Protein AF-0000000074708131 (afdb_homodimer)

Radius of gyration: 27.29 Å; Cα contacts (8 Å, |Δi|>4): 475; chains: 2; bounding box: 84×79×84 Å

Organism: Acropora cervicornis (NCBI:txid6130)

Secondary structure (DSSP, 8-state):
-HHHHHHHHHHHHHHHHHHHHHHHHHHHHGGGGGGG-------SSS-----HHHHHHHHSPPP----------TTSTTTGGGSS-----BPPPPHHHHHHHHHHHHSPPPHHHHHHHHHTSPPBTT-TT-SPPBPPHHHHTT--HHHHHHHHHHHHHHHHHHHHHHHHHHHHHH--HHHHHHHHHHHHHHHHHHHHHHHHHHHHHGGGS-GGGGGGGSTTS--SSBTT-S-HHHHHHHHHHHHHHHHHHS--/-HHHHHHHHHHHHHHHHHHHHHHHHHHHHGGGGGGGS------TTS-----HHHHHHHHSPPP----------TTSTTTGGGSS-----BPP--HHHHHHHHHHHHSPPPHHHHHHHHHTSPPBTT-TT-SPPBPPHHHHTT--HHHHHHHHHHHHHHHHHHHHHHHHHHHHHH--HHHHHHHHHHHHHHHHHHHHHHHHHHHHHGGGS-GGGGGGGSTTS--SSBTT-S-HHHHHHHHHHHHHHHHHHS--

Solvent-accessible surface area (backbone atoms only — not comparable to full-atom values): 28624 Å² total; per-residue (Å²): 114,66,68,59,50,54,54,50,51,52,50,50,54,48,47,52,51,46,50,53,48,46,51,55,53,57,62,58,62,66,68,67,73,74,76,76,69,86,77,72,76,77,69,80,78,76,68,76,69,68,48,61,66,51,50,51,58,68,65,38,55,82,70,82,78,80,68,84,77,76,88,80,66,86,62,66,79,65,56,70,77,53,71,66,76,60,80,76,56,34,72,66,63,53,67,69,59,38,48,46,54,53,40,52,59,71,40,81,72,56,66,70,60,47,48,55,58,47,70,69,30,40,44,35,55,66,41,79,54,68,55,63,49,38,72,44,67,79,57,55,73,57,46,49,70,68,48,52,52,50,49,52,52,49,46,52,22,39,41,29,37,46,25,16,45,28,32,43,51,55,51,30,60,76,44,60,58,67,60,21,34,43,38,48,50,19,50,52,28,38,46,50,14,50,49,44,49,51,49,48,52,32,57,66,45,39,83,55,43,60,75,82,54,42,68,60,49,38,86,82,48,53,48,39,62,17,55,58,28,89,57,41,68,61,51,47,52,51,40,51,52,48,46,57,48,46,56,59,65,62,60,121,113,68,69,60,51,54,53,49,50,52,50,49,52,49,46,52,52,45,48,53,48,48,51,54,51,59,62,59,65,66,68,68,72,74,72,75,71,82,74,72,77,76,66,80,79,73,68,76,72,68,49,58,65,53,50,51,58,68,66,38,54,83,70,81,77,79,68,81,75,77,85,80,66,86,61,66,79,67,55,70,78,55,72,66,75,59,79,77,56,34,71,66,62,53,66,68,61,38,49,46,52,53,3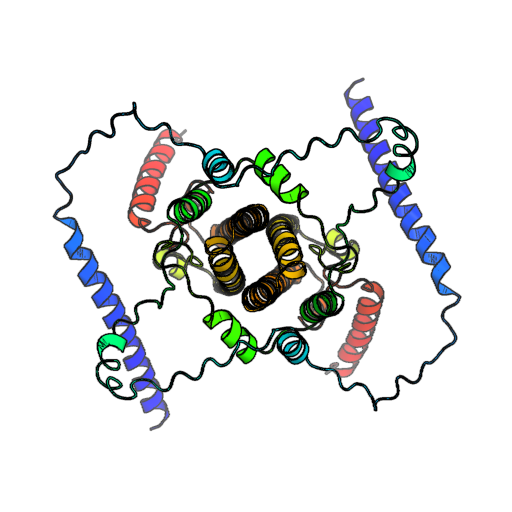9,51,59,70,41,81,71,55,66,70,60,47,49,54,59,46,70,71,30,39,42,34,56,68,41,80,54,70,54,66,50,38,71,45,67,80,57,54,74,56,46,48,68,68,47,52,53,50,49,52,51,50,45,52,22,39,43,29,36,46,27,16,45,28,31,43,51,55,50,29,60,77,43,61,56,69,61,22,33,43,37,47,50,19,49,52,28,39,47,51,15,50,49,44,48,51,49,48,53,31,57,64,45,38,82,56,44,60,77,82,54,41,68,58,50,38,86,83,47,52,51,38,62,19,55,57,28,89,55,42,69,62,51,49,51,51,39,52,52,48,46,57,47,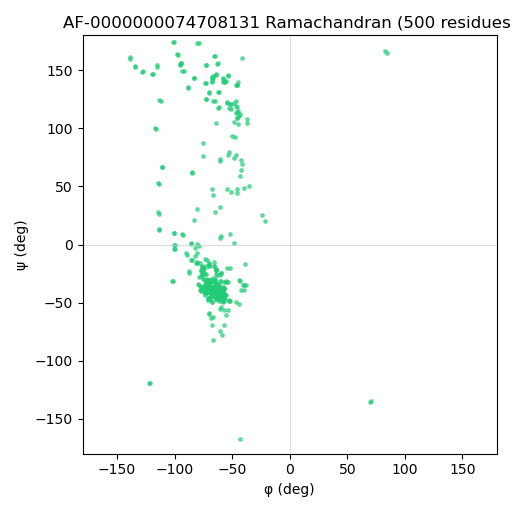45,56,59,64,62,62,119

Foldseek 3Di:
DVVVVVVVVVVVVVVVVVVVVVVVVVVVVVVPPDPPDDPPPPPPPPPPVQPPVNVLVVQADDAPPPPPPDDPPPVPVVPPVPPVVPPDDDDDDDPVVVVVVVCVVVDPDDPVVLVVLLVVQDADPVQQQLAQAAADPVLVVQFDPVLVVVVVVLNVVSSSLSSVLSVLVVVLVVDDHPSVSVSSVVNVVSVVVNLVSLLVSLVSSLVSDDPLCSCLSPSVQDGGNHSSDPPVVVVVVVSVVVVVVVVVVPPD/DVVVVVVVVVVVVVVVVVVVVVVVVVVVVPVPPDPPDDPPPPPPPPPPVQPPVNVLVVVADDAPPPPPPDDPPPVPVVPPVPPVVPPDDDDDDDPVVVVVVVCVVVDPDDPVVLVVLLVVQDADPVQQQLAQAAADPVLVVQFDPVLVVVVVVLNVVSSSLSSVLSVLVVVLVVDDHPSVSVSSVVNVVSVVVNLVSLLVSLVSSLVSDDPLCSCLSPSVQDGGNHSSDPPVVVVVVVSVVVVVVVVVVPPD

pLDDT: mean 72.38, std 25.63, range [24.2, 98.69]

Nearest PDB structures (foldseek):
  4zyj-assembly1_D  TM=4.442E-01  e=6.862E+00  Streptomyces peucetius
  4zyj-assembly1_D  TM=4.440E-01  e=6.896E+00  Streptomyces peucetius

Sequence (504 aa):
MLAELLEDAKKDTLSNVQESIDQIYADFAYVESESEGAQAQVNPEANTDTTVATKIDNFIQPEPSDLGEGSSGDSFKTLAEEFSVAEKTALAIDSSLAEIVRSLLLEKLPKDKLAEVQNKYLRPENCTNLVAPKINEQVWQQLSQETRNNDSAFQRAQSLLLSGLHAVLQTCNSSSGEQKNVLTHAAVLLLSSNRELILKQRDLIRPDLNKQYASLCNPSTPVLSLLFGDELNKEVEELTKSHKLSSKVTCRMLAELLEDAKKDTLSNVQESIDQIYADFAYVESESEGAQAQVNPEANTDTTVATKIDNFIQPEPSDLGEGSSGDSFKTLAEEFSVAEKTALAIDSSLAEIVRSLLLEKLPKDKLAEVQNKYLRPENCTNLVAPKINEQVWQQLSQETRNNDSAFQRAQSLLLSGLHAVLQTCNSSSGEQKNVLTHAAVLLLSSNRELILKQRDLIRPDLNKQYASLCNPSTPVLSLLFGDELNKEVEELTKSHKLSSKVTCR

Structure (mmCIF, N/CA/C/O backbone):
data_AF-0000000074708131-model_v1
#
loop_
_entity.id
_entity.type
_entity.pdbx_description
1 polymer 'Uncharacterized protein'
#
loop_
_atom_site.group_PDB
_atom_site.id
_atom_site.type_symbol
_atom_site.label_atom_id
_atom_site.label_alt_id
_atom_site.label_comp_id
_atom_site.label_asym_id
_atom_site.label_entity_id
_atom_site.label_seq_id
_atom_site.pdbx_PDB_ins_code
_atom_site.Cartn_x
_atom_site.Cartn_y
_atom_site.Cartn_z
_atom_site.occupancy
_atom_site.B_iso_or_equiv
_atom_site.auth_seq_id
_atom_site.auth_comp_id
_atom_site.auth_asym_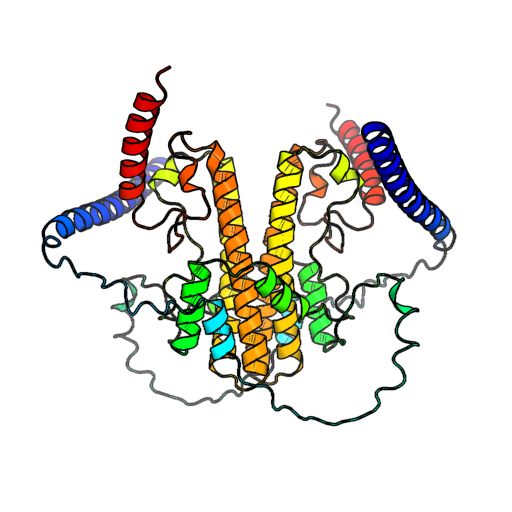id
_atom_site.auth_atom_id
_atom_site.pd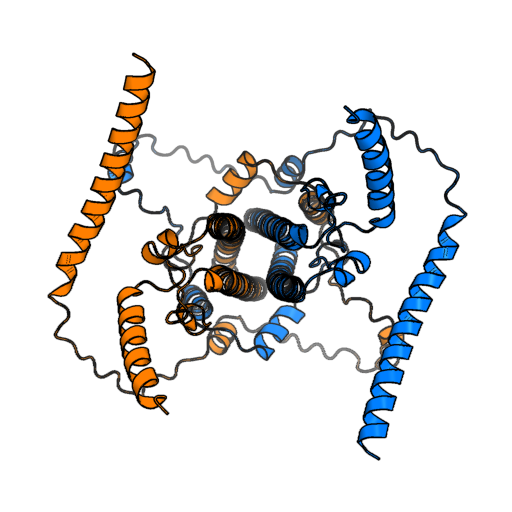bx_PDB_model_num
ATOM 1 N N . MET A 1 1 ? 12.688 2.986 46.938 1 42.31 1 MET A N 1
ATOM 2 C CA . MET A 1 1 ? 13.625 1.983 46.438 1 42.31 1 MET A CA 1
ATOM 3 C C . MET A 1 1 ? 13.289 1.572 45 1 42.31 1 MET A C 1
ATOM 5 O O . MET A 1 1 ? 14.172 1.464 44.156 1 42.31 1 MET A O 1
ATOM 9 N N . LEU A 1 2 ? 11.953 1.439 44.688 1 49.28 2 LEU A N 1
ATOM 10 C CA . LEU A 1 2 ? 11.531 1.004 43.375 1 49.28 2 LEU A CA 1
ATOM 11 C C . LEU A 1 2 ? 11.648 2.141 42.375 1 49.28 2 LEU A C 1
ATOM 13 O O . LEU A 1 2 ? 12.062 1.92 41.219 1 49.28 2 LEU A O 1
ATOM 17 N N . ALA A 1 3 ? 11.383 3.373 42.688 1 51.41 3 ALA A N 1
ATOM 18 C CA . ALA A 1 3 ? 11.531 4.512 41.781 1 51.41 3 ALA A CA 1
ATOM 19 C C . ALA A 1 3 ? 12.992 4.727 41.406 1 51.41 3 ALA A C 1
ATOM 21 O O . ALA A 1 3 ? 13.305 5.008 40.25 1 51.41 3 ALA A O 1
ATOM 22 N N . GLU A 1 4 ? 13.891 4.449 42.312 1 51.53 4 GLU A N 1
ATOM 23 C CA . GLU A 1 4 ? 15.32 4.598 42.062 1 51.53 4 GLU A CA 1
ATOM 24 C C . GLU A 1 4 ? 15.836 3.482 41.156 1 51.53 4 GLU A C 1
ATOM 26 O O . GLU A 1 4 ? 16.672 3.723 40.281 1 51.53 4 GLU A O 1
ATOM 31 N N . LEU A 1 5 ? 15.219 2.291 41.219 1 49.78 5 LEU A N 1
ATOM 32 C CA . LEU A 1 5 ? 15.602 1.181 40.344 1 49.78 5 LEU A CA 1
ATOM 33 C C . LEU A 1 5 ? 15.109 1.407 38.938 1 49.78 5 LEU A C 1
ATOM 35 O O . LEU A 1 5 ? 15.82 1.104 37.969 1 49.78 5 LEU A O 1
ATOM 39 N N . LEU A 1 6 ? 13.875 2.031 38.812 1 47.66 6 LEU A N 1
ATOM 40 C CA . LEU A 1 6 ? 13.352 2.311 37.469 1 47.66 6 LEU A CA 1
ATOM 41 C C . LEU A 1 6 ? 14.141 3.424 36.781 1 47.66 6 LEU A C 1
ATOM 43 O O . LEU A 1 6 ? 14.406 3.359 35.594 1 47.66 6 LEU A O 1
ATOM 47 N N . GLU A 1 7 ? 14.594 4.398 37.562 1 50.09 7 GLU A N 1
ATOM 48 C CA . GLU A 1 7 ? 15.406 5.469 37 1 50.09 7 GLU A CA 1
ATOM 49 C C . GLU A 1 7 ? 16.781 4.961 36.594 1 50.09 7 GLU A C 1
ATOM 51 O O . GLU A 1 7 ? 17.312 5.34 35.562 1 50.09 7 GLU A O 1
ATOM 56 N N . ASP A 1 8 ? 17.312 4.016 37.281 1 49.34 8 ASP A N 1
ATOM 57 C CA . ASP A 1 8 ? 18.625 3.434 36.969 1 49.34 8 ASP A CA 1
ATOM 58 C C . ASP A 1 8 ? 18.531 2.533 35.719 1 49.34 8 ASP A C 1
ATOM 60 O O . ASP A 1 8 ? 19.438 2.537 34.875 1 49.34 8 ASP A O 1
ATOM 64 N N . ALA A 1 9 ? 17.406 1.807 35.562 1 46.81 9 ALA A N 1
ATOM 65 C CA . ALA A 1 9 ? 17.219 0.958 34.406 1 46.81 9 ALA A CA 1
ATOM 66 C C . ALA A 1 9 ? 17.016 1.799 33.125 1 46.81 9 ALA A C 1
ATOM 68 O O . ALA A 1 9 ? 17.5 1.442 32.062 1 46.81 9 ALA A O 1
ATOM 69 N N . LYS A 1 10 ? 16.312 2.922 33.219 1 44.72 10 LYS A N 1
ATOM 70 C CA . LYS A 1 10 ? 16.188 3.842 32.094 1 44.72 10 LYS A CA 1
ATOM 71 C C . LYS A 1 10 ? 17.531 4.449 31.719 1 44.72 10 LYS A C 1
ATOM 73 O O . LYS A 1 10 ? 17.859 4.566 30.531 1 44.72 10 LYS A O 1
ATOM 78 N N . LYS A 1 11 ? 18.359 4.734 32.656 1 49.25 11 LYS A N 1
ATOM 79 C CA . LYS A 1 11 ? 19.672 5.312 32.375 1 49.25 11 LYS A CA 1
ATOM 80 C C . LYS A 1 11 ? 20.609 4.277 31.766 1 49.25 11 LYS A C 1
ATOM 82 O O . LYS A 1 11 ? 21.359 4.594 30.844 1 49.25 11 LYS A O 1
ATOM 87 N N . ASP A 1 12 ? 20.484 3.051 32.188 1 47.44 12 ASP A N 1
ATOM 88 C CA . ASP A 1 12 ? 21.312 1.988 31.641 1 47.44 12 ASP A CA 1
ATOM 89 C C . ASP A 1 12 ? 20.906 1.658 30.203 1 47.44 12 ASP A C 1
ATOM 91 O O . ASP A 1 12 ? 21.766 1.456 29.328 1 47.44 12 ASP A O 1
ATOM 95 N N . THR A 1 13 ? 19.578 1.623 29.938 1 42.91 13 THR A N 1
ATOM 96 C CA . THR A 1 13 ? 19.125 1.374 28.578 1 42.91 13 THR A CA 1
ATOM 97 C C . THR A 1 13 ? 19.469 2.549 27.672 1 42.91 13 THR A C 1
ATOM 99 O O . THR A 1 13 ? 19.906 2.354 26.531 1 42.91 13 THR A O 1
ATOM 102 N N . LEU A 1 14 ? 19.469 3.744 28.203 1 44.38 14 LEU A N 1
ATOM 103 C CA . LEU A 1 14 ? 19.875 4.91 27.422 1 44.38 14 LEU A CA 1
ATOM 104 C C . LEU A 1 14 ? 21.375 4.926 27.219 1 44.38 14 LEU A C 1
ATOM 106 O O . LEU A 1 14 ? 21.859 5.258 26.125 1 44.38 14 LEU A O 1
ATOM 110 N N . SER A 1 15 ? 22.125 4.453 28.172 1 49.31 15 SER A N 1
ATOM 111 C CA . SER A 1 15 ? 23.578 4.391 28.016 1 49.31 15 SER A CA 1
ATOM 112 C C . SER A 1 15 ? 23.984 3.318 27 1 49.31 15 SER A C 1
ATOM 114 O O . SER A 1 15 ? 24.844 3.543 26.156 1 49.31 15 SER A O 1
ATOM 116 N N . ASN A 1 16 ? 23.266 2.234 27.047 1 45.94 16 ASN A N 1
ATOM 117 C CA . ASN A 1 16 ? 23.578 1.185 26.094 1 45.94 16 ASN A CA 1
ATOM 118 C C . ASN A 1 16 ? 23.188 1.583 24.672 1 45.94 16 ASN A C 1
ATOM 120 O O . ASN A 1 16 ? 23.891 1.271 23.719 1 45.94 16 ASN A O 1
ATOM 124 N N . VAL A 1 17 ? 22.109 2.346 24.531 1 41.41 17 VAL A N 1
ATOM 125 C CA . VAL A 1 17 ? 21.719 2.873 23.219 1 41.41 17 VAL A CA 1
ATOM 126 C C . VAL A 1 17 ? 22.688 3.973 22.797 1 41.41 17 VAL A C 1
ATOM 128 O O . VAL A 1 17 ? 23.109 4.023 21.641 1 41.41 17 VAL A O 1
ATOM 131 N N . GLN A 1 18 ? 23.156 4.715 23.75 1 41.44 18 GLN A N 1
ATOM 132 C CA . GLN A 1 18 ? 24.156 5.727 23.422 1 41.44 18 GLN A CA 1
ATOM 133 C C . GLN A 1 18 ? 25.484 5.078 23.047 1 41.44 18 GLN A C 1
ATOM 135 O O . GLN A 1 18 ? 26.125 5.496 22.078 1 41.44 18 GLN A O 1
ATOM 140 N N . GLU A 1 19 ? 25.844 4.062 23.734 1 46.06 19 GLU A N 1
ATOM 141 C CA . GLU A 1 19 ? 27.094 3.379 23.391 1 46.06 19 GLU A CA 1
ATOM 142 C C . GLU A 1 19 ? 26.984 2.68 22.031 1 46.06 19 GLU A C 1
ATOM 144 O O . GLU A 1 19 ? 27.922 2.715 21.25 1 46.06 19 GLU A O 1
ATOM 149 N N . SER A 1 20 ? 25.828 2.139 21.766 1 41.28 20 SER A N 1
ATOM 150 C CA . SER A 1 20 ? 25.641 1.54 20.453 1 41.28 20 SER A CA 1
ATOM 151 C C . SER A 1 20 ? 25.578 2.607 19.359 1 41.28 20 SER A C 1
ATOM 153 O O . SER A 1 20 ? 26.125 2.422 18.281 1 41.28 20 SER A O 1
ATOM 155 N N . ILE A 1 21 ? 25.078 3.76 19.734 1 37.66 21 ILE A N 1
ATOM 156 C CA . ILE A 1 21 ? 25.094 4.895 18.812 1 37.66 21 ILE A CA 1
ATOM 157 C C . ILE A 1 21 ? 26.516 5.426 18.672 1 37.66 21 ILE A C 1
ATOM 159 O O . ILE A 1 21 ? 26.984 5.691 17.562 1 37.66 21 ILE A O 1
ATOM 163 N N . ASP A 1 22 ? 27.172 5.492 19.719 1 42 22 ASP A N 1
ATOM 164 C CA . ASP A 1 22 ? 28.547 5.961 19.672 1 42 22 ASP A CA 1
ATOM 165 C C . ASP A 1 22 ? 29.438 4.98 18.922 1 42 22 ASP A C 1
ATOM 167 O O . ASP A 1 22 ? 30.312 5.391 18.141 1 42 22 ASP A O 1
ATOM 171 N N . GLN A 1 23 ? 29.203 3.715 19.078 1 40.91 23 GLN A N 1
ATOM 172 C CA . GLN A 1 23 ? 29.984 2.729 18.344 1 40.91 23 GLN A CA 1
ATOM 173 C C . GLN A 1 23 ? 29.672 2.795 16.844 1 40.91 23 GLN A C 1
ATOM 175 O O . GLN A 1 23 ? 30.578 2.689 16.016 1 40.91 23 GLN A O 1
ATOM 180 N N . ILE A 1 24 ? 28.5 3.15 16.469 1 34 24 ILE A N 1
ATOM 181 C CA . ILE A 1 24 ? 28.156 3.326 15.062 1 34 24 ILE A CA 1
ATOM 182 C C . ILE A 1 24 ? 28.828 4.594 14.531 1 34 24 ILE A C 1
ATOM 184 O O . ILE A 1 24 ? 29.391 4.59 13.438 1 34 24 ILE A O 1
ATOM 188 N N . TYR A 1 25 ? 28.969 5.586 15.297 1 33.38 25 TYR A N 1
ATOM 189 C CA . TYR A 1 25 ? 29.672 6.797 14.891 1 33.38 25 TYR A CA 1
ATOM 190 C C . TYR A 1 25 ? 31.172 6.551 14.828 1 33.38 25 TYR A C 1
ATOM 192 O O . TYR A 1 25 ? 31.859 7.039 13.93 1 33.38 25 TYR A O 1
ATOM 200 N N . ALA A 1 26 ? 31.688 5.848 15.727 1 34.94 26 ALA A N 1
ATOM 201 C CA . ALA A 1 26 ? 33.125 5.586 15.695 1 34.94 26 ALA A CA 1
ATOM 202 C C . ALA A 1 26 ? 33.5 4.734 14.484 1 34.94 26 ALA A C 1
ATOM 204 O O . ALA A 1 26 ? 34.531 4.965 13.859 1 34.94 26 ALA A O 1
ATOM 205 N N . ASP A 1 27 ? 32.719 3.811 14.094 1 32.59 27 ASP A N 1
ATOM 206 C CA . ASP A 1 27 ? 33.062 2.988 12.93 1 32.59 27 ASP A CA 1
ATOM 207 C C . ASP A 1 27 ? 32.906 3.783 11.633 1 32.59 27 ASP A C 1
ATOM 209 O O . ASP A 1 27 ? 33.594 3.52 10.648 1 32.59 27 ASP A O 1
ATOM 213 N N . PHE A 1 28 ? 32.188 4.879 11.57 1 29.3 28 PHE A N 1
ATOM 214 C CA . PHE A 1 28 ? 32.062 5.719 10.391 1 29.3 28 PHE A CA 1
ATOM 215 C C . PHE A 1 28 ? 33.281 6.609 10.219 1 29.3 28 PHE A C 1
ATOM 217 O O . PHE A 1 28 ? 33.594 7.043 9.102 1 29.3 28 PHE A O 1
ATOM 224 N N . ALA A 1 29 ? 33.969 6.98 11.195 1 30.12 29 ALA A N 1
ATOM 225 C CA . ALA A 1 29 ? 35.156 7.832 11 1 30.12 29 ALA A CA 1
ATOM 226 C C . ALA A 1 29 ? 36.219 7.105 10.203 1 30.12 29 ALA A C 1
ATOM 228 O O . ALA A 1 29 ? 37.031 7.738 9.523 1 30.12 29 ALA A O 1
ATOM 229 N N . TYR A 1 30 ? 36.375 5.852 10.305 1 30.16 30 TYR A N 1
ATOM 230 C CA . TYR A 1 30 ? 37.531 5.23 9.688 1 30.16 30 TYR A CA 1
ATOM 231 C C . TYR A 1 30 ? 37.375 5.137 8.18 1 30.16 30 TYR A C 1
ATOM 233 O O . TYR A 1 30 ? 38.344 4.941 7.449 1 30.16 30 TYR A O 1
ATOM 241 N N . VAL A 1 31 ? 36.219 5.137 7.574 1 30.31 31 VAL A N 1
ATOM 242 C CA . VAL A 1 31 ? 36.125 4.828 6.148 1 30.31 31 VAL A CA 1
ATOM 243 C C . VAL A 1 31 ? 36.531 6.062 5.336 1 30.31 31 VAL A C 1
ATOM 245 O O . VAL A 1 31 ? 36.656 5.984 4.113 1 30.31 31 VAL A O 1
ATOM 248 N N . GLU A 1 32 ? 36.875 7.227 5.887 1 28.48 32 GLU A N 1
ATOM 249 C CA . GLU A 1 32 ? 37.219 8.406 5.094 1 28.48 32 GLU A CA 1
ATOM 250 C C . GLU A 1 32 ? 38.469 8.164 4.246 1 28.48 32 GLU A C 1
ATOM 252 O O . GLU A 1 32 ? 38.625 8.781 3.191 1 28.48 32 GLU A O 1
ATOM 257 N N . SER A 1 33 ? 39.469 7.535 4.723 1 29.98 33 SER A N 1
ATOM 258 C CA . SER A 1 33 ? 40.75 7.816 4.129 1 29.98 33 SER A CA 1
ATOM 259 C C . SER A 1 33 ? 40.875 7.191 2.744 1 29.98 33 SER A C 1
ATOM 261 O O . SER A 1 33 ? 41.594 7.711 1.886 1 29.98 33 SER A O 1
ATOM 263 N N . GLU A 1 34 ? 40.469 5.957 2.494 1 28.14 34 GLU A N 1
ATOM 264 C CA . GLU A 1 34 ? 41.125 5.281 1.38 1 28.14 34 GLU A CA 1
ATOM 265 C C . GLU A 1 34 ? 40.531 5.711 0.043 1 28.14 34 GLU A C 1
ATOM 267 O O . GLU A 1 34 ? 40.938 5.23 -1.013 1 28.14 34 GLU A O 1
ATOM 272 N N . SER A 1 35 ? 39.344 6.359 -0.028 1 24.2 35 SER A N 1
ATOM 273 C CA . SER A 1 35 ? 38.688 6.301 -1.328 1 24.2 35 SER A CA 1
ATOM 274 C C . SER A 1 35 ? 39.281 7.332 -2.291 1 24.2 35 SER A C 1
ATOM 276 O O . SER A 1 35 ? 38.594 7.77 -3.221 1 24.2 35 SER A O 1
ATOM 278 N N . GLU A 1 36 ? 40.5 7.727 -2.268 1 25.11 36 GLU A N 1
ATOM 279 C CA . GLU A 1 36 ? 41 8.672 -3.264 1 25.11 36 GLU A CA 1
ATOM 280 C C . GLU A 1 36 ? 40.75 8.148 -4.68 1 25.11 36 GLU A C 1
ATOM 282 O O . GLU A 1 36 ? 40.531 8.93 -5.605 1 25.11 36 GLU A O 1
ATOM 287 N N . GLY A 1 37 ? 41.344 6.957 -5.023 1 24.78 37 GLY A N 1
ATOM 288 C CA . GLY A 1 37 ? 41.969 6.758 -6.324 1 24.78 37 GLY A CA 1
ATOM 289 C C . GLY A 1 37 ? 40.969 6.773 -7.465 1 24.78 37 GLY A C 1
ATOM 290 O O . GLY A 1 37 ? 41.188 7.395 -8.5 1 24.78 37 GLY A O 1
ATOM 291 N N . ALA A 1 38 ? 40.25 5.586 -7.75 1 24.31 38 ALA A N 1
ATOM 292 C CA . ALA A 1 38 ? 40 5.164 -9.125 1 24.31 38 ALA A CA 1
ATOM 293 C C . ALA A 1 38 ? 38.906 6 -9.766 1 24.31 38 ALA A C 1
ATOM 295 O O . ALA A 1 38 ? 37.75 5.969 -9.32 1 24.31 38 ALA A O 1
ATOM 296 N N . GLN A 1 39 ? 39.156 7.125 -10.375 1 25.19 39 GLN A N 1
ATOM 297 C CA . GLN A 1 39 ? 38.344 7.91 -11.312 1 25.19 39 GLN A CA 1
ATOM 298 C C . GLN A 1 39 ? 37.719 7.02 -12.383 1 25.19 39 GLN A C 1
ATOM 300 O O . GLN A 1 39 ? 38.406 6.566 -13.305 1 25.19 39 GLN A O 1
ATOM 305 N N . ALA A 1 40 ? 37.156 5.891 -12.133 1 25.8 40 ALA A N 1
ATOM 306 C CA . ALA A 1 40 ? 36.625 5.125 -13.273 1 25.8 40 ALA A CA 1
ATOM 307 C C . ALA A 1 40 ? 35.844 6.016 -14.219 1 25.8 40 ALA A C 1
ATOM 309 O O . ALA A 1 40 ? 34.969 6.785 -13.789 1 25.8 40 ALA A O 1
ATOM 310 N N . GLN A 1 41 ? 36.344 6.398 -15.344 1 25.53 41 GLN A N 1
ATOM 311 C CA . GLN A 1 41 ? 35.781 6.941 -16.578 1 25.53 41 GLN A CA 1
ATOM 312 C C . GLN A 1 41 ? 34.5 6.219 -16.953 1 25.53 41 GLN A C 1
ATOM 314 O O . GLN A 1 41 ? 34.5 5.012 -17.203 1 25.53 41 GLN A O 1
ATOM 319 N N . VAL A 1 42 ? 33.438 6.387 -16.219 1 28.58 42 VAL A N 1
ATOM 320 C CA . VAL A 1 42 ? 32.188 5.836 -16.734 1 28.58 42 VAL A CA 1
ATOM 321 C C . VAL A 1 42 ? 32.031 6.227 -18.203 1 28.58 42 VAL A C 1
ATOM 323 O O . VAL A 1 42 ? 31.953 7.41 -18.531 1 28.58 42 VAL A O 1
ATOM 326 N N . ASN A 1 43 ? 32.719 5.594 -19.078 1 27.12 43 ASN A N 1
ATOM 327 C CA . ASN A 1 43 ? 32.531 5.777 -20.516 1 27.12 43 ASN A CA 1
ATOM 328 C C . ASN A 1 43 ? 31.031 5.832 -20.859 1 27.12 43 ASN A C 1
ATOM 330 O O . ASN A 1 43 ? 30.266 4.984 -20.422 1 27.12 43 ASN A O 1
ATOM 334 N N . PRO A 1 44 ? 30.453 6.887 -21.281 1 31.17 44 PRO A N 1
ATOM 335 C CA . PRO A 1 44 ? 29.094 7.203 -21.75 1 31.17 44 PRO A CA 1
ATOM 336 C C . PRO A 1 44 ? 28.547 6.145 -22.703 1 31.17 44 PRO A C 1
ATOM 338 O O . PRO A 1 44 ? 27.406 6.262 -23.156 1 31.17 44 PRO A O 1
ATOM 341 N N . GLU A 1 45 ? 29.422 5.477 -23.484 1 32.28 45 GLU A N 1
ATOM 342 C CA . GLU A 1 45 ? 28.922 4.734 -24.641 1 32.28 45 GLU A CA 1
ATOM 343 C C . GLU A 1 45 ? 27.875 3.699 -24.219 1 32.28 45 GLU A C 1
ATOM 345 O O . GLU A 1 45 ? 26.938 3.426 -24.969 1 32.28 45 GLU A O 1
ATOM 350 N N . ALA A 1 46 ? 28.375 2.637 -23.484 1 30.28 46 ALA A N 1
ATOM 351 C CA . ALA A 1 46 ? 27.688 1.347 -23.453 1 30.28 46 ALA A CA 1
ATOM 352 C C . ALA A 1 46 ? 26.328 1.463 -22.766 1 30.28 46 ALA A C 1
ATOM 354 O O . ALA A 1 46 ? 25.703 0.451 -22.438 1 30.28 46 ALA A O 1
ATOM 355 N N . ASN A 1 47 ? 26 2.498 -22.031 1 34.06 47 ASN A N 1
ATOM 356 C CA . ASN A 1 47 ? 24.938 2.387 -21.031 1 34.06 47 ASN A CA 1
ATOM 357 C C . ASN A 1 47 ? 23.609 2.016 -21.656 1 34.06 47 ASN A C 1
ATOM 359 O O . ASN A 1 47 ? 22.828 2.895 -22.016 1 34.06 47 ASN A O 1
ATOM 363 N N . THR A 1 48 ? 23.453 1.314 -22.656 1 38.41 48 THR A N 1
ATOM 364 C CA . THR A 1 48 ? 22.141 0.893 -23.125 1 38.41 48 THR A CA 1
ATOM 365 C C . THR A 1 48 ? 21.203 0.639 -21.953 1 38.41 48 THR A C 1
ATOM 367 O O . THR A 1 48 ? 21.203 -0.449 -21.375 1 38.41 48 THR A O 1
ATOM 370 N N . ASP A 1 49 ? 21.016 1.414 -21.047 1 46.12 49 ASP A N 1
ATOM 371 C CA . ASP A 1 49 ? 20.203 1.52 -19.844 1 46.12 49 ASP A CA 1
ATOM 372 C C . ASP A 1 49 ? 18.781 1.061 -20.094 1 46.12 49 ASP A C 1
ATOM 374 O O . ASP A 1 49 ? 17.984 1.786 -20.688 1 46.12 49 ASP A O 1
ATOM 378 N N . THR A 1 50 ? 18.578 -0.15 -20.5 1 60.25 50 THR A N 1
ATOM 379 C CA . THR A 1 50 ? 17.266 -0.77 -20.656 1 60.25 50 THR A CA 1
ATOM 380 C C . THR A 1 50 ? 16.312 -0.329 -19.547 1 60.25 50 THR A C 1
ATOM 382 O O . THR A 1 50 ? 16.609 -0.505 -18.375 1 60.25 50 THR A O 1
ATOM 385 N N . THR A 1 51 ? 15.398 0.557 -19.906 1 70.19 51 THR A N 1
ATOM 386 C CA . THR A 1 51 ? 14.375 1.069 -19 1 70.19 51 THR A CA 1
ATOM 387 C C . THR A 1 51 ? 13.742 -0.065 -18.203 1 70.19 51 THR A C 1
ATOM 389 O O . THR A 1 51 ? 13.82 -1.23 -18.594 1 70.19 51 THR A O 1
ATOM 392 N N . VAL A 1 52 ? 13.492 0.117 -17.047 1 69.25 52 VAL A N 1
ATOM 393 C CA . VAL A 1 52 ? 12.789 -0.847 -16.203 1 69.25 52 VAL A CA 1
ATOM 394 C C . VAL A 1 52 ? 11.664 -1.498 -17.016 1 69.25 52 VAL A C 1
ATOM 396 O O . VAL A 1 52 ? 11.422 -2.701 -16.891 1 69.25 52 VAL A O 1
ATOM 399 N N . ALA A 1 53 ? 11.047 -0.755 -17.891 1 69.62 53 ALA A N 1
ATOM 400 C CA . ALA A 1 53 ? 9.984 -1.288 -18.734 1 69.62 53 ALA A CA 1
ATOM 401 C C . ALA A 1 53 ? 10.5 -2.414 -19.625 1 69.62 53 ALA A C 1
ATOM 403 O O . ALA A 1 53 ? 9.836 -3.443 -19.781 1 69.62 53 ALA A O 1
ATOM 404 N N . THR A 1 54 ? 11.656 -2.123 -20.141 1 71.06 54 THR A N 1
ATOM 405 C CA . THR A 1 54 ? 12.25 -3.127 -21.016 1 71.06 54 THR A CA 1
ATOM 406 C C . THR A 1 54 ? 12.617 -4.379 -20.234 1 71.06 54 THR A C 1
ATOM 408 O O . THR A 1 54 ? 12.461 -5.5 -20.734 1 71.06 54 THR A O 1
ATOM 411 N N . LYS A 1 55 ? 13.125 -4.191 -19.078 1 72.19 55 LYS A N 1
ATOM 412 C CA . LYS A 1 55 ? 13.484 -5.316 -18.234 1 72.19 55 LYS A CA 1
ATOM 413 C C . LYS A 1 55 ? 12.266 -6.188 -17.922 1 72.19 55 LYS A C 1
ATOM 415 O O . LYS A 1 55 ? 12.359 -7.418 -17.922 1 72.19 55 LYS A O 1
ATOM 420 N N . ILE A 1 56 ? 11.117 -5.559 -17.672 1 65.38 56 ILE A N 1
ATOM 421 C CA . ILE A 1 56 ? 9.875 -6.266 -17.375 1 65.38 56 ILE A CA 1
ATOM 422 C C . ILE A 1 56 ? 9.414 -7.043 -18.609 1 65.38 56 ILE A C 1
ATOM 424 O O . ILE A 1 56 ? 9.07 -8.227 -18.516 1 65.38 56 ILE A O 1
ATOM 428 N N . ASP A 1 57 ? 9.531 -6.395 -19.734 1 69.81 57 ASP A N 1
ATOM 429 C CA . ASP A 1 57 ? 9.102 -7.027 -20.984 1 69.81 57 ASP A CA 1
ATOM 430 C C . ASP A 1 57 ? 9.961 -8.25 -21.297 1 69.81 57 ASP A C 1
ATOM 432 O O . ASP A 1 57 ? 9.453 -9.25 -21.812 1 69.81 57 ASP A O 1
ATOM 436 N N . ASN A 1 58 ? 11.219 -8.133 -21 1 70.44 58 ASN A N 1
ATOM 437 C CA . ASN A 1 58 ? 12.141 -9.234 -21.266 1 70.44 58 ASN A CA 1
ATOM 438 C C . ASN A 1 58 ? 11.922 -10.398 -20.297 1 70.44 58 ASN A C 1
ATOM 440 O O . ASN A 1 58 ? 12.242 -11.539 -20.625 1 70.44 58 ASN A O 1
ATOM 444 N N . PHE A 1 59 ? 11.508 -10.062 -19.203 1 69.31 59 PHE A N 1
ATOM 445 C CA . PHE A 1 59 ? 11.344 -11.078 -18.172 1 69.31 59 PHE A CA 1
ATOM 446 C C . PHE A 1 59 ? 10.055 -11.867 -18.391 1 69.31 59 PHE A C 1
ATOM 448 O O . PHE A 1 59 ? 9.992 -13.055 -18.078 1 69.31 59 PHE A O 1
ATOM 455 N N . ILE A 1 60 ? 8.969 -11.18 -18.906 1 61.06 60 ILE A N 1
ATOM 456 C CA . ILE A 1 60 ? 7.68 -11.828 -19.109 1 61.06 60 ILE A CA 1
ATOM 457 C C . ILE A 1 60 ? 7.762 -12.781 -20.297 1 61.06 60 ILE A C 1
ATOM 459 O O . ILE A 1 60 ? 8.391 -12.461 -21.312 1 61.06 60 ILE A O 1
ATOM 463 N N . GLN A 1 61 ? 7.43 -13.992 -20.109 1 62.88 61 GLN A N 1
ATOM 464 C CA . GLN A 1 61 ? 7.492 -15.055 -21.109 1 62.88 61 GLN A CA 1
ATOM 465 C C . GLN A 1 61 ? 6.422 -14.859 -22.188 1 62.88 61 GLN A C 1
ATOM 467 O O . GLN A 1 61 ? 5.32 -14.391 -21.891 1 62.88 61 GLN A O 1
ATOM 472 N N . PRO A 1 62 ? 6.895 -14.961 -23.5 1 56.91 62 PRO A N 1
ATOM 473 C CA . PRO A 1 62 ? 5.926 -14.805 -24.594 1 56.91 62 PRO A CA 1
ATOM 474 C C . PRO A 1 62 ? 4.719 -15.734 -24.438 1 56.91 62 PRO A C 1
ATOM 476 O O . PRO A 1 62 ? 4.855 -16.859 -23.953 1 56.91 62 PRO A O 1
ATOM 479 N N . GLU A 1 63 ? 3.514 -15.352 -24.281 1 49.06 63 GLU A N 1
ATOM 480 C CA . GLU A 1 63 ? 2.32 -16.188 -24.312 1 49.06 63 GLU A CA 1
ATOM 481 C C . GLU A 1 63 ? 2.246 -17 -25.594 1 49.06 63 GLU A C 1
ATOM 483 O O . GLU A 1 63 ? 2.652 -16.531 -26.656 1 49.06 63 GLU A O 1
ATOM 488 N N . PRO A 1 64 ? 2.17 -18.266 -25.609 1 42.84 64 PRO A N 1
ATOM 489 C CA . PRO A 1 64 ? 1.938 -18.938 -26.891 1 42.84 64 PRO A CA 1
ATOM 490 C C . PRO A 1 64 ? 0.832 -18.281 -27.719 1 42.84 64 PRO A C 1
ATOM 492 O O . PRO A 1 64 ? -0.166 -17.828 -27.156 1 42.84 64 PRO A O 1
ATOM 495 N N . SER A 1 65 ? 1.182 -17.703 -28.875 1 36.88 65 SER A N 1
ATOM 496 C CA . SER A 1 65 ? 0.246 -17.156 -29.844 1 36.88 65 SER A CA 1
ATOM 497 C C . SER A 1 65 ? -0.795 -18.188 -30.266 1 36.88 65 SER A C 1
ATOM 499 O O . SER A 1 65 ? -0.522 -19.062 -31.094 1 36.88 65 SER A O 1
ATOM 501 N N . ASP A 1 66 ? -1.517 -18.969 -29.578 1 33.75 66 ASP A N 1
ATOM 502 C CA . ASP A 1 66 ? -2.635 -19.594 -30.281 1 33.75 66 ASP A CA 1
ATOM 503 C C . ASP A 1 66 ? -3.467 -18.562 -31.031 1 33.75 66 ASP A C 1
ATOM 505 O O . ASP A 1 66 ? -4.07 -17.688 -30.422 1 33.75 66 ASP A O 1
ATOM 509 N N . LEU A 1 67 ? -3.111 -18.344 -32.406 1 31.33 67 LEU A N 1
ATOM 510 C CA . LEU A 1 67 ? -3.773 -17.703 -33.531 1 31.33 67 LEU A CA 1
ATOM 511 C C . LEU A 1 67 ? -5.184 -18.25 -33.719 1 31.33 67 LEU A C 1
ATOM 513 O O . LEU A 1 67 ? -5.699 -18.266 -34.844 1 31.33 67 LEU A O 1
ATOM 517 N N . GLY A 1 68 ? -5.926 -19.031 -33 1 29.94 68 GLY A N 1
ATOM 518 C CA . GLY A 1 68 ? -7.176 -19.281 -33.688 1 29.94 68 GLY A CA 1
ATOM 519 C C . GLY A 1 68 ? -7.844 -18.031 -34.219 1 29.94 68 GLY A C 1
ATOM 520 O O . GLY A 1 68 ? -7.723 -16.953 -33.625 1 29.94 68 GLY A O 1
ATOM 521 N N . GLU A 1 69 ? -8.117 -17.969 -35.688 1 30.38 69 GLU A N 1
ATOM 522 C CA . GLU A 1 69 ? -8.805 -17.141 -36.656 1 30.38 69 GLU A CA 1
ATOM 523 C C . GLU A 1 69 ? -10.148 -16.641 -36.125 1 30.38 69 GLU A C 1
ATOM 525 O O . GLU A 1 69 ? -10.914 -15.992 -36.844 1 30.38 69 GLU A O 1
ATOM 530 N N . GLY A 1 70 ? -10.891 -17.438 -35.312 1 27.86 70 GLY A N 1
ATOM 531 C CA . GLY A 1 70 ? -12.328 -17.312 -35.5 1 27.86 70 GLY A CA 1
ATOM 532 C C . GLY A 1 70 ? -12.797 -15.875 -35.656 1 27.86 70 GLY A C 1
ATOM 533 O O . GLY A 1 70 ? -12 -14.945 -35.5 1 27.86 70 GLY A O 1
ATOM 534 N N . SER A 1 71 ? -14.266 -15.688 -35.562 1 29.3 71 SER A N 1
ATOM 535 C CA . SER A 1 71 ? -15.367 -14.891 -36.094 1 29.3 71 SER A CA 1
ATOM 536 C C . SER A 1 71 ? -15.219 -13.422 -35.719 1 29.3 71 SER A C 1
ATOM 538 O O . SER A 1 71 ? -15.055 -13.086 -34.531 1 29.3 71 SER A O 1
ATOM 540 N N . SER A 1 72 ? -14.797 -12.562 -36.688 1 29.34 72 SER A N 1
ATOM 541 C CA . SER A 1 72 ? -14.812 -11.148 -37.031 1 29.34 72 SER A CA 1
ATOM 542 C C . SER A 1 72 ? -16.141 -10.508 -36.688 1 29.34 72 SER A C 1
ATOM 544 O O . SER A 1 72 ? -16.312 -9.289 -36.812 1 29.34 72 SER A O 1
ATOM 546 N N . GLY A 1 73 ? -17.266 -11.266 -36.938 1 27.25 73 GLY A N 1
ATOM 547 C CA . GLY A 1 73 ? -18.516 -10.594 -37.219 1 27.25 73 GLY A CA 1
ATOM 548 C C . GLY A 1 73 ? -19 -9.719 -36.094 1 27.25 73 GLY A C 1
ATOM 549 O O . GLY A 1 73 ? -19.641 -8.688 -36.312 1 27.25 73 GLY A O 1
ATOM 550 N N . ASP A 1 74 ? -19.5 -10.398 -35.062 1 28.53 74 ASP A N 1
ATOM 551 C CA . ASP A 1 74 ? -20.5 -9.773 -34.188 1 28.53 74 ASP A CA 1
ATOM 552 C C . ASP A 1 74 ? -19.906 -8.602 -33.406 1 28.53 74 ASP A C 1
ATOM 554 O O . ASP A 1 74 ? -19.594 -8.734 -32.219 1 28.53 74 ASP A O 1
ATOM 558 N N . SER A 1 75 ? -19.094 -7.738 -34.031 1 29.44 75 SER A N 1
ATOM 559 C CA . SER A 1 75 ? -18.438 -6.449 -33.875 1 29.44 75 SER A CA 1
ATOM 560 C C . SER A 1 75 ? -19.391 -5.418 -33.281 1 29.44 75 SER A C 1
ATOM 562 O O . SER A 1 75 ? -18.984 -4.52 -32.531 1 29.44 75 SER A O 1
ATOM 564 N N . PHE A 1 76 ? -20.594 -5.34 -33.938 1 26.8 76 PHE A N 1
ATOM 565 C CA . PHE A 1 76 ? -21.562 -4.258 -33.875 1 26.8 76 PHE A CA 1
ATOM 566 C C . PHE A 1 76 ? -22.234 -4.242 -32.5 1 26.8 76 PHE A C 1
ATOM 568 O O . PHE A 1 76 ? -22.656 -3.186 -32.031 1 26.8 76 PHE A O 1
ATOM 575 N N . LYS A 1 77 ? -22.906 -5.496 -32.25 1 27.75 77 LYS A N 1
ATOM 576 C CA . LYS A 1 77 ? -23.781 -5.57 -31.078 1 27.75 77 LYS A CA 1
ATOM 577 C C . LYS A 1 77 ? -23.062 -5.113 -29.812 1 27.75 77 LYS A C 1
ATOM 579 O O . LYS A 1 77 ? -23.672 -5.008 -28.75 1 27.75 77 LYS A O 1
ATOM 584 N N . THR A 1 78 ? -21.719 -5.129 -29.828 1 29.66 78 THR A N 1
ATOM 585 C CA . THR A 1 78 ? -20.75 -4.93 -28.766 1 29.66 78 THR A CA 1
ATOM 586 C C . THR A 1 78 ? -20.625 -3.451 -28.406 1 29.66 78 THR A C 1
ATOM 588 O O . THR A 1 78 ? -19.891 -3.084 -27.484 1 29.66 78 THR A O 1
ATOM 591 N N . LEU A 1 79 ? -21.016 -2.588 -29.172 1 28.16 79 LEU A N 1
ATOM 592 C CA . LEU A 1 79 ? -21.016 -1.13 -29.141 1 28.16 79 LEU A CA 1
ATOM 593 C C . LEU A 1 79 ? -21.938 -0.617 -28.047 1 28.16 79 LEU A C 1
ATOM 595 O O . LEU A 1 79 ? -21.609 0.342 -27.344 1 28.16 79 LEU A O 1
ATOM 599 N N . ALA A 1 80 ? -23.328 -0.953 -28.188 1 27.95 80 ALA A N 1
ATOM 600 C CA . ALA A 1 80 ? -24.406 -0.364 -27.406 1 27.95 80 ALA A CA 1
ATOM 601 C C . ALA A 1 80 ? -24.172 -0.558 -25.922 1 27.95 80 ALA A C 1
ATOM 603 O O . ALA A 1 80 ? -24.531 0.305 -25.109 1 27.95 80 ALA A O 1
ATOM 604 N N . GLU A 1 81 ? -24 -1.842 -25.484 1 31.72 81 GLU A N 1
ATOM 605 C CA . GLU A 1 81 ? -23.906 -2.232 -24.078 1 31.72 81 GLU A CA 1
ATOM 606 C C . GLU A 1 81 ? -22.719 -1.554 -23.391 1 31.72 81 GLU A C 1
ATOM 608 O O . GLU A 1 81 ? -22.344 -1.911 -22.281 1 31.72 81 GLU A O 1
ATOM 613 N N . GLU A 1 82 ? -21.953 -0.687 -23.859 1 31.72 82 GLU A N 1
ATOM 614 C CA . GLU A 1 82 ? -20.938 0.352 -23.672 1 31.72 82 GLU A CA 1
ATOM 615 C C . GLU A 1 82 ? -21.391 1.373 -22.625 1 31.72 82 GLU A C 1
ATOM 617 O O . GLU A 1 82 ? -20.562 1.953 -21.922 1 31.72 82 GLU A O 1
ATOM 622 N N . PHE A 1 83 ? -22.641 1.904 -22.703 1 32.59 83 PHE A N 1
ATOM 623 C CA . PHE A 1 83 ? -23 3.107 -21.953 1 32.59 83 PHE A CA 1
ATOM 624 C C . PHE A 1 83 ? -23.062 2.832 -20.469 1 32.59 83 PHE A C 1
ATOM 626 O O . PHE A 1 83 ? -23.25 3.748 -19.656 1 32.59 83 PHE A O 1
ATOM 633 N N . SER A 1 84 ? -23.766 1.67 -20.078 1 35.34 84 SER A N 1
ATOM 634 C CA . SER A 1 84 ? -23.719 1.521 -18.625 1 35.34 84 SER A CA 1
ATOM 635 C C . SER A 1 84 ? -22.297 1.383 -18.125 1 35.34 84 SER A C 1
ATOM 637 O O . SER A 1 84 ? -21.578 0.457 -18.516 1 35.34 84 SER A O 1
ATOM 639 N N . VAL A 1 85 ? -21.469 2.416 -18.094 1 41.75 85 VAL A N 1
ATOM 640 C CA . VAL A 1 85 ? -20.109 2.525 -17.562 1 41.75 85 VAL A CA 1
ATOM 641 C C . VAL A 1 85 ? -19.859 1.437 -16.531 1 41.75 85 VAL A C 1
ATOM 643 O O . VAL A 1 85 ? -20.031 1.666 -15.328 1 41.75 85 VAL A O 1
ATOM 646 N N . ALA A 1 86 ? -20.625 0.38 -16.547 1 47.28 86 ALA A N 1
ATOM 647 C CA . ALA A 1 86 ? -20.453 -0.707 -15.578 1 47.28 86 ALA A CA 1
ATOM 648 C C . ALA A 1 86 ? -18.969 -1.091 -15.453 1 47.28 86 ALA A C 1
ATOM 650 O O . ALA A 1 86 ? -18.25 -1.142 -16.453 1 47.28 86 ALA A O 1
ATOM 651 N N . GLU A 1 87 ? -18.469 -0.94 -14.266 1 71.81 87 GLU A N 1
ATOM 652 C CA . GLU A 1 87 ? -17.094 -1.311 -13.938 1 71.81 87 GLU A CA 1
ATOM 653 C C . GLU A 1 87 ? -16.75 -2.686 -14.5 1 71.81 87 GLU A C 1
ATOM 655 O O . GLU A 1 87 ? -17.516 -3.633 -14.367 1 71.81 87 GLU A O 1
ATOM 660 N N . LYS A 1 88 ? -15.898 -2.75 -15.547 1 86.69 88 LYS A N 1
ATOM 661 C CA . LYS A 1 88 ? -15.383 -4.012 -16.062 1 86.69 88 LYS A CA 1
ATOM 662 C C . LYS A 1 88 ? -14.781 -4.859 -14.938 1 86.69 88 LYS A C 1
ATOM 664 O O . LYS A 1 88 ? -14.039 -4.348 -14.102 1 86.69 88 LYS A O 1
ATOM 669 N N . THR A 1 89 ? -15.398 -6.078 -14.828 1 93.12 89 THR A N 1
ATOM 670 C CA . THR A 1 89 ? -14.914 -6.996 -13.805 1 93.12 89 THR A CA 1
ATOM 671 C C . THR A 1 89 ? -14.32 -8.25 -14.43 1 93.12 89 THR A C 1
ATOM 673 O O . THR A 1 89 ? -14.57 -8.539 -15.602 1 93.12 89 THR A O 1
ATOM 676 N N . ALA A 1 90 ? -13.391 -8.906 -13.758 1 95.81 90 ALA A N 1
ATOM 677 C CA . ALA A 1 90 ? -12.891 -10.227 -14.133 1 95.81 90 ALA A CA 1
ATOM 678 C C . ALA A 1 90 ? -13.852 -11.328 -13.703 1 95.81 90 ALA A C 1
ATOM 680 O O . ALA A 1 90 ? -14.844 -11.055 -13.016 1 95.81 90 ALA A O 1
ATOM 681 N N . LEU A 1 91 ? -13.531 -12.539 -14.141 1 94.38 91 LEU A N 1
ATOM 682 C CA . LEU A 1 91 ? -14.344 -13.695 -13.766 1 94.38 91 LEU A CA 1
ATOM 683 C C . LEU A 1 91 ? -14.305 -13.914 -12.258 1 94.38 91 LEU A C 1
ATOM 685 O O . LEU A 1 91 ? -13.32 -13.57 -11.602 1 94.38 91 LEU A O 1
ATOM 689 N N . ALA A 1 92 ? -15.375 -14.578 -11.766 1 95.75 92 ALA A N 1
ATOM 690 C CA . ALA A 1 92 ? -15.469 -14.898 -10.344 1 95.75 92 ALA A CA 1
ATOM 691 C C . ALA A 1 92 ? -14.359 -15.852 -9.922 1 95.75 92 ALA A C 1
ATOM 693 O O . ALA A 1 92 ? -13.969 -16.734 -10.688 1 95.75 92 ALA A O 1
ATOM 694 N N . ILE A 1 93 ? -13.914 -15.672 -8.727 1 96.25 93 ILE A N 1
ATOM 695 C CA . ILE A 1 93 ? -12.945 -16.609 -8.156 1 96.25 93 ILE A CA 1
ATOM 696 C C . ILE A 1 93 ? -13.656 -17.578 -7.227 1 96.25 93 ILE A C 1
ATOM 698 O O . ILE A 1 93 ? -14.867 -17.516 -7.047 1 96.25 93 ILE A O 1
ATOM 702 N N . ASP A 1 94 ? -12.906 -18.578 -6.727 1 93.38 94 ASP A N 1
ATOM 703 C CA . ASP A 1 94 ? -13.422 -19.562 -5.777 1 93.38 94 ASP A CA 1
ATOM 704 C C . ASP A 1 94 ? -14.211 -18.891 -4.656 1 93.38 94 ASP A C 1
ATOM 706 O O . ASP A 1 94 ? -13.766 -17.875 -4.102 1 93.38 94 ASP A O 1
ATOM 710 N N . SER A 1 95 ? -15.336 -19.453 -4.289 1 92.38 95 SER A N 1
ATOM 711 C CA . SER A 1 95 ? -16.25 -18.844 -3.334 1 92.38 95 SER A CA 1
ATOM 712 C C . SER A 1 95 ? -15.617 -18.734 -1.949 1 92.38 95 SER A C 1
ATOM 714 O O . SER A 1 95 ? -15.859 -17.781 -1.218 1 92.38 95 SER A O 1
ATOM 716 N N . SER A 1 96 ? -14.898 -19.703 -1.571 1 89.06 96 SER A N 1
ATOM 717 C CA . SER A 1 96 ? -14.242 -19.672 -0.268 1 89.06 96 SER A CA 1
ATOM 718 C C . SER A 1 96 ? -13.18 -18.578 -0.207 1 89.06 96 SER A C 1
ATOM 720 O O . SER A 1 96 ? -13.031 -17.906 0.813 1 89.06 96 SER A O 1
ATOM 722 N N . LEU A 1 97 ? -12.43 -18.453 -1.302 1 92.44 97 LEU A N 1
ATOM 723 C CA . LEU A 1 97 ? -11.438 -17.391 -1.392 1 92.44 97 LEU A CA 1
ATOM 724 C C . LEU A 1 97 ? -12.102 -16.016 -1.346 1 92.44 97 LEU A C 1
ATOM 726 O O . LEU A 1 97 ? -11.633 -15.125 -0.639 1 92.44 97 LEU A O 1
ATOM 730 N N . ALA A 1 98 ? -13.188 -15.867 -2.066 1 93.88 98 ALA A N 1
ATOM 731 C CA . ALA A 1 98 ? -13.938 -14.617 -2.068 1 93.88 98 ALA A CA 1
ATOM 732 C C . ALA A 1 98 ? -14.445 -14.273 -0.671 1 93.88 98 ALA A C 1
ATOM 734 O O . ALA A 1 98 ? -14.469 -13.109 -0.278 1 93.88 98 ALA A O 1
ATOM 735 N N . GLU A 1 99 ? -14.836 -15.281 0.052 1 89.88 99 GLU A N 1
ATOM 736 C CA . GLU A 1 99 ? -15.312 -15.078 1.414 1 89.88 99 GLU A CA 1
ATOM 737 C C . GLU A 1 99 ? -14.188 -14.617 2.336 1 89.88 99 GLU A C 1
ATOM 739 O O . GLU A 1 99 ? -14.406 -13.789 3.223 1 89.88 99 GLU A O 1
ATOM 744 N N . ILE A 1 100 ? -13.031 -15.125 2.168 1 89.12 100 ILE A N 1
ATOM 745 C CA . ILE A 1 100 ? -11.867 -14.68 2.934 1 89.12 100 ILE A CA 1
ATOM 746 C C . ILE A 1 100 ? -11.617 -13.195 2.672 1 89.12 100 ILE A C 1
ATOM 748 O O . ILE A 1 100 ? -11.398 -12.422 3.607 1 89.12 100 ILE A O 1
ATOM 752 N N . VAL A 1 101 ? -11.656 -12.852 1.397 1 93.31 101 VAL A N 1
ATOM 753 C CA . VAL A 1 101 ? -11.453 -11.461 1.001 1 93.31 101 VAL A CA 1
ATOM 754 C C . VAL A 1 101 ? -12.492 -10.578 1.673 1 93.31 101 VAL A C 1
ATOM 756 O O . VAL A 1 101 ? -12.156 -9.562 2.293 1 93.31 101 VAL A O 1
ATOM 759 N N . ARG A 1 102 ? -13.703 -11.008 1.576 1 90.38 102 ARG A N 1
ATOM 760 C CA . ARG A 1 102 ? -14.789 -10.234 2.17 1 90.38 102 ARG A CA 1
ATOM 761 C C . ARG A 1 102 ? -14.602 -10.094 3.676 1 90.38 102 ARG A C 1
ATOM 763 O O . ARG A 1 102 ? -14.758 -9 4.227 1 90.38 102 ARG A O 1
ATOM 770 N N . SER A 1 103 ? -14.289 -11.125 4.352 1 88.31 103 SER A N 1
ATOM 771 C CA . SER A 1 103 ? -14.109 -11.125 5.801 1 88.31 103 SER A CA 1
ATOM 772 C C . SER A 1 103 ? -12.969 -10.195 6.215 1 88.31 103 SER A C 1
ATOM 774 O O . SER A 1 103 ? -13.078 -9.469 7.203 1 88.31 103 SER A O 1
ATOM 776 N N . LEU A 1 104 ? -11.898 -10.172 5.43 1 89.81 104 LEU A N 1
ATOM 777 C CA . LEU A 1 104 ? -10.727 -9.375 5.77 1 89.81 104 LEU A CA 1
ATOM 778 C C . LEU A 1 104 ? -10.969 -7.898 5.488 1 89.81 104 LEU A C 1
ATOM 780 O O . LEU A 1 104 ? -10.266 -7.035 6.023 1 89.81 104 LEU A O 1
ATOM 784 N N . LEU A 1 105 ? -11.883 -7.586 4.648 1 87.88 105 LEU A N 1
ATOM 785 C CA . LEU A 1 105 ? -12.281 -6.199 4.418 1 87.88 105 LEU A CA 1
ATOM 786 C C . LEU A 1 105 ? -13.086 -5.66 5.594 1 87.88 105 LEU A C 1
ATOM 788 O O . LEU A 1 105 ? -13.062 -4.461 5.871 1 87.88 105 LEU A O 1
ATOM 792 N N . LEU A 1 106 ? -13.711 -6.559 6.293 1 82.44 106 LEU A N 1
ATOM 793 C CA . LEU A 1 106 ? -14.641 -6.141 7.336 1 82.44 106 LEU A CA 1
ATOM 794 C C . LEU A 1 106 ? -14.008 -6.277 8.719 1 82.44 106 LEU A C 1
ATOM 796 O O . LEU A 1 106 ? -14.352 -5.539 9.641 1 82.44 106 LEU A O 1
ATOM 800 N N . GLU A 1 107 ? -13.156 -7.27 8.781 1 81.56 107 GLU A N 1
ATOM 801 C CA . GLU A 1 107 ? -12.602 -7.594 10.094 1 81.56 107 GLU A CA 1
ATOM 802 C C . GLU A 1 107 ? -11.078 -7.652 10.055 1 81.56 107 GLU A C 1
ATOM 804 O O . GLU A 1 107 ? -10.5 -8.102 9.062 1 81.56 107 GLU A O 1
ATOM 809 N N . LYS A 1 108 ? -10.531 -7.285 11.18 1 84.25 108 LYS A N 1
ATOM 810 C CA . LYS A 1 108 ? -9.078 -7.367 11.328 1 84.25 108 LYS A CA 1
ATOM 811 C C . LYS A 1 108 ? -8.656 -8.742 11.836 1 84.25 108 LYS A C 1
ATOM 813 O O . LYS A 1 108 ? -9.289 -9.312 12.719 1 84.25 108 LYS A O 1
ATOM 818 N N . LEU A 1 109 ? -7.668 -9.195 11.195 1 86.06 109 LEU A N 1
ATOM 819 C CA . LEU A 1 109 ? -7.051 -10.406 11.734 1 86.06 109 LEU A CA 1
ATOM 820 C C . LEU A 1 109 ? -6.375 -10.125 13.07 1 86.06 109 LEU A C 1
ATOM 822 O O . LEU A 1 109 ? -5.766 -9.062 13.25 1 86.06 109 LEU A O 1
ATOM 826 N N . PRO A 1 110 ? -6.516 -11.086 13.977 1 85.12 110 PRO A N 1
ATOM 827 C CA . PRO A 1 110 ? -5.777 -10.898 15.227 1 85.12 110 PRO A CA 1
ATOM 828 C C . PRO A 1 110 ? -4.285 -10.648 15.008 1 85.12 110 PRO A C 1
ATOM 830 O O . PRO A 1 110 ? -3.686 -11.242 14.109 1 85.12 110 PRO A O 1
ATOM 833 N N . LYS A 1 111 ? -3.752 -9.844 15.852 1 88.06 111 LYS A N 1
ATOM 834 C CA . LYS A 1 111 ? -2.375 -9.375 15.703 1 88.06 111 LYS A CA 1
ATOM 835 C C . LYS A 1 111 ? -1.397 -10.547 15.68 1 88.06 111 LYS A C 1
ATOM 837 O O . LYS A 1 111 ? -0.466 -10.57 14.867 1 88.06 111 LYS A O 1
ATOM 842 N N . ASP A 1 112 ? -1.589 -11.477 16.562 1 85.88 112 ASP A N 1
ATOM 843 C CA . ASP A 1 112 ? -0.678 -12.609 16.672 1 85.88 112 ASP A CA 1
ATOM 844 C C . ASP A 1 112 ? -0.72 -13.469 15.406 1 85.88 112 ASP A C 1
ATOM 846 O O . ASP A 1 112 ? 0.319 -13.93 14.93 1 85.88 112 ASP A O 1
ATOM 850 N N . LYS A 1 113 ? -1.892 -13.656 14.836 1 85.94 113 LYS A N 1
ATOM 851 C CA . LYS A 1 113 ? -2.037 -14.453 13.617 1 85.94 113 LYS A CA 1
ATOM 852 C C . LYS A 1 113 ? -1.425 -13.734 12.422 1 85.94 113 LYS A C 1
ATOM 854 O O . LYS A 1 113 ? -0.785 -14.359 11.57 1 85.94 113 LYS A O 1
ATOM 859 N N . LEU A 1 114 ? -1.648 -12.5 12.391 1 92.19 114 LEU A N 1
ATOM 860 C CA . LEU A 1 114 ? -1.068 -11.719 11.305 1 92.19 114 LEU A CA 1
ATOM 861 C C . LEU A 1 114 ? 0.456 -11.75 11.367 1 92.19 114 LEU A C 1
ATOM 863 O O . LEU A 1 114 ? 1.118 -11.914 10.344 1 92.19 114 LEU A O 1
ATOM 867 N N . ALA A 1 115 ? 0.981 -11.594 12.547 1 91.5 115 ALA A N 1
ATOM 868 C CA . ALA A 1 115 ? 2.43 -11.633 12.742 1 91.5 115 ALA A CA 1
ATOM 869 C C . ALA A 1 115 ? 3.004 -12.984 12.32 1 91.5 115 ALA A C 1
ATOM 871 O O . ALA A 1 115 ? 4.086 -13.047 11.727 1 91.5 115 ALA A O 1
ATOM 872 N N . GLU A 1 116 ? 2.266 -13.969 12.633 1 88.44 116 GLU A N 1
ATOM 873 C CA . GLU A 1 116 ? 2.684 -15.312 12.242 1 88.44 116 GLU A CA 1
ATOM 874 C C . GLU A 1 116 ? 2.793 -15.438 10.727 1 88.44 116 GLU A C 1
ATOM 876 O O . GLU A 1 116 ? 3.777 -15.969 10.211 1 88.44 116 GLU A O 1
ATOM 881 N N . VAL A 1 117 ? 1.805 -14.945 10.039 1 92.06 117 VAL A N 1
ATOM 882 C CA . VAL A 1 117 ? 1.807 -15 8.586 1 92.06 117 VAL A CA 1
ATOM 883 C C . VAL A 1 117 ? 2.93 -14.125 8.031 1 92.06 117 VAL A C 1
ATOM 885 O O . VAL A 1 117 ? 3.674 -14.547 7.145 1 92.06 117 VAL A O 1
ATOM 888 N N . GLN A 1 118 ? 3.064 -12.984 8.547 1 94.88 118 GLN A N 1
ATOM 889 C CA . GLN A 1 118 ? 4.055 -12.023 8.078 1 94.88 118 GLN A CA 1
ATOM 890 C C . GLN A 1 118 ? 5.469 -12.578 8.227 1 94.88 118 GLN A C 1
ATOM 892 O O . GLN A 1 118 ? 6.301 -12.422 7.328 1 94.88 118 GLN A O 1
ATOM 897 N N . ASN 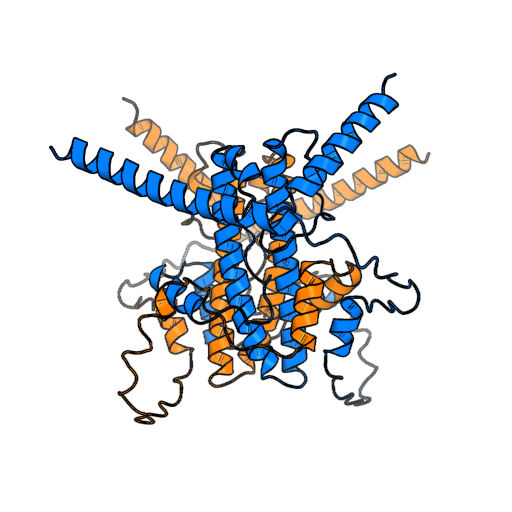A 1 119 ? 5.754 -13.234 9.281 1 93.06 119 ASN A N 1
ATOM 898 C CA . ASN A 1 119 ? 7.086 -13.719 9.609 1 93.06 119 ASN A CA 1
ATOM 899 C C . ASN A 1 119 ? 7.48 -14.906 8.734 1 93.06 119 ASN A C 1
ATOM 901 O O . ASN A 1 119 ? 8.648 -15.289 8.68 1 93.06 119 ASN A O 1
ATOM 905 N N . LYS A 1 120 ? 6.574 -15.438 8.055 1 93.44 120 LYS A N 1
ATOM 906 C CA . LYS A 1 120 ? 6.855 -16.562 7.172 1 93.44 120 LYS A CA 1
ATOM 907 C C . LYS A 1 120 ? 7.551 -16.109 5.895 1 93.44 120 LYS A C 1
ATOM 909 O O . LYS A 1 120 ? 8.211 -16.891 5.223 1 93.44 120 LYS A O 1
ATOM 914 N N . TYR A 1 121 ? 7.336 -14.906 5.562 1 96.44 121 TYR A N 1
ATOM 915 C CA . TYR A 1 121 ? 7.793 -14.445 4.258 1 96.44 121 TYR A CA 1
ATOM 916 C C . TYR A 1 121 ? 8.844 -13.352 4.402 1 96.44 121 TYR A C 1
ATOM 918 O O . TYR A 1 121 ? 8.508 -12.172 4.523 1 96.44 121 TYR A O 1
ATOM 926 N N . LEU A 1 122 ? 10.047 -13.844 4.246 1 96.06 122 LEU A N 1
ATOM 927 C CA . LEU A 1 122 ? 11.211 -12.984 4.469 1 96.06 122 LEU A CA 1
ATOM 928 C C . LEU A 1 122 ? 11.688 -12.367 3.162 1 96.06 122 LEU A C 1
ATOM 930 O O . LEU A 1 122 ? 11.406 -12.891 2.082 1 96.06 122 LEU A O 1
ATOM 934 N N . ARG A 1 123 ? 12.328 -11.305 3.283 1 97 123 ARG A N 1
ATOM 935 C CA . ARG A 1 123 ? 12.93 -10.625 2.139 1 97 123 ARG A CA 1
ATOM 936 C C . ARG A 1 123 ? 13.977 -11.508 1.465 1 97 123 ARG A C 1
ATOM 938 O O . ARG A 1 123 ? 14.844 -12.07 2.135 1 97 123 ARG A O 1
ATOM 945 N N . PRO A 1 124 ? 13.906 -11.641 0.118 1 97.25 124 PRO A N 1
ATOM 946 C CA . PRO A 1 124 ? 15 -12.344 -0.559 1 97.25 124 PRO A CA 1
ATOM 947 C C . PRO A 1 124 ? 16.359 -11.703 -0.312 1 97.25 124 PRO A C 1
ATOM 949 O O . PRO A 1 124 ? 16.469 -10.469 -0.279 1 97.25 124 PRO A O 1
ATOM 952 N N . GLU A 1 125 ? 17.375 -12.445 -0.173 1 95.31 125 GLU A N 1
ATOM 953 C CA . GLU A 1 125 ? 18.688 -11.961 0.23 1 95.31 125 GLU A CA 1
ATOM 954 C C . GLU A 1 125 ? 19.281 -11.016 -0.819 1 95.31 125 GLU A C 1
ATOM 956 O O . GLU A 1 125 ? 20.047 -10.117 -0.489 1 95.31 125 GLU A O 1
ATOM 961 N N . ASN A 1 126 ? 18.938 -11.219 -2.094 1 95.06 126 ASN A N 1
ATOM 962 C CA . ASN A 1 126 ? 19.516 -10.383 -3.141 1 95.06 126 ASN A CA 1
ATOM 963 C C . ASN A 1 126 ? 18.641 -9.18 -3.453 1 95.06 126 ASN A C 1
ATOM 965 O O . ASN A 1 126 ? 18.812 -8.523 -4.477 1 95.06 126 ASN A O 1
ATOM 969 N N . CYS A 1 127 ? 17.625 -8.914 -2.711 1 95.5 127 CYS A N 1
ATOM 970 C CA . CYS A 1 127 ? 16.812 -7.699 -2.775 1 95.5 127 CYS A CA 1
ATOM 971 C C . CYS A 1 127 ? 17.031 -6.84 -1.533 1 95.5 127 CYS A C 1
ATOM 973 O O . CYS A 1 127 ? 16.078 -6.547 -0.811 1 95.5 127 CYS A O 1
ATOM 975 N N . THR A 1 128 ? 18.109 -6.312 -1.338 1 91.56 128 THR A N 1
ATOM 976 C CA . THR A 1 128 ? 18.594 -5.738 -0.088 1 91.56 128 THR A CA 1
ATOM 977 C C . THR A 1 128 ? 17.781 -4.512 0.301 1 91.56 128 THR A C 1
ATOM 979 O O . THR A 1 128 ? 17.531 -4.273 1.484 1 91.56 128 THR A O 1
ATOM 982 N N . ASN A 1 129 ? 17.297 -3.803 -0.667 1 90.88 129 ASN A N 1
ATOM 983 C CA . ASN A 1 129 ? 16.625 -2.543 -0.357 1 90.88 129 ASN A CA 1
ATOM 984 C C . ASN A 1 129 ? 15.102 -2.695 -0.38 1 90.88 129 ASN A C 1
ATOM 986 O O . ASN A 1 129 ? 14.375 -1.704 -0.329 1 90.88 129 ASN A O 1
ATOM 990 N N . LEU A 1 130 ? 14.688 -3.941 -0.457 1 95.56 130 LEU A N 1
ATOM 991 C CA . LEU A 1 130 ? 13.25 -4.188 -0.469 1 95.56 130 LEU A CA 1
ATOM 992 C C . LEU A 1 130 ? 12.695 -4.25 0.952 1 95.56 130 LEU A C 1
ATOM 994 O O . LEU A 1 130 ? 12.195 -5.293 1.38 1 95.56 130 LEU A O 1
ATOM 998 N N . VAL A 1 131 ? 12.812 -3.174 1.675 1 93.69 131 VAL A N 1
ATOM 999 C CA . VAL A 1 131 ? 12.359 -3 3.051 1 93.69 131 VAL A CA 1
ATOM 1000 C C . VAL A 1 131 ? 11.625 -1.667 3.188 1 93.69 131 VAL A C 1
ATOM 1002 O O . VAL A 1 131 ? 11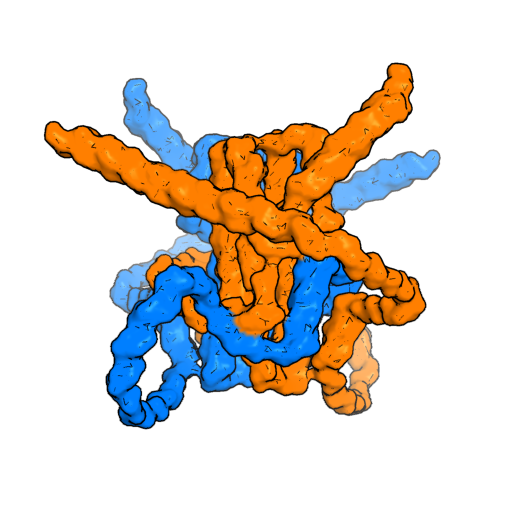.773 -0.779 2.346 1 93.69 131 VAL A O 1
ATOM 1005 N N . ALA A 1 132 ? 10.727 -1.626 4.172 1 94.5 132 ALA A N 1
ATOM 1006 C CA . ALA A 1 132 ? 10.133 -0.328 4.48 1 94.5 132 ALA A CA 1
ATOM 1007 C C . ALA A 1 132 ? 11.195 0.663 4.949 1 94.5 132 ALA A C 1
ATOM 1009 O O . ALA A 1 132 ? 11.859 0.443 5.969 1 94.5 132 ALA A O 1
ATOM 1010 N N . PRO A 1 133 ? 11.359 1.699 4.199 1 93.19 133 PRO A N 1
ATOM 1011 C CA . PRO A 1 133 ? 12.438 2.621 4.57 1 93.19 133 PRO A CA 1
ATOM 1012 C C . PRO A 1 133 ? 12.172 3.334 5.895 1 93.19 133 PRO A C 1
ATOM 1014 O O . PRO A 1 133 ? 11.031 3.688 6.191 1 93.19 133 PRO A O 1
ATOM 1017 N N . LYS A 1 134 ? 13.188 3.533 6.637 1 91.94 134 LYS A N 1
ATOM 1018 C CA . LYS A 1 134 ? 13.117 4.293 7.883 1 91.94 134 LYS A CA 1
ATOM 1019 C C . LYS A 1 134 ? 13.508 5.75 7.66 1 91.94 134 LYS A C 1
ATOM 1021 O O . LYS A 1 134 ? 14.242 6.066 6.719 1 91.94 134 LYS A O 1
ATOM 1026 N N . ILE A 1 135 ? 13.008 6.559 8.516 1 92.94 135 ILE A N 1
ATOM 1027 C CA . ILE A 1 135 ? 13.398 7.961 8.453 1 92.94 135 ILE A CA 1
ATOM 1028 C C . ILE A 1 135 ? 14.836 8.117 8.953 1 92.94 135 ILE A C 1
ATOM 1030 O O . ILE A 1 135 ? 15.227 7.48 9.938 1 92.94 135 ILE A O 1
ATOM 1034 N N . ASN A 1 136 ? 15.578 8.945 8.266 1 89.81 136 ASN A N 1
ATOM 1035 C CA . ASN A 1 136 ? 16.938 9.258 8.711 1 89.81 136 ASN A CA 1
ATOM 1036 C C . ASN A 1 136 ? 16.938 9.828 10.125 1 89.81 136 ASN A C 1
ATOM 1038 O O . ASN A 1 136 ? 16.094 10.656 10.469 1 89.81 136 ASN A O 1
ATOM 1042 N N . GLU A 1 137 ? 17.875 9.445 10.875 1 86.75 137 GLU A N 1
ATOM 1043 C CA . GLU A 1 137 ? 17.938 9.812 12.289 1 86.75 137 GLU A CA 1
ATOM 1044 C C . GLU A 1 137 ? 17.938 11.328 12.461 1 86.75 137 GLU A C 1
ATOM 1046 O O . GLU A 1 137 ? 17.234 11.859 13.328 1 86.75 137 GLU A O 1
ATOM 1051 N N . GLN A 1 138 ? 18.688 12 11.695 1 84.06 138 GLN A N 1
ATOM 1052 C CA . GLN A 1 138 ? 18.812 13.453 11.773 1 84.06 138 GLN A CA 1
ATOM 1053 C C . GLN A 1 138 ? 17.469 14.125 11.508 1 84.06 138 GLN A C 1
ATOM 1055 O O . GLN A 1 138 ? 17.141 15.141 12.133 1 84.06 138 GLN A O 1
ATOM 1060 N N . VAL A 1 139 ? 16.734 13.562 10.641 1 89.56 139 VAL A N 1
ATOM 1061 C CA . VAL A 1 139 ? 15.422 14.094 10.305 1 89.56 139 VAL A CA 1
ATOM 1062 C C . VAL A 1 139 ? 14.406 13.727 11.391 1 89.56 139 VAL A C 1
ATOM 1064 O O . VAL A 1 139 ? 13.602 14.562 11.805 1 89.56 139 VAL A O 1
ATOM 1067 N N . TRP A 1 140 ? 14.523 12.562 11.883 1 89.44 140 TRP A N 1
ATOM 1068 C CA . TRP A 1 140 ? 13.617 12.047 12.898 1 89.44 140 TRP A CA 1
ATOM 1069 C C . TRP A 1 140 ? 13.594 12.953 14.125 1 89.44 140 TRP A C 1
ATOM 1071 O O . TRP A 1 140 ? 12.531 13.211 14.695 1 89.44 140 TRP A O 1
ATOM 1081 N N . GLN A 1 141 ? 14.656 13.477 14.477 1 86.25 141 GLN A N 1
ATOM 1082 C CA . GLN A 1 141 ? 14.805 14.281 15.688 1 86.25 141 GLN A CA 1
ATOM 1083 C C . GLN A 1 141 ? 14.078 15.617 15.547 1 86.25 141 GLN A C 1
ATOM 1085 O O . GLN A 1 141 ? 13.742 16.25 16.547 1 86.25 141 GLN A O 1
ATOM 1090 N N . GLN A 1 142 ? 13.781 16.016 14.375 1 86.94 142 GLN A N 1
ATOM 1091 C CA . GLN A 1 142 ? 13.188 17.328 14.125 1 86.94 142 GLN A CA 1
ATOM 1092 C C . GLN A 1 142 ? 11.672 17.219 13.938 1 86.94 142 GLN A C 1
ATOM 1094 O O . GLN A 1 142 ? 10.977 18.219 13.844 1 86.94 142 GLN A O 1
ATOM 1099 N N . LEU A 1 143 ? 11.188 16.031 13.953 1 92 143 LEU A N 1
ATOM 1100 C CA . LEU A 1 143 ? 9.797 15.82 13.57 1 92 143 LEU A CA 1
ATOM 1101 C C . LEU A 1 143 ? 8.867 16.078 14.742 1 92 143 LEU A C 1
ATOM 1103 O O . LEU A 1 143 ? 9.203 15.766 15.891 1 92 143 LEU A O 1
ATOM 1107 N N . SER A 1 144 ? 7.785 16.625 14.414 1 93.06 144 SER A N 1
ATOM 1108 C CA . SER A 1 144 ? 6.715 16.734 15.406 1 93.06 144 SER A CA 1
ATOM 1109 C C . SER A 1 144 ? 6.199 15.352 15.805 1 93.06 144 SER A C 1
ATOM 1111 O O . SER A 1 144 ? 6.418 14.367 15.086 1 93.06 144 SER A O 1
ATOM 1113 N N . GLN A 1 145 ? 5.547 15.281 16.875 1 91.5 145 GLN A N 1
ATOM 1114 C CA . GLN A 1 145 ? 4.961 14.023 17.328 1 91.5 145 GLN A CA 1
ATOM 1115 C C . GLN A 1 145 ? 3.916 13.516 16.344 1 91.5 145 GLN A C 1
ATOM 1117 O O . GLN A 1 145 ? 3.82 12.312 16.094 1 91.5 145 GLN A O 1
ATOM 1122 N N . GLU A 1 146 ? 3.145 14.414 15.797 1 91.88 146 GLU A N 1
ATOM 1123 C CA . GLU A 1 146 ? 2.123 14.047 14.82 1 91.88 146 GLU A CA 1
ATOM 1124 C C . GLU A 1 146 ? 2.746 13.375 13.602 1 91.88 146 GLU A C 1
ATOM 1126 O O . GLU A 1 146 ? 2.25 12.344 13.133 1 91.88 146 GLU A O 1
ATOM 1131 N N . THR A 1 147 ? 3.805 13.938 13.156 1 93.75 147 THR A N 1
ATOM 1132 C CA . THR A 1 147 ? 4.492 13.391 11.992 1 93.75 147 THR A CA 1
ATOM 1133 C C . THR A 1 147 ? 5.102 12.031 12.312 1 93.75 147 THR A C 1
ATOM 1135 O O . THR A 1 147 ? 5.062 11.117 11.492 1 93.75 147 THR A O 1
ATOM 1138 N N . ARG A 1 148 ? 5.594 11.867 13.508 1 93 148 ARG A N 1
ATOM 1139 C CA . ARG A 1 148 ? 6.137 10.586 13.938 1 93 148 ARG A CA 1
ATOM 1140 C C . ARG A 1 148 ? 5.047 9.523 13.984 1 93 148 ARG A C 1
ATOM 1142 O O . ARG A 1 148 ? 5.27 8.375 13.57 1 93 148 ARG A O 1
ATOM 1149 N N . ASN A 1 149 ? 3.932 9.914 14.406 1 92 149 ASN A N 1
ATOM 1150 C CA . ASN A 1 149 ? 2.797 8.992 14.438 1 92 149 ASN A CA 1
ATOM 1151 C C . ASN A 1 149 ? 2.361 8.586 13.031 1 92 149 ASN A C 1
ATOM 1153 O O . ASN A 1 149 ? 2.07 7.418 12.781 1 92 149 ASN A O 1
ATOM 1157 N N . ASN A 1 150 ? 2.373 9.562 12.219 1 93.19 150 ASN A N 1
ATOM 1158 C CA . ASN A 1 150 ? 2.061 9.273 10.82 1 93.19 150 ASN A CA 1
ATOM 1159 C C . ASN A 1 150 ? 3.047 8.273 10.219 1 93.19 150 ASN A C 1
ATOM 1161 O O . ASN A 1 150 ? 2.643 7.328 9.539 1 93.19 150 ASN A O 1
ATOM 1165 N N . ASP A 1 151 ? 4.27 8.469 10.484 1 93.62 151 ASP A N 1
ATOM 1166 C CA . ASP A 1 151 ? 5.297 7.594 9.922 1 93.62 151 ASP A CA 1
ATOM 1167 C C . ASP A 1 151 ? 5.129 6.16 10.422 1 93.62 151 ASP A C 1
ATOM 1169 O O . ASP A 1 151 ? 5.324 5.207 9.664 1 93.62 151 ASP A O 1
ATOM 1173 N N . SER A 1 152 ? 4.766 6.035 11.672 1 93.25 152 SER A N 1
ATOM 1174 C CA . SER A 1 152 ? 4.547 4.703 12.234 1 93.25 152 SER A CA 1
ATOM 1175 C C . SER A 1 152 ? 3.439 3.967 11.484 1 93.25 152 SER A C 1
ATOM 1177 O O . SER A 1 152 ? 3.547 2.764 11.234 1 93.25 152 SER A O 1
ATOM 1179 N N . ALA A 1 153 ? 2.41 4.652 11.141 1 93.56 153 ALA A N 1
ATOM 1180 C CA . ALA A 1 153 ? 1.304 4.059 10.391 1 93.56 153 ALA A CA 1
ATOM 1181 C C . ALA A 1 153 ? 1.748 3.637 8.992 1 93.56 153 ALA A C 1
ATOM 1183 O O . ALA A 1 153 ? 1.396 2.553 8.523 1 93.56 153 ALA A O 1
ATOM 1184 N N . PHE A 1 154 ? 2.541 4.465 8.352 1 95.62 154 PHE A N 1
ATOM 1185 C CA . PHE A 1 154 ? 3.059 4.141 7.031 1 95.62 154 PHE A CA 1
ATOM 1186 C C . PHE A 1 154 ? 3.994 2.938 7.094 1 95.62 154 PHE A C 1
ATOM 1188 O O . PHE A 1 154 ? 3.932 2.053 6.238 1 95.62 154 PHE A O 1
ATOM 1195 N N . GLN A 1 155 ? 4.805 2.924 8.133 1 94.31 155 GLN A N 1
ATOM 1196 C CA . GLN A 1 155 ? 5.727 1.805 8.312 1 94.31 155 GLN A CA 1
ATOM 1197 C C . GLN A 1 155 ? 4.969 0.488 8.461 1 94.31 155 GLN A C 1
ATOM 1199 O O . GLN A 1 155 ? 5.367 -0.528 7.887 1 94.31 155 GLN A O 1
ATOM 1204 N N . ARG A 1 156 ? 3.924 0.507 9.125 1 94.5 156 ARG A N 1
ATOM 1205 C CA . ARG A 1 156 ? 3.123 -0.698 9.312 1 94.5 156 ARG A CA 1
ATOM 1206 C C . ARG A 1 156 ? 2.494 -1.152 8 1 94.5 156 ARG A C 1
ATOM 1208 O O . ARG A 1 156 ? 2.584 -2.326 7.637 1 94.5 156 ARG A O 1
ATOM 1215 N N . ALA A 1 157 ? 1.874 -0.192 7.328 1 97.12 157 ALA A N 1
ATOM 1216 C CA . ALA A 1 157 ? 1.24 -0.503 6.051 1 97.12 157 ALA A CA 1
ATOM 1217 C C . ALA A 1 157 ? 2.262 -1.027 5.043 1 97.12 157 ALA A C 1
ATOM 1219 O O . ALA A 1 157 ? 2.016 -2.023 4.359 1 97.12 157 ALA A O 1
ATOM 1220 N N . GLN A 1 158 ? 3.412 -0.388 5.008 1 97.62 158 GLN A N 1
ATOM 1221 C CA . GLN A 1 158 ? 4.449 -0.767 4.051 1 97.62 158 GLN A CA 1
ATOM 1222 C C . GLN A 1 158 ? 5.047 -2.127 4.402 1 97.62 158 GLN A C 1
ATOM 1224 O O . GLN A 1 158 ? 5.336 -2.932 3.514 1 97.62 158 GLN A O 1
ATOM 1229 N N . SER A 1 159 ? 5.23 -2.328 5.672 1 97.06 159 SER A N 1
ATOM 1230 C CA . SER A 1 159 ? 5.789 -3.609 6.098 1 97.06 159 SER A CA 1
ATOM 1231 C C . SER A 1 159 ? 4.891 -4.77 5.684 1 97.06 159 SER A C 1
ATOM 1233 O O . SER A 1 159 ? 5.375 -5.805 5.219 1 97.06 159 SER A O 1
ATOM 1235 N N . LEU A 1 160 ? 3.637 -4.602 5.844 1 97.75 160 LEU A N 1
ATOM 1236 C CA . LEU A 1 160 ? 2.68 -5.625 5.43 1 97.75 160 LEU A CA 1
ATOM 1237 C C . LEU A 1 160 ? 2.668 -5.777 3.914 1 97.75 160 LEU A C 1
ATOM 1239 O O . LEU A 1 160 ? 2.688 -6.895 3.398 1 97.75 160 LEU A O 1
ATOM 1243 N N . LEU A 1 161 ? 2.662 -4.676 3.244 1 98.62 161 LEU A N 1
ATOM 1244 C CA . LEU A 1 161 ? 2.705 -4.68 1.786 1 98.62 161 LEU A CA 1
ATOM 1245 C C . LEU A 1 161 ? 3.93 -5.434 1.282 1 98.62 161 LEU A C 1
ATOM 1247 O O . LEU A 1 161 ? 3.816 -6.305 0.415 1 98.62 161 LEU A O 1
ATOM 1251 N N . LEU A 1 162 ? 5.055 -5.145 1.877 1 98.38 162 LEU A N 1
ATOM 1252 C CA . LEU A 1 162 ? 6.309 -5.734 1.425 1 98.38 162 LEU A CA 1
ATOM 1253 C C . LEU A 1 162 ? 6.379 -7.215 1.786 1 98.38 162 LEU A C 1
ATOM 1255 O O . LEU A 1 162 ? 6.91 -8.023 1.019 1 98.38 162 LEU A O 1
ATOM 1259 N N . SER A 1 163 ? 5.859 -7.566 2.893 1 98 163 SER A N 1
ATOM 1260 C CA . SER A 1 163 ? 5.797 -8.984 3.221 1 98 163 SER A CA 1
ATOM 1261 C C . SER A 1 163 ? 4.945 -9.75 2.213 1 98 163 SER A C 1
ATOM 1263 O O . SER A 1 163 ? 5.297 -10.867 1.816 1 98 163 SER A O 1
ATOM 1265 N N . GLY A 1 164 ? 3.777 -9.141 1.857 1 98.62 164 GLY A N 1
ATOM 1266 C CA . GLY A 1 164 ? 2.99 -9.719 0.78 1 98.62 164 GLY A CA 1
ATOM 1267 C C . GLY A 1 164 ? 3.756 -9.828 -0.524 1 98.62 164 GLY A C 1
ATOM 1268 O O . GLY A 1 164 ? 3.656 -10.844 -1.225 1 98.62 164 GLY A O 1
ATOM 1269 N N . LEU A 1 165 ? 4.531 -8.812 -0.783 1 98.69 165 LEU A N 1
ATOM 1270 C CA . LEU A 1 165 ? 5.355 -8.805 -1.986 1 98.69 165 LEU A CA 1
ATOM 1271 C C . LEU A 1 165 ? 6.418 -9.898 -1.924 1 98.69 165 LEU A C 1
ATOM 1273 O O . LEU A 1 165 ? 6.723 -10.531 -2.936 1 98.69 165 LEU A O 1
ATOM 1277 N N . HIS A 1 166 ? 7 -10.094 -0.77 1 98.44 166 HIS A N 1
ATOM 1278 C CA . HIS A 1 166 ? 7.969 -11.172 -0.616 1 98.44 166 HIS A CA 1
ATOM 1279 C C . HIS A 1 166 ? 7.355 -12.523 -0.986 1 98.44 166 HIS A C 1
ATOM 1281 O O . HIS A 1 166 ? 7.988 -13.328 -1.671 1 98.44 166 HIS A O 1
ATOM 1287 N N . ALA A 1 167 ? 6.168 -12.773 -0.552 1 98.19 167 ALA A N 1
ATOM 1288 C CA . ALA A 1 167 ? 5.461 -14.008 -0.894 1 98.19 167 ALA A CA 1
ATOM 1289 C C . ALA A 1 167 ? 5.23 -14.109 -2.398 1 98.19 167 ALA A C 1
ATOM 1291 O O . ALA A 1 167 ? 5.41 -15.172 -2.992 1 98.19 167 ALA A O 1
ATOM 1292 N N . VAL A 1 168 ? 4.871 -13.008 -3.002 1 98.5 168 VAL A N 1
ATOM 1293 C CA . VAL A 1 168 ? 4.633 -12.969 -4.441 1 98.5 168 VAL A CA 1
ATOM 1294 C C . VAL A 1 168 ? 5.922 -13.289 -5.188 1 98.5 168 VAL A C 1
ATOM 1296 O O . VAL A 1 168 ? 5.918 -14.078 -6.137 1 98.5 168 VAL A O 1
ATOM 1299 N N . LEU A 1 169 ? 7 -12.68 -4.762 1 97.81 169 LEU A N 1
ATOM 1300 C CA . LEU A 1 169 ? 8.289 -12.883 -5.418 1 97.81 169 LEU A CA 1
ATOM 1301 C C . LEU A 1 169 ? 8.742 -14.336 -5.277 1 97.81 169 LEU A C 1
ATOM 1303 O O . LEU A 1 169 ? 9.32 -14.898 -6.211 1 97.81 169 LEU A O 1
ATOM 1307 N N . GLN A 1 170 ? 8.523 -14.883 -4.148 1 96.62 170 GLN A N 1
ATOM 1308 C CA . GLN A 1 170 ? 8.852 -16.281 -3.928 1 96.62 170 GLN A CA 1
ATOM 1309 C C . GLN A 1 170 ? 8.117 -17.188 -4.922 1 96.62 170 GLN A C 1
ATOM 1311 O O . GLN A 1 170 ? 8.719 -18.062 -5.527 1 96.62 170 GLN A O 1
ATOM 1316 N N . THR A 1 171 ? 6.824 -17 -5.07 1 97.12 171 THR A N 1
ATOM 1317 C CA . THR A 1 171 ? 6.016 -17.797 -5.984 1 97.12 171 THR A CA 1
ATOM 1318 C C . THR A 1 171 ? 6.406 -17.516 -7.434 1 97.12 171 THR A C 1
ATOM 1320 O O . THR A 1 171 ? 6.469 -18.438 -8.25 1 97.12 171 THR A O 1
ATOM 1323 N N . CYS A 1 172 ? 6.641 -16.25 -7.723 1 95.19 172 CYS A N 1
ATOM 1324 C CA . CYS A 1 172 ? 7.07 -15.867 -9.062 1 95.19 172 CYS A CA 1
ATOM 1325 C C . CYS A 1 172 ? 8.344 -16.609 -9.461 1 95.19 172 CYS A C 1
ATOM 1327 O O . CYS A 1 172 ? 8.469 -17.078 -10.594 1 95.19 172 CYS A O 1
ATOM 1329 N N . ASN A 1 173 ? 9.25 -16.656 -8.531 1 93.94 173 ASN A N 1
ATOM 1330 C CA . ASN A 1 173 ? 10.547 -17.266 -8.758 1 93.94 173 ASN A CA 1
ATOM 1331 C C . ASN A 1 173 ? 10.406 -18.75 -9.133 1 93.94 173 ASN A C 1
ATOM 1333 O O . ASN A 1 173 ? 11.227 -19.266 -9.891 1 93.94 173 ASN A O 1
ATOM 1337 N N . SER A 1 174 ? 9.406 -19.453 -8.648 1 93.69 174 SER A N 1
ATOM 1338 C CA . SER A 1 174 ? 9.227 -20.891 -8.883 1 93.69 174 SER A CA 1
ATOM 1339 C C . SER A 1 174 ? 8.188 -21.141 -9.977 1 93.69 174 SER A C 1
ATOM 1341 O O . SER A 1 174 ? 7.887 -22.297 -10.297 1 93.69 174 SER A O 1
ATOM 1343 N N . SER A 1 175 ? 7.625 -20.109 -10.531 1 93.5 175 SER A N 1
ATOM 1344 C CA . SER A 1 175 ? 6.57 -20.25 -11.531 1 93.5 175 SER A CA 1
ATOM 1345 C C . SER A 1 175 ? 7.129 -20.125 -12.945 1 93.5 175 SER A C 1
ATOM 1347 O O . SER A 1 175 ? 8.281 -19.734 -13.133 1 93.5 175 SER A O 1
ATOM 1349 N N . SER A 1 176 ? 6.34 -20.562 -13.906 1 91.44 176 SER A N 1
ATOM 1350 C CA . SER A 1 176 ? 6.684 -20.469 -15.32 1 91.44 176 SER A CA 1
ATOM 1351 C C . SER A 1 176 ? 5.473 -20.062 -16.156 1 91.44 176 SER A C 1
ATOM 1353 O O . SER A 1 176 ? 4.348 -20.031 -15.656 1 91.44 176 SER A O 1
ATOM 1355 N N . GLY A 1 177 ? 5.738 -19.531 -17.391 1 90.94 177 GLY A N 1
ATOM 1356 C CA . GLY A 1 177 ? 4.672 -19.25 -18.328 1 90.94 177 GLY A CA 1
ATOM 1357 C C . GLY A 1 177 ? 3.799 -18.078 -17.922 1 90.94 177 GLY A C 1
ATOM 1358 O O . GLY A 1 177 ? 4.305 -17.047 -17.484 1 90.94 177 GLY A O 1
ATOM 1359 N N . GLU A 1 178 ? 2.508 -18.266 -18.031 1 90.06 178 GLU A N 1
ATOM 1360 C CA . GLU A 1 178 ? 1.546 -17.188 -17.812 1 90.06 178 GLU A CA 1
ATOM 1361 C C . GLU A 1 178 ? 1.495 -16.797 -16.328 1 90.06 178 GLU A C 1
ATOM 1363 O O . GLU A 1 178 ? 1.366 -15.617 -16 1 90.06 178 GLU A O 1
ATOM 1368 N N . GLN A 1 179 ? 1.626 -17.781 -15.508 1 94.25 179 GLN A N 1
ATOM 1369 C CA . GLN A 1 179 ? 1.596 -17.516 -14.078 1 94.25 179 GLN A CA 1
ATOM 1370 C C . GLN A 1 179 ? 2.752 -16.609 -13.664 1 94.25 179 GLN A C 1
ATOM 1372 O O . GLN A 1 179 ? 2.57 -15.688 -12.859 1 94.25 179 GLN A O 1
ATOM 1377 N N . LYS A 1 180 ? 3.916 -16.891 -14.203 1 93.31 180 LYS A N 1
ATOM 1378 C CA . LYS A 1 180 ? 5.078 -16.062 -13.922 1 93.31 180 LYS A CA 1
ATOM 1379 C C . LYS A 1 180 ? 4.852 -14.625 -14.406 1 93.31 180 LYS A C 1
ATOM 1381 O O . LYS A 1 180 ? 5.195 -13.672 -13.703 1 93.31 180 LYS A O 1
ATOM 1386 N N . ASN A 1 181 ? 4.242 -14.461 -15.547 1 92.19 181 ASN A N 1
ATOM 1387 C CA . ASN A 1 181 ? 3.963 -13.141 -16.094 1 92.19 181 ASN A CA 1
ATOM 1388 C C . ASN A 1 181 ? 3.006 -12.352 -15.203 1 92.19 181 ASN A C 1
ATOM 1390 O O . ASN A 1 181 ? 3.242 -11.18 -14.914 1 92.19 181 ASN A O 1
ATOM 1394 N N . VAL A 1 182 ? 1.918 -13.023 -14.789 1 96.06 182 VAL A N 1
ATOM 1395 C CA . VAL A 1 182 ? 0.915 -12.375 -13.953 1 96.06 182 VAL A CA 1
ATOM 1396 C C . VAL A 1 182 ? 1.544 -11.945 -12.625 1 96.06 182 VAL A C 1
ATOM 1398 O O . VAL A 1 182 ? 1.332 -10.82 -12.164 1 96.06 182 VAL A O 1
ATOM 1401 N N . LEU A 1 183 ? 2.379 -12.789 -12.07 1 97.25 183 LEU A N 1
ATOM 1402 C CA . LEU A 1 183 ? 2.996 -12.5 -10.781 1 97.25 183 LEU A CA 1
ATOM 1403 C C . LEU A 1 183 ? 4.059 -11.422 -10.914 1 97.25 183 LEU A C 1
ATOM 1405 O O . LEU A 1 183 ? 4.258 -10.617 -10 1 97.25 183 LEU A O 1
ATOM 1409 N N . THR A 1 184 ? 4.719 -11.383 -12.039 1 94 184 THR A N 1
ATOM 1410 C CA . THR A 1 184 ? 5.641 -10.289 -12.305 1 94 184 THR A CA 1
ATOM 1411 C C . THR A 1 184 ? 4.898 -8.961 -12.352 1 94 184 THR A C 1
ATOM 1413 O O . THR A 1 184 ? 5.34 -7.977 -11.75 1 94 184 THR A O 1
ATOM 1416 N N . HIS A 1 185 ? 3.811 -8.938 -13.031 1 96.19 185 HIS A N 1
ATOM 1417 C CA . HIS A 1 185 ? 2.998 -7.73 -13.086 1 96.19 185 HIS A CA 1
ATOM 1418 C C . HIS A 1 185 ? 2.494 -7.34 -11.695 1 96.19 185 HIS A C 1
ATOM 1420 O O . HIS A 1 185 ? 2.451 -6.156 -11.359 1 96.19 185 HIS A O 1
ATOM 1426 N N . ALA A 1 186 ? 2.074 -8.375 -10.906 1 98.25 186 ALA A N 1
ATOM 1427 C CA . ALA A 1 186 ? 1.669 -8.102 -9.531 1 98.25 186 ALA A CA 1
ATOM 1428 C C . ALA A 1 186 ? 2.787 -7.406 -8.758 1 98.25 186 ALA A C 1
ATOM 1430 O O . ALA A 1 186 ? 2.545 -6.426 -8.047 1 98.25 186 ALA A O 1
ATOM 1431 N N . ALA A 1 187 ? 4.035 -7.891 -8.93 1 97.38 187 ALA A N 1
ATOM 1432 C CA . ALA A 1 187 ? 5.188 -7.297 -8.258 1 97.38 187 ALA A CA 1
ATOM 1433 C C . ALA A 1 187 ? 5.391 -5.848 -8.688 1 97.38 187 ALA A C 1
ATOM 1435 O O . ALA A 1 187 ? 5.652 -4.977 -7.859 1 97.38 187 ALA A O 1
ATOM 1436 N N . VAL A 1 188 ? 5.215 -5.621 -9.953 1 95.56 188 VAL A N 1
ATOM 1437 C CA . VAL A 1 188 ? 5.363 -4.277 -10.508 1 95.56 188 VAL A CA 1
ATOM 1438 C C . VAL A 1 188 ? 4.34 -3.34 -9.867 1 95.56 188 VAL A C 1
ATOM 1440 O O . VAL A 1 188 ? 4.688 -2.242 -9.43 1 95.56 188 VAL A O 1
ATOM 1443 N N . LEU A 1 189 ? 3.166 -3.754 -9.781 1 97.88 189 LEU A N 1
ATOM 1444 C CA . LEU A 1 189 ? 2.084 -2.938 -9.242 1 97.88 189 LEU A CA 1
ATOM 1445 C C . LEU A 1 189 ? 2.277 -2.689 -7.75 1 97.88 189 LEU A C 1
ATOM 1447 O O . LEU A 1 189 ? 2.104 -1.565 -7.277 1 97.88 189 LEU A O 1
ATOM 1451 N N . LEU A 1 190 ? 2.67 -3.703 -7.02 1 98.5 190 LEU A N 1
ATOM 1452 C CA . LEU A 1 190 ? 2.871 -3.576 -5.582 1 98.5 190 LEU A CA 1
ATOM 1453 C C . LEU A 1 190 ? 4.062 -2.672 -5.277 1 98.5 190 LEU A C 1
ATOM 1455 O O . LEU A 1 190 ? 4.016 -1.874 -4.34 1 98.5 190 LEU A O 1
ATOM 1459 N N . LEU A 1 191 ? 5.086 -2.809 -6.102 1 96.75 191 LEU A N 1
ATOM 1460 C CA . LEU A 1 191 ? 6.238 -1.933 -5.93 1 96.75 191 LEU A CA 1
ATOM 1461 C C . LEU A 1 191 ? 5.879 -0.487 -6.254 1 96.75 191 LEU A C 1
ATOM 1463 O O . LEU A 1 191 ? 6.332 0.437 -5.574 1 96.75 191 LEU A O 1
ATOM 1467 N N . SER A 1 192 ? 5.082 -0.295 -7.246 1 95.62 192 SER A N 1
ATOM 1468 C CA . SER A 1 192 ? 4.625 1.045 -7.598 1 95.62 192 SER A CA 1
ATOM 1469 C C . SER A 1 192 ? 3.764 1.643 -6.488 1 95.62 192 SER A C 1
ATOM 1471 O O . SER A 1 192 ? 3.848 2.84 -6.207 1 95.62 192 SER A O 1
ATOM 1473 N N . SER A 1 193 ? 2.914 0.799 -5.922 1 97.94 193 SER A N 1
ATOM 1474 C CA . SER A 1 193 ? 2.129 1.244 -4.777 1 97.94 193 SER A CA 1
ATOM 1475 C C . SER A 1 193 ? 3.027 1.71 -3.635 1 97.94 193 SER A C 1
ATOM 1477 O O . SER A 1 193 ? 2.791 2.764 -3.041 1 97.94 193 SER A O 1
ATOM 1479 N N . ASN A 1 194 ? 4.012 0.915 -3.334 1 96.88 194 ASN A N 1
ATOM 1480 C CA . ASN A 1 194 ? 4.949 1.26 -2.273 1 96.88 194 ASN A CA 1
ATOM 1481 C C . ASN A 1 194 ? 5.641 2.594 -2.545 1 96.88 194 ASN A C 1
ATOM 1483 O O . ASN A 1 194 ? 5.867 3.379 -1.623 1 96.88 194 ASN A O 1
ATOM 1487 N N . ARG A 1 195 ? 5.965 2.826 -3.746 1 94.62 195 ARG A N 1
ATOM 1488 C CA . ARG A 1 195 ? 6.582 4.094 -4.121 1 94.62 195 ARG A CA 1
ATOM 1489 C C . ARG A 1 195 ? 5.656 5.266 -3.816 1 94.62 195 ARG A C 1
ATOM 1491 O O . ARG A 1 195 ? 6.098 6.297 -3.309 1 94.62 195 ARG A O 1
ATOM 1498 N N . GLU A 1 196 ? 4.402 5.07 -4.168 1 95 196 GLU A N 1
ATOM 1499 C CA . GLU A 1 196 ? 3.432 6.113 -3.861 1 95 196 GLU A CA 1
ATOM 1500 C C . GLU A 1 196 ? 3.371 6.395 -2.363 1 95 196 GLU A C 1
ATOM 1502 O O . GLU A 1 196 ? 3.256 7.547 -1.944 1 95 196 GLU A O 1
ATOM 1507 N N . LEU A 1 197 ? 3.457 5.367 -1.589 1 96.44 197 LEU A N 1
ATOM 1508 C CA . LEU A 1 197 ? 3.416 5.516 -0.139 1 96.44 197 LEU A CA 1
ATOM 1509 C C . LEU A 1 197 ? 4.648 6.262 0.365 1 96.44 197 LEU A C 1
ATOM 1511 O O . LEU A 1 197 ? 4.543 7.117 1.249 1 96.44 197 LEU A O 1
ATOM 1515 N N . ILE A 1 198 ? 5.723 5.949 -0.205 1 95.44 198 ILE A N 1
ATOM 1516 C CA . ILE A 1 198 ? 6.977 6.598 0.176 1 95.44 198 ILE A CA 1
ATOM 1517 C C . ILE A 1 198 ? 6.902 8.094 -0.137 1 95.44 198 ILE A C 1
ATOM 1519 O O . ILE A 1 198 ? 7.281 8.922 0.689 1 95.44 198 ILE A O 1
ATOM 1523 N N . LEU A 1 199 ? 6.383 8.422 -1.274 1 94.25 199 LEU A N 1
ATOM 1524 C CA . LEU A 1 199 ? 6.258 9.82 -1.664 1 94.25 199 LEU A CA 1
ATOM 1525 C C . LEU A 1 199 ? 5.309 10.562 -0.727 1 94.25 199 LEU A C 1
ATOM 1527 O O . LEU A 1 199 ? 5.559 11.719 -0.376 1 94.25 199 LEU A O 1
ATOM 1531 N N . LYS A 1 200 ? 4.32 9.867 -0.353 1 95.12 200 LYS A N 1
ATOM 1532 C CA . LYS A 1 200 ? 3.377 10.5 0.568 1 95.12 200 LYS A CA 1
ATOM 1533 C C . LYS A 1 200 ? 4.004 10.695 1.945 1 95.12 200 LYS A C 1
ATOM 1535 O O . LYS A 1 200 ? 3.771 11.719 2.598 1 95.12 200 LYS A O 1
ATOM 1540 N N . GLN A 1 201 ? 4.723 9.75 2.379 1 95.06 201 GLN A N 1
ATOM 1541 C CA . GLN A 1 201 ? 5.473 9.875 3.625 1 95.06 201 GLN A CA 1
ATOM 1542 C C . GLN A 1 201 ? 6.344 11.125 3.621 1 95.06 201 GLN A C 1
ATOM 1544 O O . GLN A 1 201 ? 6.316 11.914 4.57 1 95.06 201 GLN A O 1
ATOM 1549 N N . ARG A 1 202 ? 7.031 11.289 2.596 1 94.81 202 ARG A N 1
ATOM 1550 C CA . ARG A 1 202 ? 7.906 12.445 2.457 1 94.81 202 ARG A CA 1
ATOM 1551 C C . ARG A 1 202 ? 7.105 13.742 2.467 1 94.81 202 ARG A C 1
ATOM 1553 O O . ARG A 1 202 ? 7.512 14.727 3.09 1 94.81 202 ARG A O 1
ATOM 1560 N N . ASP A 1 203 ? 6.02 13.727 1.804 1 94.56 203 ASP A N 1
ATOM 1561 C CA . ASP A 1 203 ? 5.16 14.898 1.75 1 94.56 203 ASP A CA 1
ATOM 1562 C C . ASP A 1 203 ? 4.695 15.312 3.146 1 94.56 203 ASP A C 1
ATOM 1564 O O . ASP A 1 203 ? 4.617 16.5 3.457 1 94.56 203 ASP A O 1
ATOM 1568 N N . LEU A 1 204 ? 4.402 14.359 3.967 1 94.31 204 LEU A N 1
ATOM 1569 C CA . LEU A 1 204 ? 3.887 14.625 5.305 1 94.31 204 LEU A CA 1
ATOM 1570 C C . LEU A 1 204 ? 5.004 15.086 6.238 1 94.31 204 LEU A C 1
ATOM 1572 O O . LEU A 1 204 ? 4.738 15.711 7.27 1 94.31 204 LEU A O 1
ATOM 1576 N N . ILE A 1 205 ? 6.215 14.805 5.848 1 94.5 205 ILE A N 1
ATOM 1577 C CA . ILE A 1 205 ? 7.379 15.188 6.641 1 94.5 205 ILE A CA 1
ATOM 1578 C C . ILE A 1 205 ? 7.82 16.594 6.266 1 94.5 205 ILE A C 1
ATOM 1580 O O . ILE A 1 205 ? 8.383 17.312 7.094 1 94.5 205 ILE A O 1
ATOM 1584 N N . ARG A 1 206 ? 7.512 17.047 5.152 1 93.56 206 ARG A N 1
ATOM 1585 C CA . ARG A 1 206 ? 8.016 18.266 4.527 1 93.56 206 ARG A CA 1
ATOM 1586 C C . ARG A 1 206 ? 7.762 19.484 5.414 1 93.56 206 ARG A C 1
ATOM 1588 O O . ARG A 1 206 ? 8.664 20.297 5.621 1 93.56 206 ARG A O 1
ATOM 1595 N N . PRO A 1 207 ? 6.57 19.625 6.02 1 91.88 207 PRO A N 1
ATOM 1596 C CA . PRO A 1 207 ? 6.297 20.812 6.836 1 91.88 207 PRO A CA 1
ATOM 1597 C C . PRO A 1 207 ? 7.199 20.891 8.062 1 91.88 207 PRO A C 1
ATOM 1599 O O . PRO A 1 207 ? 7.367 21.984 8.633 1 91.88 207 PRO A O 1
ATOM 1602 N N . ASP A 1 208 ? 7.754 19.859 8.492 1 92.25 208 ASP A N 1
ATOM 1603 C CA . ASP A 1 208 ? 8.578 19.844 9.695 1 92.25 208 ASP A CA 1
ATOM 1604 C C . ASP A 1 208 ? 10.039 20.125 9.367 1 92.25 208 ASP A C 1
ATOM 1606 O O . ASP A 1 208 ? 10.867 20.281 10.266 1 92.25 208 ASP A O 1
ATOM 1610 N N . LEU A 1 209 ? 10.352 20.188 8.109 1 89.81 209 LEU A N 1
ATOM 1611 C CA . LEU A 1 209 ? 11.719 20.438 7.684 1 89.81 209 LEU A CA 1
ATOM 1612 C C . LEU A 1 209 ? 11.953 21.922 7.449 1 89.81 209 LEU A C 1
ATOM 1614 O O . LEU A 1 209 ? 11.023 22.656 7.082 1 89.81 209 LEU A O 1
ATOM 1618 N N . ASN A 1 210 ? 13.234 22.297 7.703 1 87.12 210 ASN A N 1
ATOM 1619 C CA . ASN A 1 210 ? 13.625 23.625 7.242 1 87.12 210 ASN A CA 1
ATOM 1620 C C . ASN A 1 210 ? 13.383 23.781 5.742 1 87.12 210 ASN A C 1
ATOM 1622 O O . ASN A 1 210 ? 13.656 22.875 4.961 1 87.12 210 ASN A O 1
ATOM 1626 N N . LYS A 1 211 ? 12.922 24.891 5.367 1 85.44 211 LYS A N 1
ATOM 1627 C CA . LYS A 1 211 ? 12.555 25.172 3.982 1 85.44 211 LYS A CA 1
ATOM 1628 C C . LYS A 1 211 ? 13.727 24.906 3.039 1 85.44 211 LYS A C 1
ATOM 1630 O O . LYS A 1 211 ? 13.523 24.484 1.899 1 85.44 211 LYS A O 1
ATOM 1635 N N . GLN A 1 212 ? 14.891 25.125 3.51 1 83 212 GLN A N 1
ATOM 1636 C CA . GLN A 1 212 ? 16.094 24.953 2.689 1 83 212 GLN A CA 1
ATOM 1637 C C . GLN A 1 212 ? 16.297 23.5 2.311 1 83 212 GLN A C 1
ATOM 1639 O O . GLN A 1 212 ? 16.969 23.188 1.322 1 83 212 GLN A O 1
ATOM 1644 N N . TYR A 1 213 ? 15.633 22.641 3.072 1 83.38 213 TYR A N 1
ATOM 1645 C CA . TYR A 1 213 ? 15.852 21.219 2.846 1 83.38 213 TYR A CA 1
ATOM 1646 C C . TYR A 1 213 ? 14.594 20.547 2.305 1 83.38 213 TYR A C 1
ATOM 1648 O O . TYR A 1 213 ? 14.523 19.312 2.225 1 83.38 213 TYR A O 1
ATOM 1656 N N . ALA A 1 214 ? 13.648 21.297 1.887 1 85.12 214 ALA A N 1
ATOM 1657 C CA . ALA A 1 214 ? 12.367 20.781 1.406 1 85.12 214 ALA A CA 1
ATOM 1658 C C . ALA A 1 214 ? 12.555 19.938 0.15 1 85.12 214 ALA A C 1
ATOM 1660 O O . ALA A 1 214 ? 11.781 19.016 -0.104 1 85.12 214 ALA A O 1
ATOM 1661 N N . SER A 1 215 ? 13.617 20.203 -0.594 1 86.75 215 SER A N 1
ATOM 1662 C CA . SER A 1 215 ? 13.859 19.516 -1.853 1 86.75 215 SER A CA 1
ATOM 1663 C C . SER A 1 215 ? 14.242 18.062 -1.612 1 86.75 215 SER A C 1
ATOM 1665 O O . SER A 1 215 ? 14.195 17.234 -2.535 1 86.75 215 SER A O 1
ATOM 1667 N N . LEU A 1 216 ? 14.617 17.688 -0.425 1 86.94 216 LEU A N 1
ATOM 1668 C CA . LEU A 1 216 ? 14.875 16.297 -0.063 1 86.94 216 LEU A CA 1
ATOM 1669 C C . LEU A 1 216 ? 13.633 15.445 -0.263 1 86.94 216 LEU A C 1
ATOM 1671 O O . LEU A 1 216 ? 13.727 14.242 -0.479 1 86.94 216 LEU A O 1
ATOM 1675 N N . CYS A 1 217 ? 12.492 16.062 -0.213 1 90.5 217 CYS A N 1
ATOM 1676 C CA . CYS A 1 217 ? 11.227 15.352 -0.292 1 90.5 217 CYS A CA 1
ATOM 1677 C C . CYS A 1 217 ? 10.82 15.125 -1.743 1 90.5 217 CYS A C 1
ATOM 1679 O O . CYS A 1 217 ? 9.805 14.477 -2.014 1 90.5 217 CYS A O 1
ATOM 1681 N N . ASN A 1 218 ? 11.633 15.562 -2.631 1 87.94 218 ASN A N 1
ATOM 1682 C CA . ASN A 1 218 ? 11.32 15.406 -4.047 1 87.94 218 ASN A CA 1
ATOM 1683 C C . ASN A 1 218 ? 11.477 13.953 -4.496 1 87.94 218 ASN A C 1
ATOM 1685 O O . ASN A 1 218 ? 12.32 13.227 -3.98 1 87.94 218 ASN A O 1
ATOM 1689 N N . PRO A 1 219 ? 10.758 13.586 -5.547 1 86.38 219 PRO A N 1
ATOM 1690 C CA . PRO A 1 219 ? 10.797 12.211 -6.047 1 86.38 219 PRO A CA 1
ATOM 1691 C C . PRO A 1 219 ? 12.164 11.805 -6.578 1 86.38 219 PRO A C 1
ATOM 1693 O O . PRO A 1 219 ? 12.477 10.617 -6.66 1 86.38 219 PRO A O 1
ATOM 1696 N N . SER A 1 220 ? 12.938 12.695 -6.922 1 83.31 220 SER A N 1
ATOM 1697 C CA . SER A 1 220 ? 14.242 12.406 -7.508 1 83.31 220 SER A CA 1
ATOM 1698 C C . SER A 1 220 ? 15.234 11.953 -6.445 1 83.31 220 SER A C 1
ATOM 1700 O O . SER A 1 220 ? 16.281 11.391 -6.77 1 83.31 220 SER A O 1
ATOM 1702 N N . THR A 1 221 ? 14.961 12.297 -5.195 1 84.94 221 THR A N 1
ATOM 1703 C CA . THR A 1 221 ? 15.805 11.805 -4.113 1 84.94 221 THR A CA 1
ATOM 1704 C C . THR A 1 221 ? 15.695 10.289 -3.986 1 84.94 221 THR A C 1
ATOM 1706 O O . THR A 1 221 ? 14.594 9.758 -3.818 1 84.94 221 THR A O 1
ATOM 1709 N N . PRO A 1 222 ? 16.812 9.672 -4.078 1 82.25 222 PRO A N 1
ATOM 1710 C CA . PRO A 1 222 ? 16.734 8.211 -4.023 1 82.25 222 PRO A CA 1
ATOM 1711 C C . PRO A 1 222 ? 16.297 7.691 -2.66 1 82.25 222 PRO A C 1
ATOM 1713 O O . PRO A 1 222 ? 16.594 8.305 -1.633 1 82.25 222 PRO A O 1
ATOM 1716 N N . VAL A 1 223 ? 15.484 6.555 -2.752 1 84.31 223 VAL A N 1
ATOM 1717 C CA . VAL A 1 223 ? 15.07 5.852 -1.543 1 84.31 223 VAL A CA 1
ATOM 1718 C C . VAL A 1 223 ? 15.742 4.484 -1.485 1 84.31 223 VAL A C 1
ATOM 1720 O O . VAL A 1 223 ? 15.688 3.715 -2.447 1 84.31 223 VAL A O 1
ATOM 1723 N N . LEU A 1 224 ? 16.438 4.223 -0.441 1 84.38 224 LEU A N 1
ATOM 1724 C CA . LEU A 1 224 ? 17.016 2.908 -0.178 1 84.38 224 LEU A CA 1
ATOM 1725 C C . LEU A 1 224 ? 16.5 2.346 1.143 1 84.38 224 LEU A C 1
ATOM 1727 O O . LEU A 1 224 ? 15.281 2.209 1.335 1 84.38 224 LEU A O 1
ATOM 1731 N N . SER A 1 225 ? 17.328 2.09 2.061 1 87 225 SER A N 1
ATOM 1732 C CA . SER A 1 225 ? 16.875 1.634 3.371 1 87 225 SER A CA 1
ATOM 1733 C C . SER A 1 225 ? 16.422 2.805 4.234 1 87 225 SER A C 1
ATOM 1735 O O . SER A 1 225 ? 15.703 2.611 5.219 1 87 225 SER A O 1
ATOM 1737 N N . LEU A 1 226 ? 16.844 4.004 3.764 1 90.69 226 LEU A N 1
ATOM 1738 C CA . LEU A 1 226 ? 16.422 5.223 4.453 1 90.69 226 LEU A CA 1
ATOM 1739 C C . LEU A 1 226 ? 15.617 6.125 3.531 1 90.69 226 LEU A C 1
ATOM 1741 O O . LEU A 1 226 ? 15.922 6.242 2.344 1 90.69 226 LEU A O 1
ATOM 1745 N N . LEU A 1 227 ? 14.703 6.809 4.074 1 93.25 227 LEU A N 1
ATOM 1746 C CA . LEU A 1 227 ? 13.703 7.57 3.332 1 93.25 227 LEU A CA 1
ATOM 1747 C C . LEU A 1 227 ? 14.359 8.664 2.5 1 93.25 227 LEU A C 1
ATOM 1749 O O . LEU A 1 227 ? 13.859 9.023 1.431 1 93.25 227 LEU A O 1
ATOM 1753 N N . PHE A 1 228 ? 15.445 9.219 3.035 1 90.38 228 PHE A N 1
ATOM 1754 C CA . PHE A 1 228 ? 16.094 10.32 2.334 1 90.38 228 PHE A CA 1
ATOM 1755 C C . PHE A 1 228 ? 17.5 9.906 1.87 1 90.38 228 PHE A C 1
ATOM 1757 O O . PHE A 1 228 ? 18.375 10.75 1.731 1 90.38 228 PHE A O 1
ATOM 1764 N N . GLY A 1 229 ? 17.625 8.594 1.648 1 85.19 229 GLY A N 1
ATOM 1765 C CA . GLY A 1 229 ? 18.875 8.062 1.146 1 85.19 229 GLY A CA 1
ATOM 1766 C C . GLY A 1 229 ? 19.906 7.824 2.238 1 85.19 229 GLY A C 1
ATOM 1767 O O . GLY A 1 229 ? 19.766 8.328 3.354 1 85.19 229 GLY A O 1
ATOM 1768 N N . ASP A 1 230 ? 20.906 7.098 1.867 1 80.56 230 ASP A N 1
ATOM 1769 C CA . ASP A 1 230 ? 21.922 6.699 2.834 1 80.56 230 ASP A CA 1
ATOM 1770 C C . ASP A 1 230 ? 23 7.77 2.971 1 80.56 230 ASP A C 1
ATOM 1772 O O . ASP A 1 230 ? 23.797 7.746 3.916 1 80.56 230 ASP A O 1
ATOM 1776 N N . GLU A 1 231 ? 23.047 8.688 2.104 1 81.62 231 GLU A N 1
ATOM 1777 C CA . GLU A 1 231 ? 24.047 9.742 2.109 1 81.62 231 GLU A CA 1
ATOM 1778 C C . GLU A 1 231 ? 23.422 11.109 2.373 1 81.62 231 GLU A C 1
ATOM 1780 O O . GLU A 1 231 ? 23.688 12.078 1.664 1 81.62 231 GLU A O 1
ATOM 1785 N N . LEU A 1 232 ? 22.688 11.219 3.369 1 83.75 232 LEU A N 1
ATOM 1786 C CA . LEU A 1 232 ? 21.922 12.422 3.672 1 83.75 232 LEU A CA 1
ATOM 1787 C C . LEU A 1 232 ? 22.859 13.609 3.914 1 83.75 232 LEU A C 1
ATOM 1789 O O . LEU A 1 232 ? 22.594 14.719 3.434 1 83.75 232 LEU A O 1
ATOM 1793 N N . ASN A 1 233 ? 23.875 13.336 4.652 1 79.31 233 ASN A N 1
ATOM 1794 C CA . ASN A 1 233 ? 24.797 14.414 4.98 1 79.31 233 ASN A CA 1
ATOM 1795 C C . ASN A 1 233 ? 25.375 15.062 3.721 1 79.31 233 ASN A C 1
ATOM 1797 O O . ASN A 1 233 ? 25.484 16.281 3.646 1 79.31 233 ASN A O 1
ATOM 1801 N N . LYS A 1 234 ? 25.688 14.195 2.826 1 78.44 234 LYS A N 1
ATOM 1802 C CA . LYS A 1 234 ? 26.203 14.719 1.563 1 78.44 234 LYS A CA 1
ATOM 1803 C C . LYS A 1 234 ? 25.156 15.562 0.842 1 78.44 234 LYS A C 1
ATOM 1805 O O . LYS A 1 234 ? 25.469 16.625 0.31 1 78.44 234 LYS A O 1
ATOM 1810 N N . GLU A 1 235 ? 23.984 15.133 0.879 1 77.19 235 GLU A N 1
ATOM 1811 C CA . GLU A 1 235 ? 22.891 15.836 0.216 1 77.19 235 GLU A CA 1
ATOM 1812 C C . GLU A 1 235 ? 22.609 17.172 0.896 1 77.19 235 GLU A C 1
ATOM 1814 O O . GLU A 1 235 ? 22.406 18.188 0.224 1 77.19 235 GLU A O 1
ATOM 1819 N N . VAL A 1 236 ? 22.688 17.219 2.127 1 80.81 236 VAL A N 1
ATOM 1820 C CA . VAL A 1 236 ? 22.422 18.422 2.902 1 80.81 236 VAL A CA 1
ATOM 1821 C C . VAL A 1 236 ? 23.531 19.438 2.643 1 80.81 236 VAL A C 1
ATOM 1823 O O . VAL A 1 236 ? 23.25 20.641 2.486 1 80.81 236 VAL A O 1
ATOM 1826 N N . GLU A 1 237 ? 24.656 18.938 2.676 1 79.94 237 GLU A N 1
ATOM 1827 C CA . GLU A 1 237 ? 25.781 19.828 2.385 1 79.94 237 GLU A CA 1
ATOM 1828 C C . GLU A 1 237 ? 25.641 20.469 1.005 1 79.94 237 GLU A C 1
ATOM 1830 O O . GLU A 1 237 ? 25.844 21.672 0.846 1 79.94 237 GLU A O 1
ATOM 1835 N N . GLU A 1 238 ? 25.297 19.656 0.126 1 75.94 238 GLU A N 1
ATOM 1836 C CA . GLU A 1 238 ? 25.109 20.141 -1.237 1 75.94 238 GLU A CA 1
ATOM 1837 C C . GLU A 1 238 ? 23.969 21.156 -1.31 1 75.94 238 GLU A C 1
ATOM 1839 O O . GLU A 1 238 ? 24.078 22.172 -1.993 1 75.94 238 GLU A O 1
ATOM 1844 N N . LEU A 1 239 ? 22.984 20.922 -0.602 1 72.62 239 LEU A N 1
ATOM 1845 C CA . LEU A 1 239 ? 21.828 21.828 -0.585 1 72.62 239 LEU A CA 1
ATOM 1846 C C . LEU A 1 239 ? 22.172 23.125 0.122 1 72.62 239 LEU A C 1
ATOM 1848 O O . LEU A 1 239 ? 21.75 24.203 -0.307 1 72.62 239 LEU A O 1
ATOM 1852 N N . THR A 1 240 ? 22.875 22.984 1.12 1 74.62 240 THR A N 1
ATOM 1853 C CA . THR A 1 240 ? 23.297 24.172 1.851 1 74.62 240 THR A CA 1
ATOM 1854 C C . THR A 1 240 ? 24.172 25.078 0.97 1 74.62 240 THR A C 1
ATOM 1856 O O . THR A 1 240 ? 23.984 26.297 0.946 1 74.62 240 THR A O 1
ATOM 1859 N N . LYS A 1 241 ? 25.047 24.453 0.283 1 73.69 241 LYS A N 1
ATOM 1860 C CA . LYS A 1 241 ? 25.906 25.188 -0.642 1 73.69 241 LYS A CA 1
ATOM 1861 C C . LYS A 1 241 ? 25.078 25.844 -1.742 1 73.69 241 LYS A C 1
ATOM 1863 O O . LYS A 1 241 ? 25.297 27.016 -2.086 1 73.69 241 LYS A O 1
ATOM 1868 N N . SER A 1 242 ? 24.234 25.109 -2.25 1 68.94 242 SER A N 1
ATOM 1869 C CA . SER A 1 242 ? 23.375 25.594 -3.32 1 68.94 242 SER A CA 1
ATOM 1870 C C . SER A 1 242 ? 22.516 26.766 -2.844 1 68.94 242 SER A C 1
ATOM 1872 O O . SER A 1 242 ? 22.328 27.75 -3.574 1 68.94 242 SER A O 1
ATOM 1874 N N . HIS A 1 243 ? 22.016 26.688 -1.704 1 70.31 243 HIS A N 1
ATOM 1875 C CA . HIS A 1 243 ? 21.188 27.766 -1.147 1 70.31 243 HIS A CA 1
ATOM 1876 C C . HIS A 1 243 ? 22.031 29.016 -0.894 1 70.31 243 HIS A C 1
ATOM 1878 O O . HIS A 1 243 ? 21.547 30.141 -1.119 1 70.31 243 HIS A O 1
ATOM 1884 N N . LYS A 1 244 ? 23.078 28.781 -0.388 1 68.62 244 LYS A N 1
ATOM 1885 C CA . LYS A 1 244 ? 23.984 29.906 -0.206 1 68.62 244 LYS A CA 1
ATOM 1886 C C . LYS A 1 244 ? 24.281 30.594 -1.537 1 68.62 244 LYS A C 1
ATOM 1888 O O . LYS A 1 244 ? 24.328 31.828 -1.617 1 68.62 244 LYS A O 1
ATOM 1893 N N . LEU A 1 245 ? 24.406 29.797 -2.514 1 59.81 245 LEU A N 1
ATOM 1894 C CA . LEU A 1 245 ? 24.656 30.328 -3.855 1 59.81 245 LEU A CA 1
ATOM 1895 C C . LEU A 1 245 ? 23.422 31.016 -4.406 1 59.81 245 LEU A C 1
ATOM 1897 O O . LEU A 1 245 ? 23.516 32.094 -5.016 1 59.81 245 LEU A O 1
ATOM 1901 N N . SER A 1 246 ? 22.266 30.375 -4.281 1 60.06 246 SER A N 1
ATOM 1902 C CA . SER A 1 246 ? 21.016 30.969 -4.754 1 60.06 246 SER A CA 1
ATOM 1903 C C . SER A 1 246 ? 20.703 32.281 -4.031 1 60.06 246 SER A C 1
ATOM 1905 O O . SER A 1 246 ? 20.234 33.219 -4.641 1 60.06 246 SER A O 1
ATOM 1907 N N . SER A 1 247 ? 20.828 32.219 -2.75 1 60.06 247 SER A N 1
ATOM 1908 C CA . SER A 1 247 ? 20.641 33.438 -1.996 1 60.06 247 SER A CA 1
ATOM 1909 C C . SER A 1 247 ? 21.562 34.562 -2.49 1 60.06 247 SER A C 1
ATOM 1911 O O . SER A 1 247 ? 21.219 35.719 -2.463 1 60.06 247 SER A O 1
ATOM 1913 N N . LYS A 1 248 ? 22.656 34.156 -2.936 1 53.34 248 LYS A N 1
ATOM 1914 C CA . LYS A 1 248 ? 23.594 35.125 -3.502 1 53.34 248 LYS A CA 1
ATOM 1915 C C . LYS A 1 248 ? 23.125 35.594 -4.883 1 53.34 248 LYS A C 1
ATOM 1917 O O . LYS A 1 248 ? 23.344 36.75 -5.254 1 53.34 248 LYS A O 1
ATOM 1922 N N . VAL A 1 249 ? 22.688 34.688 -5.547 1 54.62 249 VAL A N 1
ATOM 1923 C CA . VAL A 1 249 ? 22.25 35.031 -6.898 1 54.62 249 VAL A CA 1
ATOM 1924 C C . VAL A 1 249 ? 20.922 35.781 -6.848 1 54.62 249 VAL A C 1
ATOM 1926 O O . VAL A 1 249 ? 20.656 36.625 -7.691 1 54.62 249 VAL A O 1
ATOM 1929 N N . THR A 1 250 ? 20.016 35.438 -6 1 47.69 250 THR A N 1
ATOM 1930 C CA . THR A 1 250 ? 18.719 36.125 -5.941 1 47.69 250 THR A CA 1
ATOM 1931 C C . THR A 1 250 ? 18.828 37.406 -5.121 1 47.69 250 THR A C 1
ATOM 1933 O O . THR A 1 250 ? 17.812 38.062 -4.859 1 47.69 250 THR A O 1
ATOM 1936 N N . CYS A 1 251 ? 19.922 37.781 -4.516 1 42.69 251 CYS A N 1
ATOM 1937 C CA . CYS A 1 251 ? 19.953 39.125 -3.959 1 42.69 251 CYS A CA 1
ATOM 1938 C C . CYS A 1 251 ? 19.562 40.156 -5.016 1 42.69 251 CYS A C 1
ATOM 1940 O O . CYS A 1 251 ? 20.25 40.312 -6.031 1 42.69 251 CYS A O 1
ATOM 1942 N N . ARG A 1 252 ? 18.203 40.25 -5.223 1 36.91 252 ARG A N 1
ATOM 1943 C CA . ARG A 1 252 ? 17.828 41.594 -5.66 1 36.91 252 ARG A CA 1
ATOM 1944 C C . ARG A 1 252 ? 18.047 42.594 -4.547 1 36.91 252 ARG A C 1
ATOM 1946 O O . ARG A 1 252 ? 17.781 42.312 -3.375 1 36.91 252 ARG A O 1
ATOM 1953 N N . MET B 1 1 ? -15.664 36.844 -27.609 1 43.12 1 MET B N 1
ATOM 1954 C CA . MET B 1 1 ? -16.406 35.719 -28.156 1 43.12 1 MET B CA 1
ATOM 1955 C C . MET B 1 1 ? -15.906 34.406 -27.562 1 43.12 1 MET B C 1
ATOM 1957 O O . MET B 1 1 ? -16.703 33.531 -27.188 1 43.12 1 MET B O 1
ATOM 1961 N N . LEU B 1 2 ? -14.547 34.281 -27.375 1 50.91 2 LEU B N 1
ATOM 1962 C CA . LEU B 1 2 ? -13.969 33.031 -26.859 1 50.91 2 LEU B CA 1
ATOM 1963 C C . LEU B 1 2 ? -14.195 32.938 -25.344 1 50.91 2 LEU B C 1
ATOM 1965 O O . LEU B 1 2 ? -14.492 31.844 -24.844 1 50.91 2 LEU B O 1
ATOM 1969 N N . ALA B 1 3 ? -14.148 33.969 -24.578 1 52.12 3 ALA B N 1
ATOM 1970 C CA . ALA B 1 3 ? -14.406 33.938 -23.141 1 52.12 3 ALA B CA 1
ATOM 1971 C C . ALA B 1 3 ? -15.852 33.562 -22.844 1 52.12 3 ALA B C 1
ATOM 1973 O O . ALA B 1 3 ? -16.125 32.781 -21.922 1 52.12 3 ALA B O 1
ATOM 1974 N N . GLU B 1 4 ? -16.766 33.938 -23.703 1 52.44 4 GLU B N 1
ATOM 1975 C CA . GLU B 1 4 ? -18.188 33.625 -23.547 1 52.44 4 GLU B CA 1
ATOM 1976 C C . GLU B 1 4 ? -18.453 32.156 -23.891 1 52.44 4 GLU B C 1
ATOM 1978 O O . GLU B 1 4 ? -19.25 31.5 -23.203 1 52.44 4 GLU B O 1
ATOM 1983 N N . LEU B 1 5 ? -17.672 31.578 -24.781 1 50.19 5 LEU B N 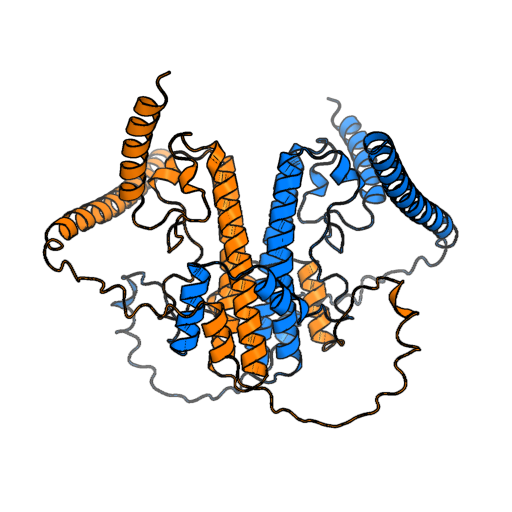1
ATOM 1984 C CA . LEU B 1 5 ? -17.812 30.172 -25.141 1 50.19 5 LEU B CA 1
ATOM 1985 C C . LEU B 1 5 ? -17.25 29.266 -24.031 1 50.19 5 LEU B C 1
ATOM 1987 O O . LEU B 1 5 ? -17.844 28.234 -23.719 1 50.19 5 LEU B O 1
ATOM 1991 N N . LEU B 1 6 ? -16.125 29.734 -23.391 1 48.84 6 LEU B N 1
ATOM 1992 C CA . LEU B 1 6 ? -15.555 28.969 -22.297 1 48.84 6 LEU B CA 1
ATOM 1993 C C . LEU B 1 6 ? -16.453 29 -21.062 1 48.84 6 LEU B C 1
ATOM 1995 O O . LEU B 1 6 ? -16.625 28 -20.375 1 48.84 6 LEU B O 1
ATOM 1999 N N . GLU B 1 7 ? -17.109 30.109 -20.844 1 50.72 7 GLU B N 1
ATOM 2000 C CA . GLU B 1 7 ? -18.031 30.219 -19.719 1 50.72 7 GLU B CA 1
ATOM 2001 C C . GLU B 1 7 ? -19.297 29.391 -19.953 1 50.72 7 GLU B C 1
ATOM 2003 O O . GLU B 1 7 ? -19.797 28.734 -19.031 1 50.72 7 GLU B O 1
ATOM 2008 N N . ASP B 1 8 ? -19.75 29.266 -21.156 1 50.28 8 ASP B N 1
ATOM 2009 C CA . ASP B 1 8 ? -20.922 28.453 -21.5 1 50.28 8 ASP B CA 1
ATOM 2010 C C . ASP B 1 8 ? -20.609 26.969 -21.406 1 50.28 8 ASP B C 1
ATOM 2012 O O . ASP B 1 8 ? -21.422 26.188 -20.938 1 50.28 8 ASP B O 1
ATOM 2016 N N . ALA B 1 9 ? -19.406 26.578 -21.766 1 47.19 9 ALA B N 1
ATOM 2017 C CA . ALA B 1 9 ? -19 25.172 -21.672 1 47.19 9 ALA B CA 1
ATOM 2018 C C . ALA B 1 9 ? -18.844 24.734 -20.219 1 47.19 9 ALA B C 1
ATOM 2020 O O . ALA B 1 9 ? -19.203 23.609 -19.859 1 47.19 9 ALA B O 1
ATOM 2021 N N . LYS B 1 10 ? -18.359 25.578 -19.359 1 45.56 10 LYS B N 1
ATOM 2022 C CA . LYS B 1 10 ? -18.297 25.297 -17.922 1 45.56 10 LYS B CA 1
ATOM 2023 C C . LYS B 1 10 ? -19.688 25.172 -17.312 1 45.56 10 LYS B C 1
ATOM 2025 O O . LYS B 1 10 ? -19.953 24.281 -16.516 1 45.56 10 LYS B O 1
ATOM 2030 N N . LYS B 1 11 ? -20.578 25.969 -17.75 1 50.25 11 LYS B N 1
ATOM 2031 C CA . LYS B 1 11 ? -21.953 25.922 -17.234 1 50.25 11 LYS B CA 1
ATOM 2032 C C . LYS B 1 11 ? -22.672 24.672 -17.719 1 50.25 11 LYS B C 1
ATOM 2034 O O . LYS B 1 11 ? -23.406 24.047 -16.953 1 50.25 11 LYS B O 1
ATOM 2039 N N . ASP B 1 12 ? -22.391 24.266 -18.906 1 48.12 12 ASP B N 1
ATOM 2040 C CA . ASP B 1 12 ? -23.016 23.047 -19.453 1 48.12 12 ASP B CA 1
ATOM 2041 C C . ASP B 1 12 ? -22.453 21.797 -18.781 1 48.12 12 ASP B C 1
ATOM 2043 O O . ASP B 1 12 ? -23.203 20.875 -18.453 1 48.12 12 ASP B O 1
ATOM 2047 N N . THR B 1 13 ? -21.125 21.797 -18.531 1 44.31 13 THR B N 1
ATOM 2048 C CA . THR B 1 13 ? -20.531 20.656 -17.844 1 44.31 13 THR B CA 1
ATOM 2049 C C . THR B 1 13 ? -20.984 20.625 -16.375 1 44.31 13 THR B C 1
ATOM 2051 O O . THR B 1 13 ? -21.312 19.547 -15.852 1 44.31 13 THR B O 1
ATOM 2054 N N . LEU B 1 14 ? -21.203 21.781 -15.789 1 45.34 14 LEU B N 1
ATOM 2055 C CA . LEU B 1 14 ? -21.734 21.828 -14.43 1 45.34 14 LEU B CA 1
ATOM 2056 C C . LEU B 1 14 ? -23.203 21.438 -14.398 1 45.34 14 LEU B C 1
ATOM 2058 O O . LEU B 1 14 ? -23.641 20.734 -13.492 1 45.34 14 LEU B O 1
ATOM 2062 N N . SER B 1 15 ? -23.906 21.781 -15.43 1 50.06 15 SER B N 1
ATOM 2063 C CA . SER B 1 15 ? -25.312 21.406 -15.484 1 50.06 15 SER B CA 1
ATOM 2064 C C . SER B 1 15 ? -25.484 19.906 -15.719 1 50.06 15 SER B C 1
ATOM 2066 O O . SER B 1 15 ? -26.312 19.266 -15.086 1 50.06 15 SER B O 1
ATOM 2068 N N . ASN B 1 16 ? -24.625 19.406 -16.531 1 46.34 16 ASN B N 1
ATOM 2069 C CA . ASN B 1 16 ? -24.688 17.969 -16.766 1 46.34 16 ASN B CA 1
ATOM 2070 C C . ASN B 1 16 ? -24.25 17.172 -15.539 1 46.34 16 ASN B C 1
ATOM 2072 O O . ASN B 1 16 ? -24.828 16.125 -15.234 1 46.34 16 ASN B O 1
ATOM 2076 N N . VAL B 1 17 ? -23.297 17.688 -14.781 1 41.97 17 VAL B N 1
ATOM 2077 C CA . VAL B 1 17 ? -22.891 17.047 -13.523 1 41.97 17 VAL B CA 1
ATOM 2078 C C . VAL B 1 17 ? -24 17.234 -12.477 1 41.97 17 VAL B C 1
ATOM 2080 O O . VAL B 1 17 ? -24.328 16.297 -11.75 1 41.97 17 VAL B O 1
ATOM 2083 N N . GLN B 1 18 ? -24.656 18.344 -12.508 1 42.5 18 GLN B N 1
ATOM 2084 C CA . GLN B 1 18 ? -25.781 18.547 -11.602 1 42.5 18 GLN B CA 1
ATOM 2085 C C . GLN B 1 18 ? -26.953 17.641 -11.969 1 42.5 18 GLN B C 1
ATOM 2087 O O . GLN B 1 18 ? -27.578 17.047 -11.086 1 42.5 18 GLN B O 1
ATOM 2092 N N . GLU B 1 19 ? -27.203 17.5 -13.203 1 46.38 19 GLU B N 1
ATOM 2093 C CA . GLU B 1 19 ? -28.297 16.625 -13.625 1 46.38 19 GLU B CA 1
ATOM 2094 C C . GLU B 1 19 ? -27.984 15.164 -13.312 1 46.38 19 GLU B C 1
ATOM 2096 O O . GLU B 1 19 ? -28.859 14.414 -12.867 1 46.38 19 GLU B O 1
ATOM 2101 N N . SER B 1 20 ? -26.719 14.812 -13.492 1 41.31 20 SER B N 1
ATOM 2102 C CA . SER B 1 20 ? -26.344 13.453 -13.117 1 41.31 20 SER B CA 1
ATOM 2103 C C . SER B 1 20 ? -26.375 13.266 -11.602 1 41.31 20 SER B C 1
ATOM 2105 O O . SER B 1 20 ? -26.797 12.219 -11.109 1 41.31 20 SER B O 1
ATOM 2107 N N . ILE B 1 21 ? -26.109 14.328 -10.898 1 37.88 21 ILE B N 1
ATOM 2108 C CA . ILE B 1 21 ? -26.234 14.305 -9.445 1 37.88 21 ILE B CA 1
ATOM 2109 C C . ILE B 1 21 ? -27.703 14.281 -9.047 1 37.88 21 ILE B C 1
ATOM 2111 O O . ILE B 1 21 ? -28.125 13.5 -8.188 1 37.88 21 ILE B O 1
ATOM 2115 N N . ASP B 1 22 ? -28.453 15.031 -9.711 1 42.72 22 ASP B N 1
ATOM 2116 C CA . ASP B 1 22 ? -29.875 15.07 -9.422 1 42.72 22 ASP B CA 1
ATOM 2117 C C . ASP B 1 22 ? -30.547 13.742 -9.781 1 42.72 22 ASP B C 1
ATOM 2119 O O . ASP B 1 22 ? -31.406 13.258 -9.047 1 42.72 22 ASP B O 1
ATOM 2123 N N . GLN B 1 23 ? -30.125 13.133 -10.852 1 41.12 23 GLN B N 1
ATOM 2124 C CA . GLN B 1 23 ? -30.672 11.836 -11.219 1 41.12 23 GLN B CA 1
ATOM 2125 C C . GLN B 1 23 ? -30.266 10.758 -10.219 1 41.12 23 GLN B C 1
ATOM 2127 O O . GLN B 1 23 ? -31.078 9.906 -9.859 1 41.12 23 GLN B O 1
ATOM 2132 N N . ILE B 1 24 ? -29.156 10.852 -9.625 1 34.44 24 ILE B N 1
ATOM 2133 C CA . ILE B 1 24 ? -28.734 9.914 -8.586 1 34.44 24 ILE B CA 1
ATOM 2134 C C . ILE B 1 24 ? -29.547 10.156 -7.316 1 34.44 24 ILE B C 1
ATOM 2136 O O . ILE B 1 24 ? -30.016 9.211 -6.684 1 34.44 24 ILE B O 1
ATOM 2140 N N . TYR B 1 25 ? -29.922 11.336 -7.035 1 34 25 TYR B N 1
ATOM 2141 C CA . TYR B 1 25 ? -30.766 11.648 -5.891 1 34 25 TYR B CA 1
ATOM 2142 C C . TYR B 1 25 ? -32.219 11.219 -6.145 1 34 25 TYR B C 1
ATOM 2144 O O . TYR B 1 25 ? -32.875 10.703 -5.246 1 34 25 TYR B O 1
ATOM 2152 N N . ALA B 1 26 ? -32.656 11.391 -7.273 1 35.94 26 ALA B N 1
ATOM 2153 C CA . ALA B 1 26 ? -34.031 10.977 -7.566 1 35.94 26 ALA B CA 1
ATOM 2154 C C . ALA B 1 26 ? -34.188 9.461 -7.496 1 35.94 26 ALA B C 1
ATOM 2156 O O . ALA B 1 26 ? -35.188 8.945 -7.004 1 35.94 26 ALA B O 1
ATOM 2157 N N . ASP B 1 27 ? -33.25 8.719 -7.895 1 33.31 27 ASP B N 1
ATOM 2158 C CA . ASP B 1 27 ? -33.344 7.262 -7.844 1 33.31 27 ASP B CA 1
ATOM 2159 C C . ASP B 1 27 ? -33.188 6.758 -6.406 1 33.31 27 ASP B C 1
ATOM 2161 O O . ASP B 1 27 ? -33.781 5.73 -6.047 1 33.31 27 ASP B O 1
ATOM 2165 N N . PHE B 1 28 ? -32.625 7.465 -5.484 1 29.69 28 PHE B N 1
ATOM 2166 C CA . PHE B 1 28 ? -32.531 7.074 -4.082 1 29.69 28 PHE B CA 1
ATOM 2167 C C . PHE B 1 28 ? -33.844 7.285 -3.357 1 29.69 28 PHE B C 1
ATOM 2169 O O . PHE B 1 28 ? -34.125 6.629 -2.35 1 29.69 28 PHE B O 1
ATOM 2176 N N . ALA B 1 29 ? -34.688 8.148 -3.705 1 30.09 29 ALA B N 1
ATOM 2177 C CA . ALA B 1 29 ? -35.938 8.336 -3.006 1 30.09 29 ALA B CA 1
ATOM 2178 C C . ALA B 1 29 ? -36.844 7.113 -3.172 1 30.09 29 ALA B C 1
ATOM 2180 O O . ALA B 1 29 ? -37.719 6.852 -2.33 1 30.09 29 ALA B O 1
ATOM 2181 N N . TYR B 1 30 ? -36.75 6.406 -4.211 1 30.62 30 TYR B N 1
ATOM 2182 C CA . TYR B 1 30 ? -37.75 5.367 -4.41 1 30.62 30 TYR B CA 1
ATOM 2183 C C . TYR B 1 30 ? -37.469 4.152 -3.535 1 30.62 30 TYR B C 1
ATOM 2185 O O . TYR B 1 30 ? -38.344 3.309 -3.322 1 30.62 30 TYR B O 1
ATOM 2193 N N . VAL B 1 31 ? -36.281 3.873 -3.057 1 30.03 31 VAL B N 1
ATOM 2194 C CA . VAL B 1 31 ? -36.062 2.592 -2.396 1 30.03 31 VAL B CA 1
ATOM 2195 C C . VAL B 1 31 ? -36.562 2.652 -0.959 1 30.03 31 VAL B C 1
ATOM 2197 O O . VAL B 1 31 ? -36.625 1.63 -0.272 1 30.03 31 VAL B O 1
ATOM 2200 N N . GLU B 1 32 ? -37.125 3.73 -0.4 1 28.83 32 GLU B N 1
ATOM 2201 C CA . GLU B 1 32 ? -37.562 3.793 0.987 1 28.83 32 GLU B CA 1
ATOM 2202 C C . GLU B 1 32 ? -38.719 2.836 1.23 1 28.83 32 GLU B C 1
ATOM 2204 O O . GLU B 1 32 ? -38.969 2.396 2.361 1 28.83 32 GLU B O 1
ATOM 2209 N N . SER B 1 33 ? -39.625 2.662 0.366 1 30.05 33 SER B N 1
ATOM 2210 C CA . SER B 1 33 ? -40.938 2.191 0.824 1 30.05 33 SER B CA 1
ATOM 2211 C C . SER B 1 33 ? -40.906 0.712 1.191 1 30.05 33 SER B C 1
ATOM 2213 O O . SER B 1 33 ? -41.688 0.251 2.027 1 30.05 33 SER B O 1
ATOM 2215 N N . GLU B 1 34 ? -40.25 -0.168 0.473 1 28.39 34 GLU B N 1
ATOM 2216 C CA . GLU B 1 34 ? -40.688 -1.549 0.592 1 28.39 34 GLU B CA 1
ATOM 2217 C C . GLU B 1 34 ? -40.094 -2.227 1.821 1 28.39 34 GLU B C 1
ATOM 2219 O O . GLU B 1 34 ? -40.312 -3.416 2.053 1 28.39 34 GLU B O 1
ATOM 2224 N N . SER B 1 35 ? -39.125 -1.652 2.541 1 24.42 35 SER B N 1
ATOM 2225 C CA . SER B 1 35 ? -38.375 -2.541 3.408 1 24.42 35 SER B CA 1
ATOM 2226 C C . SER B 1 35 ? -39.094 -2.781 4.73 1 24.42 35 SER B C 1
ATOM 2228 O O . SER B 1 35 ? -38.5 -3.326 5.672 1 24.42 35 SER B O 1
ATOM 2230 N N . GLU B 1 36 ? -40.375 -2.594 4.898 1 25.44 36 GLU B N 1
ATOM 2231 C CA . GLU B 1 36 ? -40.938 -2.832 6.219 1 25.44 36 GLU B CA 1
ATOM 2232 C C . GLU B 1 36 ? -40.719 -4.273 6.668 1 25.44 36 GLU B C 1
ATOM 2234 O O . GLU B 1 36 ? -40.656 -4.555 7.863 1 25.44 36 GLU B O 1
ATOM 2239 N N . GLY B 1 37 ? -41.125 -5.281 5.844 1 25.64 37 GLY B N 1
ATOM 2240 C CA . GLY B 1 37 ? -41.656 -6.504 6.422 1 25.64 37 GLY B CA 1
ATOM 2241 C C . GLY B 1 37 ? -40.625 -7.312 7.172 1 25.64 37 GLY B C 1
ATOM 2242 O O . GLY B 1 37 ? -40.969 -8.047 8.102 1 25.64 37 GLY B O 1
ATOM 2243 N N . ALA B 1 38 ? -39.625 -7.922 6.469 1 25 38 ALA B N 1
ATOM 2244 C CA . ALA B 1 38 ? -39.125 -9.211 6.941 1 25 38 ALA B CA 1
ATOM 2245 C C . ALA B 1 38 ? -38.219 -9.047 8.164 1 25 38 ALA B C 1
ATOM 2247 O O . ALA B 1 38 ? -37.125 -8.531 8.055 1 25 38 ALA B O 1
ATOM 2248 N N . GLN B 1 39 ? -38.688 -8.812 9.336 1 25.17 39 GLN B N 1
ATOM 2249 C CA . GLN B 1 39 ? -38.031 -8.953 10.625 1 25.17 39 GLN B CA 1
ATOM 2250 C C . GLN B 1 39 ? -37.281 -10.281 10.719 1 25.17 39 GLN B C 1
ATOM 2252 O O . GLN B 1 39 ? -37.906 -11.336 10.891 1 25.17 39 GLN B O 1
ATOM 2257 N N . ALA B 1 40 ? -36.469 -10.742 9.781 1 26.09 40 ALA B N 1
ATOM 2258 C CA . ALA B 1 40 ? -35.844 -12.039 9.984 1 26.09 40 ALA B CA 1
ATOM 2259 C C . ALA B 1 40 ? -35.219 -12.133 11.383 1 26.09 40 ALA B C 1
ATOM 2261 O O . ALA B 1 40 ? -34.531 -11.219 11.828 1 26.09 40 ALA B O 1
ATOM 2262 N N . GLN B 1 41 ? -35.781 -12.82 12.289 1 25.42 41 GLN B N 1
ATOM 2263 C CA . GLN B 1 41 ? -35.312 -13.367 13.562 1 25.42 41 GLN B CA 1
ATOM 2264 C C . GLN B 1 41 ? -33.906 -13.961 13.414 1 25.42 41 GLN B C 1
ATOM 2266 O O . GLN B 1 41 ? -33.688 -14.906 12.648 1 25.42 41 GLN B O 1
ATOM 2271 N N . VAL B 1 42 ? -32.906 -13.172 13.289 1 28.02 42 VAL B N 1
ATOM 2272 C CA . VAL B 1 42 ? -31.547 -13.719 13.383 1 28.02 42 VAL B CA 1
ATOM 2273 C C . VAL B 1 42 ? -31.438 -14.609 14.609 1 28.02 42 VAL B C 1
ATOM 2275 O O . VAL B 1 42 ? -31.609 -14.148 15.742 1 28.02 42 VAL B O 1
ATOM 2278 N N . ASN B 1 43 ? -32 -15.781 14.562 1 27.25 43 ASN B N 1
ATOM 2279 C CA . ASN B 1 43 ? -31.781 -16.75 15.625 1 27.25 43 ASN B CA 1
ATOM 2280 C C . ASN B 1 43 ? -30.312 -16.812 16.031 1 27.25 43 ASN B C 1
ATOM 2282 O O . ASN B 1 43 ? -29.422 -16.891 15.18 1 27.25 43 ASN B O 1
ATOM 2286 N N . PRO B 1 44 ? -29.875 -16.391 17.172 1 31.41 44 PRO B N 1
ATOM 2287 C CA . PRO B 1 44 ? -28.562 -16.375 17.828 1 31.41 44 PRO B CA 1
ATOM 2288 C C . PRO B 1 44 ? -27.797 -17.688 17.672 1 31.41 44 PRO B C 1
ATOM 2290 O O . PRO B 1 44 ? -26.641 -17.781 18.094 1 31.41 44 PRO B O 1
ATOM 2293 N N . GLU B 1 45 ? -28.516 -18.828 17.594 1 32.84 45 GLU B N 1
ATOM 2294 C CA . GLU B 1 45 ? -27.828 -20.109 17.734 1 32.84 45 GLU B CA 1
ATOM 2295 C C . GLU B 1 45 ? -26.766 -20.281 16.641 1 32.84 45 GLU B C 1
ATOM 2297 O O . GLU B 1 45 ? -25.875 -21.125 16.781 1 32.84 45 GLU B O 1
ATOM 2302 N N . ALA B 1 46 ? -27.188 -20.172 15.414 1 31.28 46 ALA B N 1
ATOM 2303 C CA . ALA B 1 46 ? -26.406 -20.734 14.312 1 31.28 46 ALA B CA 1
ATOM 2304 C C . ALA B 1 46 ? -25.031 -20.094 14.234 1 31.28 46 ALA B C 1
ATOM 2306 O O . ALA B 1 46 ? -24.266 -20.375 13.305 1 31.28 46 ALA B O 1
ATOM 2307 N N . ASN B 1 47 ? -24.781 -18.844 14.695 1 34.28 47 ASN B N 1
ATOM 2308 C CA . ASN B 1 47 ? -23.75 -17.984 14.125 1 34.28 47 ASN B CA 1
ATOM 2309 C C . ASN B 1 47 ? -22.344 -18.562 14.336 1 34.28 47 ASN B C 1
ATOM 2311 O O . ASN B 1 47 ? -21.672 -18.234 15.305 1 34.28 47 ASN B O 1
ATOM 2315 N N . THR B 1 48 ? -22.062 -19.734 14.453 1 39.25 48 THR B N 1
ATOM 2316 C CA . THR B 1 48 ? -20.688 -20.188 14.562 1 39.25 48 THR B CA 1
ATOM 2317 C C . THR B 1 48 ? -19.781 -19.391 13.625 1 39.25 48 THR B C 1
ATOM 2319 O O . THR B 1 48 ? -19.656 -19.719 12.445 1 39.25 48 THR B O 1
ATOM 2322 N N . ASP B 1 49 ? -19.75 -18.203 13.516 1 47 49 ASP B N 1
ATOM 2323 C CA . ASP B 1 49 ? -19.016 -17.156 12.797 1 47 49 ASP B CA 1
ATOM 2324 C C . ASP B 1 49 ? -17.516 -17.453 12.773 1 47 49 ASP B C 1
ATOM 2326 O O . ASP B 1 49 ? -16.844 -17.297 13.789 1 47 49 ASP B O 1
ATOM 2330 N N . THR B 1 50 ? -17.094 -18.516 12.148 1 60.16 50 THR B N 1
ATOM 2331 C CA . THR B 1 50 ? -15.703 -18.891 11.93 1 60.16 50 THR B CA 1
ATOM 2332 C C . THR B 1 50 ? -14.859 -17.641 11.648 1 60.16 50 THR B C 1
ATOM 2334 O O . THR B 1 50 ? -15.18 -16.875 10.742 1 60.16 50 THR B O 1
ATOM 2337 N N . THR B 1 51 ? -14.047 -17.281 12.609 1 70.94 51 THR B N 1
ATOM 2338 C CA . THR B 1 51 ? -13.141 -16.156 12.516 1 70.94 51 THR B CA 1
ATOM 2339 C C . THR B 1 51 ? -12.406 -16.156 11.172 1 70.94 51 THR B C 1
ATOM 2341 O O . THR B 1 51 ? -12.289 -17.203 10.531 1 70.94 51 THR B O 1
ATOM 2344 N N . VAL B 1 52 ? -12.266 -15.117 10.578 1 68.81 52 VAL B N 1
ATOM 2345 C CA . VAL B 1 52 ? -11.492 -14.977 9.352 1 68.81 52 VAL B CA 1
ATOM 2346 C C . VAL B 1 52 ? -10.234 -15.852 9.422 1 68.81 52 VAL B C 1
ATOM 2348 O O . VAL B 1 52 ? -9.844 -16.469 8.43 1 68.81 52 VAL B O 1
ATOM 2351 N N . ALA B 1 53 ? -9.648 -15.992 10.586 1 69.62 53 ALA B N 1
ATOM 2352 C CA . ALA B 1 53 ? -8.469 -16.828 10.773 1 69.62 53 ALA B CA 1
ATOM 2353 C C . ALA B 1 53 ? -8.773 -18.281 10.438 1 69.62 53 ALA B C 1
ATOM 2355 O O . ALA B 1 53 ? -7.973 -18.953 9.773 1 69.62 53 ALA B O 1
ATOM 2356 N N . THR B 1 54 ? -9.922 -18.656 10.922 1 71.88 54 THR B N 1
ATOM 2357 C CA . THR B 1 54 ? -10.32 -20.031 10.664 1 71.88 54 THR B CA 1
ATOM 2358 C C . THR B 1 54 ? -10.578 -20.266 9.172 1 71.88 54 THR B C 1
ATOM 2360 O O . THR B 1 54 ? -10.25 -21.312 8.633 1 71.88 54 THR B O 1
ATOM 2363 N N . LYS B 1 55 ? -11.164 -19.312 8.555 1 72 55 LYS B N 1
ATOM 2364 C CA . LYS B 1 55 ? -11.43 -19.406 7.117 1 72 55 LYS B CA 1
ATOM 2365 C C . LYS B 1 55 ? -10.133 -19.547 6.328 1 72 55 LYS B C 1
ATOM 2367 O O . LYS B 1 55 ? -10.062 -20.328 5.375 1 72 55 LYS B O 1
ATOM 2372 N N . ILE B 1 56 ? -9.102 -18.812 6.711 1 64.12 56 ILE B N 1
ATOM 2373 C CA . ILE B 1 56 ? -7.805 -18.844 6.047 1 64.12 56 ILE B CA 1
ATOM 2374 C C . ILE B 1 56 ? -7.168 -20.219 6.25 1 64.12 56 ILE B C 1
ATOM 2376 O O . ILE B 1 56 ? -6.691 -20.844 5.293 1 64.12 56 ILE B O 1
ATOM 2380 N N . ASP B 1 57 ? -7.293 -20.703 7.465 1 69.62 57 ASP B N 1
ATOM 2381 C CA . ASP B 1 57 ? -6.707 -22 7.785 1 69.62 57 ASP B CA 1
ATOM 2382 C C . ASP B 1 57 ? -7.379 -23.125 6.996 1 69.62 57 ASP B C 1
ATOM 2384 O O . ASP B 1 57 ? -6.715 -24.078 6.566 1 69.62 57 ASP B O 1
ATOM 2388 N N . ASN B 1 58 ? -8.656 -23 6.824 1 70.62 58 ASN B N 1
ATOM 2389 C CA . ASN B 1 58 ? -9.414 -24 6.09 1 70.62 58 ASN B CA 1
ATOM 2390 C C . ASN B 1 58 ? -9.109 -23.953 4.594 1 70.62 58 ASN B C 1
ATOM 2392 O O . ASN B 1 58 ? -9.25 -24.953 3.891 1 70.62 58 ASN B O 1
ATOM 2396 N N . PHE B 1 59 ? -8.812 -22.844 4.191 1 68.81 59 PHE B N 1
ATOM 2397 C CA . PHE B 1 59 ? -8.586 -22.672 2.76 1 68.81 59 PHE B CA 1
ATOM 2398 C C . PHE B 1 59 ? -7.195 -23.156 2.365 1 68.81 59 PHE B C 1
ATOM 2400 O O . PHE B 1 59 ? -7 -23.656 1.256 1 68.81 59 PHE B O 1
ATOM 2407 N N . ILE B 1 60 ? -6.176 -22.984 3.295 1 60.53 60 ILE B N 1
ATOM 2408 C CA . ILE B 1 60 ? -4.805 -23.375 2.99 1 60.53 60 ILE B CA 1
ATOM 2409 C C . ILE B 1 60 ? -4.688 -24.891 2.998 1 60.53 60 ILE B C 1
ATOM 2411 O O . ILE B 1 60 ? -5.293 -25.562 3.836 1 60.53 60 ILE B O 1
ATOM 2415 N N . GLN B 1 61 ? -4.215 -25.453 1.949 1 62.5 61 GLN B N 1
ATOM 2416 C CA . GLN B 1 61 ? -4.07 -26.891 1.765 1 62.5 61 GLN B CA 1
ATOM 2417 C C . GLN B 1 61 ? -2.969 -27.453 2.66 1 62.5 61 GLN B C 1
ATOM 2419 O O . GLN B 1 61 ? -1.96 -26.781 2.902 1 62.5 61 GLN B O 1
ATOM 2424 N N . PRO B 1 62 ? -3.348 -28.578 3.396 1 56.56 62 PRO B N 1
ATOM 2425 C CA . PRO B 1 62 ? -2.342 -29.203 4.27 1 56.56 62 PRO B CA 1
ATOM 2426 C C . PRO B 1 62 ? -1.032 -29.5 3.543 1 56.56 62 PRO B C 1
ATOM 2428 O O . PRO B 1 62 ? -1.043 -29.828 2.354 1 56.56 62 PRO B O 1
ATOM 2431 N N . GLU B 1 63 ? 0.09 -28.969 3.836 1 48.44 63 GLU B N 1
ATOM 2432 C CA . GLU B 1 63 ? 1.39 -29.344 3.285 1 48.44 63 GLU B CA 1
ATOM 2433 C C . GLU B 1 63 ? 1.663 -30.828 3.477 1 48.44 63 GLU B C 1
ATOM 2435 O O . GLU B 1 63 ? 1.273 -31.422 4.492 1 48.44 63 GLU B O 1
ATOM 2440 N N . PRO B 1 64 ? 1.897 -31.625 2.525 1 42.34 64 PRO B N 1
ATOM 2441 C CA . PRO B 1 64 ? 2.324 -33 2.836 1 42.34 64 PRO B CA 1
ATOM 2442 C C . PRO B 1 64 ? 3.391 -33.031 3.928 1 42.34 64 PRO B C 1
ATOM 2444 O O . PRO B 1 64 ? 4.254 -32.156 3.994 1 42.34 64 PRO B O 1
ATOM 2447 N N . SER B 1 65 ? 3.035 -33.625 5.109 1 36.38 65 SER B N 1
ATOM 2448 C CA . SER B 1 65 ? 3.967 -33.906 6.199 1 36.38 65 SER B CA 1
ATOM 2449 C C . SER B 1 65 ? 5.191 -34.656 5.711 1 36.38 65 SER B C 1
ATOM 2451 O O . SER B 1 65 ? 5.133 -35.875 5.523 1 36.38 65 SER B O 1
ATOM 2453 N N . ASP B 1 66 ? 5.93 -34.5 4.738 1 33.12 66 ASP B N 1
ATOM 2454 C CA . ASP B 1 66 ? 7.195 -35.219 4.742 1 33.12 66 ASP B CA 1
ATOM 2455 C C . ASP B 1 66 ? 7.93 -35.062 6.07 1 33.12 66 ASP B C 1
ATOM 2457 O O . ASP B 1 66 ? 8.305 -33.938 6.43 1 33.12 66 ASP B O 1
ATOM 2461 N N . LEU B 1 67 ? 7.691 -36.062 7.082 1 30.8 67 LEU B N 1
ATOM 2462 C CA . LEU B 1 67 ? 8.367 -36.438 8.32 1 30.8 67 LEU B CA 1
ATOM 2463 C C . LEU B 1 67 ? 9.867 -36.594 8.086 1 30.8 67 LEU B C 1
ATOM 2465 O O . LEU B 1 67 ? 10.531 -37.312 8.836 1 30.8 67 LEU B O 1
ATOM 2469 N N . GLY B 1 68 ? 10.609 -36.438 7.055 1 30.36 68 GLY B N 1
ATOM 2470 C CA . GLY B 1 68 ? 11.961 -36.906 7.324 1 30.36 68 GLY B CA 1
ATOM 2471 C C . GLY B 1 68 ? 12.5 -36.406 8.656 1 30.36 68 GLY B C 1
ATOM 2472 O O . GLY B 1 68 ? 12.148 -35.312 9.117 1 30.36 68 GLY B O 1
ATOM 2473 N N . GLU B 1 69 ? 12.945 -37.469 9.617 1 30.44 69 GLU B N 1
ATOM 2474 C CA . GLU B 1 69 ? 13.68 -37.594 10.875 1 30.44 69 GLU B CA 1
ATOM 2475 C C . GLU B 1 69 ? 14.859 -36.625 10.914 1 30.44 69 GLU B C 1
ATOM 2477 O O . GLU B 1 69 ? 15.727 -36.719 11.789 1 30.44 69 GLU B O 1
ATOM 2482 N N . GLY B 1 70 ? 15.336 -36.062 9.906 1 28.16 70 GLY B N 1
ATOM 2483 C CA . GLY B 1 70 ? 16.75 -35.75 10.031 1 28.16 70 GLY B CA 1
ATOM 2484 C C . GLY B 1 70 ? 17.125 -35.219 11.391 1 28.16 70 GLY B C 1
ATOM 2485 O O . GLY B 1 70 ? 16.25 -34.875 12.195 1 28.16 70 GLY B O 1
ATOM 2486 N N . SER B 1 71 ? 18.562 -35.312 11.711 1 29.59 71 SER B N 1
ATOM 2487 C CA . SER B 1 71 ? 19.594 -35.25 12.75 1 29.59 71 SER B CA 1
ATOM 2488 C C . SER B 1 71 ? 19.391 -34.031 13.648 1 29.59 71 SER B C 1
ATOM 2490 O O . SER B 1 71 ? 19.156 -32.938 13.156 1 29.59 71 SER B O 1
ATOM 2492 N N . SER B 1 72 ? 19.047 -34.281 14.938 1 29.16 72 SER B N 1
ATOM 2493 C CA . SER B 1 72 ? 19 -33.656 16.266 1 29.16 72 SER B CA 1
ATOM 2494 C C . SER B 1 72 ? 20.25 -32.844 16.531 1 29.16 72 SER B C 1
ATOM 2496 O O . SER B 1 72 ? 20.344 -32.156 17.562 1 29.16 72 SER B O 1
ATOM 2498 N N . GLY B 1 73 ? 21.438 -33.406 16.062 1 27.5 73 GLY B N 1
ATOM 2499 C CA . GLY B 1 73 ? 22.656 -33.062 16.781 1 27.5 73 GLY B CA 1
ATOM 2500 C C . GLY B 1 73 ? 22.938 -31.562 16.812 1 27.5 73 GLY B C 1
ATOM 2501 O O . GLY B 1 73 ? 23.422 -31.031 17.812 1 27.5 73 GLY B O 1
ATOM 2502 N N . ASP B 1 74 ? 23.453 -31.078 15.672 1 29.19 74 ASP B N 1
ATOM 2503 C CA . ASP B 1 74 ? 24.297 -29.891 15.719 1 29.19 74 ASP B CA 1
ATOM 2504 C C . ASP B 1 74 ? 23.5 -28.656 16.125 1 29.19 74 ASP B C 1
ATOM 2506 O O . ASP B 1 74 ? 23 -27.922 15.281 1 29.19 74 ASP B O 1
ATOM 2510 N N . SER B 1 75 ? 22.688 -28.719 17.188 1 29.77 75 SER B N 1
ATOM 2511 C CA . SER B 1 75 ? 21.875 -27.875 18.078 1 29.77 75 SER B CA 1
ATOM 2512 C C . SER B 1 75 ? 22.656 -26.641 18.531 1 29.77 75 SER B C 1
ATOM 2514 O O . SER B 1 75 ? 22.062 -25.594 18.781 1 29.77 75 SER B O 1
ATOM 2516 N N . PHE B 1 76 ? 23.906 -26.922 19.016 1 27.05 76 PHE B N 1
ATOM 2517 C CA . PHE B 1 76 ? 24.734 -26.047 19.828 1 27.05 76 PHE B CA 1
ATOM 2518 C C . PHE B 1 76 ? 25.234 -24.875 19 1 27.05 76 PHE B C 1
ATOM 2520 O O . PHE B 1 76 ? 25.438 -23.781 19.547 1 27.05 76 PHE B O 1
ATOM 2527 N N . LYS B 1 77 ? 26 -25.312 17.875 1 28.14 77 LYS B N 1
ATOM 2528 C CA . LYS B 1 77 ? 26.75 -24.312 17.109 1 28.14 77 LYS B CA 1
ATOM 2529 C C . LYS B 1 77 ? 25.828 -23.188 16.656 1 28.14 77 LYS B C 1
ATOM 2531 O O . LYS B 1 77 ? 26.297 -22.188 16.109 1 28.14 77 LYS B O 1
ATOM 2536 N N . THR B 1 78 ? 24.5 -23.422 16.609 1 29.72 78 THR B N 1
ATOM 2537 C CA . THR B 1 78 ? 23.422 -22.625 16.047 1 29.72 78 THR B CA 1
ATOM 2538 C C . THR B 1 78 ? 23.047 -21.469 16.984 1 29.72 78 THR B C 1
ATOM 2540 O O . THR B 1 78 ? 22.188 -20.656 16.672 1 29.72 78 THR B O 1
ATOM 2543 N N . LEU B 1 79 ? 23.391 -21.438 18.156 1 28.22 79 LEU B N 1
ATOM 2544 C CA . LEU B 1 79 ? 23.188 -20.516 19.266 1 28.22 79 LEU B CA 1
ATOM 2545 C C . LEU B 1 79 ? 23.938 -19.203 19.031 1 28.22 79 LEU B C 1
ATOM 2547 O O . LEU B 1 79 ? 23.422 -18.125 19.312 1 28.22 79 LEU B O 1
ATOM 2551 N N . ALA B 1 80 ? 25.375 -19.281 18.953 1 28.25 80 ALA B N 1
ATOM 2552 C CA . ALA B 1 80 ? 26.281 -18.141 18.953 1 28.25 80 ALA B CA 1
ATOM 2553 C C . ALA B 1 80 ? 25.906 -17.141 17.859 1 28.25 80 ALA B C 1
ATOM 2555 O O . ALA B 1 80 ? 26.078 -15.938 18.031 1 28.25 80 ALA B O 1
ATOM 2556 N N . GLU B 1 81 ? 25.844 -17.625 16.578 1 31.81 81 GLU B N 1
ATOM 2557 C CA . GLU B 1 81 ? 25.625 -16.797 15.383 1 31.81 81 GLU B CA 1
ATOM 2558 C C . GLU B 1 81 ? 24.297 -16.047 15.469 1 31.81 81 GLU B C 1
ATOM 2560 O O . GLU B 1 81 ? 23.844 -15.461 14.477 1 31.81 81 GLU B O 1
ATOM 2565 N N . GLU B 1 82 ? 23.5 -15.969 16.422 1 32.09 82 GLU B N 1
ATOM 2566 C CA . GLU B 1 82 ? 22.344 -15.336 17.062 1 32.09 82 GLU B CA 1
ATOM 2567 C C . GLU B 1 82 ? 22.562 -13.836 17.219 1 32.09 82 GLU B C 1
ATOM 2569 O O . GLU B 1 82 ? 21.594 -13.062 17.188 1 32.09 82 GLU B O 1
ATOM 2574 N N . PHE B 1 83 ? 23.734 -13.359 17.734 1 32.97 83 PHE B N 1
ATOM 2575 C CA . PHE B 1 83 ? 23.859 -11.992 18.219 1 32.97 83 PHE B CA 1
ATOM 2576 C C . PHE B 1 83 ? 23.828 -11.008 17.047 1 32.97 83 PHE B C 1
ATOM 2578 O O . PHE B 1 83 ? 23.828 -9.797 17.25 1 32.97 83 PHE B O 1
ATOM 2585 N N . SER B 1 84 ? 24.656 -11.32 15.945 1 35.59 84 SER B N 1
ATOM 2586 C CA . SER B 1 84 ? 24.5 -10.32 14.891 1 35.59 84 SER B CA 1
ATOM 2587 C C . SER B 1 84 ? 23.062 -10.281 14.391 1 35.59 84 SER B C 1
ATOM 2589 O O . SER B 1 84 ? 22.531 -11.281 13.891 1 35.59 84 SER B O 1
ATOM 2591 N N . VAL B 1 85 ? 22.109 -9.781 15.117 1 41.69 85 VAL B N 1
ATOM 2592 C CA . VAL B 1 85 ? 20.703 -9.578 14.781 1 41.69 85 VAL B CA 1
ATOM 2593 C C . VAL B 1 85 ? 20.547 -9.477 13.266 1 41.69 85 VAL B C 1
ATOM 2595 O O . VAL B 1 85 ? 20.562 -8.375 12.711 1 41.69 85 VAL B O 1
ATOM 2598 N N . ALA B 1 86 ? 21.438 -10.047 12.516 1 48.03 86 ALA B N 1
ATOM 2599 C CA . ALA B 1 86 ? 21.328 -10.016 11.062 1 48.03 86 ALA B CA 1
ATOM 2600 C C . ALA B 1 86 ? 19.906 -10.352 10.609 1 48.03 86 ALA B C 1
ATOM 2602 O O . ALA B 1 86 ? 19.281 -11.258 11.148 1 48.03 86 ALA B O 1
ATOM 2603 N N . GLU B 1 87 ? 19.312 -9.398 9.953 1 71.38 87 GLU B N 1
ATOM 2604 C CA . GLU B 1 87 ? 17.969 -9.57 9.398 1 71.38 87 GLU B CA 1
ATOM 2605 C C . GLU B 1 87 ? 17.844 -10.906 8.664 1 71.38 87 GLU B C 1
ATOM 2607 O O . GLU B 1 87 ? 18.734 -11.273 7.891 1 71.38 87 GLU B O 1
ATOM 2612 N N . LYS B 1 88 ? 17.094 -11.844 9.242 1 86.88 88 LYS B N 1
ATOM 2613 C CA . LYS B 1 88 ? 16.781 -13.102 8.555 1 86.88 88 LYS B CA 1
ATOM 2614 C C . LYS B 1 88 ? 16.234 -12.836 7.156 1 86.88 88 LYS B C 1
ATOM 2616 O O . LYS B 1 88 ? 15.391 -11.969 6.969 1 86.88 88 LYS B O 1
ATOM 2621 N N . THR B 1 89 ? 17 -13.43 6.18 1 93 89 THR B N 1
ATOM 2622 C CA . THR B 1 89 ? 16.594 -13.273 4.793 1 93 89 THR B CA 1
ATOM 2623 C C . THR B 1 89 ? 16.203 -14.625 4.188 1 93 89 THR B C 1
ATOM 2625 O O . THR B 1 89 ? 16.547 -15.672 4.73 1 93 89 THR B O 1
ATOM 2628 N N . ALA B 1 90 ? 15.352 -14.625 3.176 1 95.81 90 ALA B N 1
ATOM 2629 C CA . ALA B 1 90 ? 15.047 -15.805 2.365 1 95.81 90 ALA B CA 1
ATOM 2630 C C . ALA B 1 90 ? 16.125 -16.031 1.303 1 95.81 90 ALA B C 1
ATOM 2632 O O . ALA B 1 90 ? 17.031 -15.211 1.146 1 95.81 90 ALA B O 1
ATOM 2633 N N . LEU B 1 91 ? 15.992 -17.156 0.63 1 94.44 91 LEU B N 1
ATOM 2634 C CA . LEU B 1 91 ? 16.922 -17.484 -0.447 1 94.44 91 LEU B CA 1
ATOM 2635 C C . LEU B 1 91 ? 16.828 -16.453 -1.573 1 94.44 91 LEU B C 1
ATOM 2637 O O . LEU B 1 91 ? 15.758 -15.867 -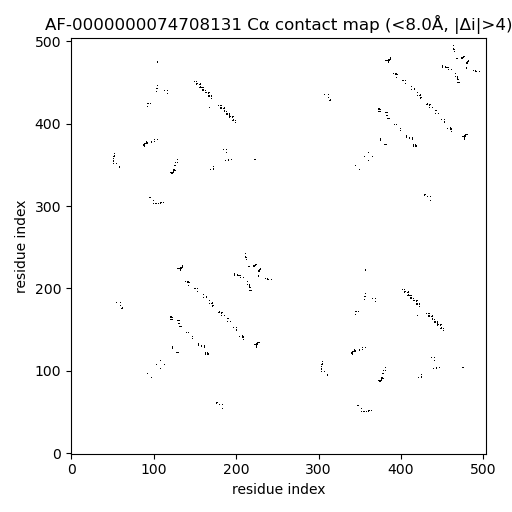1.789 1 94.44 91 LEU B O 1
ATOM 2641 N N . ALA B 1 92 ? 17.938 -16.359 -2.328 1 95.75 92 ALA B N 1
ATOM 2642 C CA . ALA B 1 92 ? 17.984 -15.445 -3.469 1 95.75 92 ALA B CA 1
ATOM 2643 C C . ALA B 1 92 ? 16.969 -15.859 -4.543 1 95.75 92 ALA B C 1
ATOM 2645 O O . ALA B 1 92 ? 16.75 -17.062 -4.762 1 95.75 92 ALA B O 1
ATOM 2646 N N . ILE B 1 93 ? 16.453 -14.883 -5.191 1 96.31 93 ILE B N 1
ATOM 2647 C CA . ILE B 1 93 ? 15.578 -15.156 -6.328 1 96.31 93 ILE B CA 1
ATOM 2648 C C . ILE B 1 93 ? 16.344 -14.953 -7.629 1 96.31 93 ILE B C 1
ATOM 2650 O O . ILE B 1 93 ? 17.531 -14.602 -7.609 1 96.31 93 ILE B O 1
ATOM 2654 N N . ASP B 1 94 ? 15.703 -15.281 -8.758 1 93.56 94 ASP B N 1
ATOM 2655 C CA . ASP B 1 94 ? 16.281 -15.086 -10.086 1 93.56 94 ASP B CA 1
ATOM 2656 C C . ASP B 1 94 ? 16.906 -13.695 -10.219 1 93.56 94 ASP B C 1
ATOM 2658 O O . ASP B 1 94 ? 16.297 -12.703 -9.82 1 93.56 94 ASP B O 1
ATOM 2662 N N . SER B 1 95 ? 18.062 -13.617 -10.812 1 92.25 95 SER B N 1
ATOM 2663 C CA . SER B 1 95 ? 18.828 -12.375 -10.891 1 92.25 95 SER B CA 1
ATOM 2664 C C . SER B 1 95 ? 18.109 -11.336 -11.727 1 92.25 95 SER B C 1
ATOM 2666 O O . SER B 1 95 ? 18.172 -10.141 -11.438 1 92.25 95 SER B O 1
ATOM 2668 N N . SER B 1 96 ? 17.5 -11.742 -12.773 1 88.94 96 SER B N 1
ATOM 2669 C CA . SER B 1 96 ? 16.766 -10.805 -13.617 1 88.94 96 SER B CA 1
ATOM 2670 C C . SER B 1 96 ? 15.562 -10.227 -12.883 1 88.94 96 SER B C 1
ATOM 2672 O O . SER B 1 96 ? 15.266 -9.039 -13.016 1 88.94 96 SER B O 1
ATOM 2674 N N . LEU B 1 97 ? 14.883 -11.086 -12.133 1 92.5 97 LEU B N 1
ATOM 2675 C CA . LEU B 1 97 ? 13.758 -10.625 -11.312 1 92.5 97 LEU B CA 1
ATOM 2676 C C . LEU B 1 97 ? 14.234 -9.656 -10.242 1 92.5 97 LEU B C 1
ATOM 2678 O O . LEU B 1 97 ? 13.609 -8.609 -10.023 1 92.5 97 LEU B O 1
ATOM 2682 N N . ALA B 1 98 ? 15.328 -9.969 -9.602 1 93.94 98 ALA B N 1
ATOM 2683 C CA . ALA B 1 98 ? 15.906 -9.094 -8.586 1 93.94 98 ALA B CA 1
ATOM 2684 C C . ALA B 1 98 ? 16.281 -7.734 -9.172 1 93.94 98 ALA B C 1
ATOM 2686 O O . ALA B 1 98 ? 16.125 -6.699 -8.516 1 93.94 98 ALA B O 1
ATOM 2687 N N . GLU B 1 99 ? 16.734 -7.746 -10.375 1 90 99 GLU B N 1
ATOM 2688 C CA . GLU B 1 99 ? 17.109 -6.5 -11.047 1 90 99 GLU B CA 1
ATOM 2689 C C . GLU B 1 99 ? 15.867 -5.652 -11.344 1 90 99 GLU B C 1
ATOM 2691 O O . GLU B 1 99 ? 15.922 -4.422 -11.25 1 90 99 GLU B O 1
ATOM 2696 N N . ILE B 1 100 ? 14.789 -6.25 -11.703 1 89.12 100 ILE B N 1
ATOM 2697 C CA . ILE B 1 100 ? 13.531 -5.535 -11.922 1 89.12 100 ILE B CA 1
ATOM 2698 C C . ILE B 1 100 ? 13.102 -4.852 -10.625 1 89.12 100 ILE B C 1
ATOM 2700 O O . ILE B 1 100 ? 12.727 -3.678 -10.633 1 89.12 100 ILE B O 1
ATOM 2704 N N . VAL B 1 101 ? 13.188 -5.609 -9.562 1 93.38 101 VAL B N 1
ATOM 2705 C CA . VAL B 1 101 ? 12.828 -5.086 -8.25 1 93.38 101 VAL B CA 1
ATOM 2706 C C . VAL B 1 101 ? 13.695 -3.873 -7.922 1 93.38 101 VAL B C 1
ATOM 2708 O O . VAL B 1 101 ? 13.18 -2.812 -7.555 1 93.38 101 VAL B O 1
ATOM 2711 N N . ARG B 1 102 ? 14.953 -4.059 -8.117 1 90.44 102 ARG B N 1
ATOM 2712 C CA . ARG B 1 102 ? 15.891 -2.975 -7.828 1 90.44 102 ARG B CA 1
ATOM 2713 C C . ARG B 1 102 ? 15.578 -1.747 -8.68 1 90.44 102 ARG B C 1
ATOM 2715 O O . ARG B 1 102 ? 15.547 -0.625 -8.172 1 90.44 102 ARG B O 1
ATOM 2722 N N . SER B 1 103 ? 15.367 -1.908 -9.922 1 88.31 103 SER B N 1
ATOM 2723 C CA . SER B 1 103 ? 15.094 -0.813 -10.844 1 88.31 103 SER B CA 1
ATOM 2724 C C . SER B 1 103 ? 13.812 -0.073 -10.469 1 88.31 103 SER B C 1
ATOM 2726 O O . SER B 1 103 ? 13.758 1.157 -10.523 1 88.31 103 SER B O 1
ATOM 2728 N N . LEU B 1 104 ? 12.805 -0.809 -10.008 1 89.88 104 LEU B N 1
ATOM 2729 C CA . LEU B 1 104 ? 11.516 -0.211 -9.688 1 89.88 104 LEU B CA 1
ATOM 2730 C C . LEU B 1 104 ? 11.57 0.523 -8.352 1 89.88 104 LEU B C 1
ATOM 2732 O O . LEU B 1 104 ? 10.727 1.373 -8.07 1 89.88 104 LEU B O 1
ATOM 2736 N N . LEU B 1 105 ? 12.492 0.191 -7.523 1 88 105 LEU B N 1
ATOM 2737 C CA . LEU B 1 105 ? 12.703 0.927 -6.281 1 88 105 LEU B CA 1
ATOM 2738 C C . LEU B 1 105 ? 13.352 2.279 -6.555 1 88 105 LEU B C 1
ATOM 2740 O O . LEU B 1 105 ? 13.148 3.234 -5.801 1 88 105 LEU B O 1
ATOM 2744 N N . LEU B 1 106 ? 14.055 2.338 -7.645 1 82.75 106 LEU B N 1
ATOM 2745 C CA . LEU B 1 106 ? 14.852 3.529 -7.918 1 82.75 106 LEU B CA 1
ATOM 2746 C C . LEU B 1 106 ? 14.156 4.426 -8.938 1 82.75 106 LEU B C 1
ATOM 2748 O O . LEU B 1 106 ? 14.336 5.648 -8.922 1 82.75 106 LEU B O 1
ATOM 2752 N N . GLU B 1 107 ? 13.445 3.758 -9.797 1 82.06 107 GLU B N 1
ATOM 2753 C CA . GLU B 1 107 ? 12.859 4.496 -10.914 1 82.06 107 GLU B CA 1
ATOM 2754 C C . GLU B 1 107 ? 11.359 4.227 -11.023 1 82.06 107 GLU B C 1
ATOM 2756 O O . GLU B 1 107 ? 10.906 3.111 -10.758 1 82.06 107 GLU B O 1
ATOM 2761 N N . LYS B 1 108 ? 10.695 5.25 -11.516 1 84.69 108 LYS B N 1
ATOM 2762 C CA . LYS B 1 108 ? 9.258 5.125 -11.766 1 84.69 108 LYS B CA 1
ATOM 2763 C C . LYS B 1 108 ? 8.992 4.586 -13.164 1 84.69 108 LYS B C 1
ATOM 2765 O O . LYS B 1 108 ? 9.656 4.984 -14.125 1 84.69 108 LYS B O 1
ATOM 2770 N N . LEU B 1 109 ? 8.109 3.689 -13.18 1 86.19 109 LEU B N 1
ATOM 2771 C CA . LEU B 1 109 ? 7.625 3.264 -14.484 1 86.19 109 LEU B CA 1
ATOM 2772 C C . LEU B 1 109 ? 6.84 4.383 -15.164 1 86.19 109 LEU B C 1
ATOM 2774 O O . LEU B 1 109 ? 6.082 5.102 -14.508 1 86.19 109 LEU B O 1
ATOM 2778 N N . PRO B 1 110 ? 7.066 4.5 -16.469 1 85.5 110 PRO B N 1
ATOM 2779 C CA . PRO B 1 110 ? 6.234 5.484 -17.172 1 85.5 110 PRO B CA 1
ATOM 2780 C C . PRO B 1 110 ? 4.742 5.27 -16.938 1 85.5 110 PRO B C 1
ATOM 2782 O O . PRO B 1 110 ? 4.281 4.125 -16.859 1 85.5 110 PRO B O 1
ATOM 2785 N N . LYS B 1 111 ? 4.059 6.348 -16.875 1 88.31 111 LYS B N 1
ATOM 2786 C CA . LYS B 1 111 ? 2.646 6.344 -16.516 1 88.31 111 LYS B CA 1
ATOM 2787 C C . LYS B 1 111 ? 1.836 5.469 -17.453 1 88.31 111 LYS B C 1
ATOM 2789 O O . LYS B 1 111 ? 0.969 4.707 -17.031 1 88.31 111 LYS B O 1
ATOM 2794 N N . ASP B 1 112 ? 2.098 5.605 -18.734 1 86 112 ASP B N 1
ATOM 2795 C CA . ASP B 1 112 ? 1.34 4.863 -19.734 1 86 112 ASP B CA 1
ATOM 2796 C C . ASP B 1 112 ? 1.57 3.361 -19.594 1 86 112 ASP B C 1
ATOM 2798 O O . ASP B 1 112 ? 0.63 2.57 -19.703 1 86 112 ASP B O 1
ATOM 2802 N N . LYS B 1 113 ? 2.791 2.963 -19.312 1 86 113 LYS B N 1
ATOM 2803 C CA . LYS B 1 113 ? 3.113 1.55 -19.141 1 86 113 LYS B CA 1
ATOM 2804 C C . LYS B 1 113 ? 2.486 0.992 -17.875 1 86 113 LYS B C 1
ATOM 2806 O O . LYS B 1 113 ? 1.989 -0.137 -17.859 1 86 113 LYS B O 1
ATOM 2811 N N . LEU B 1 114 ? 2.541 1.759 -16.875 1 92.31 114 LEU B N 1
ATOM 2812 C CA . LEU B 1 114 ? 1.931 1.333 -15.625 1 92.31 114 LEU B CA 1
ATOM 2813 C C . LEU B 1 114 ? 0.424 1.158 -15.781 1 92.31 114 LEU B C 1
ATOM 2815 O O . LEU B 1 114 ? -0.146 0.177 -15.305 1 92.31 114 LEU B O 1
ATOM 2819 N N . ALA B 1 115 ? -0.195 2.092 -16.438 1 91.56 115 ALA B N 1
ATOM 2820 C CA . ALA B 1 115 ? -1.635 2.029 -16.688 1 91.56 115 ALA B CA 1
ATOM 2821 C C . ALA B 1 115 ? -2 0.79 -17.5 1 91.56 115 ALA B C 1
ATOM 2823 O O . ALA B 1 115 ? -3.025 0.153 -17.234 1 91.56 115 ALA B O 1
ATOM 2824 N N . GLU B 1 116 ? -1.153 0.518 -18.422 1 88.5 116 GLU B N 1
ATOM 2825 C CA . GLU B 1 116 ? -1.364 -0.677 -19.234 1 88.5 116 GLU B CA 1
ATOM 2826 C C . GLU B 1 116 ? -1.361 -1.938 -18.375 1 88.5 116 GLU B C 1
ATOM 2828 O O . GLU B 1 116 ? -2.234 -2.795 -18.516 1 88.5 116 GLU B O 1
ATOM 2833 N N . VAL B 1 117 ? -0.41 -2.025 -17.5 1 92.19 117 VAL B N 1
ATOM 2834 C CA . VAL B 1 117 ? -0.31 -3.184 -16.609 1 92.19 117 VAL B CA 1
ATOM 2835 C C . VAL B 1 117 ? -1.502 -3.211 -15.656 1 92.19 117 VAL B C 1
ATOM 2837 O O . VAL B 1 117 ? -2.127 -4.258 -15.469 1 92.19 117 VAL B O 1
ATOM 2840 N N . GLN B 1 118 ? -1.827 -2.121 -15.125 1 94.88 118 GLN B N 1
ATOM 2841 C CA . GLN B 1 118 ? -2.906 -2.012 -14.148 1 94.88 118 GLN B CA 1
ATOM 2842 C C . GLN B 1 118 ? -4.242 -2.432 -14.758 1 94.88 118 GLN B C 1
ATOM 2844 O O . GLN B 1 118 ? -5.023 -3.139 -14.117 1 94.88 118 GLN B O 1
ATOM 2849 N N . ASN B 1 119 ? -4.5 -2.053 -15.938 1 93 119 ASN B N 1
ATOM 2850 C CA . ASN B 1 119 ? -5.777 -2.285 -16.609 1 93 119 ASN B CA 1
ATOM 2851 C C . ASN B 1 119 ? -5.949 -3.752 -16.984 1 93 119 ASN B C 1
ATOM 2853 O O . ASN B 1 119 ? -7.055 -4.184 -17.328 1 93 119 ASN B O 1
ATOM 2857 N N . LYS B 1 120 ? -4.938 -4.484 -16.922 1 93.5 120 LYS B N 1
ATOM 2858 C CA . LYS B 1 120 ? -5.008 -5.906 -17.25 1 93.5 120 LYS B CA 1
ATOM 2859 C C . LYS B 1 120 ? -5.672 -6.695 -16.125 1 93.5 120 LYS B C 1
ATOM 2861 O O . LYS B 1 120 ? -6.188 -7.793 -16.359 1 93.5 120 LYS B O 1
ATOM 2866 N N . TYR B 1 121 ? -5.598 -6.188 -14.969 1 96.44 121 TYR B N 1
ATOM 2867 C CA . TYR B 1 121 ? -6.027 -6.969 -13.812 1 96.44 121 TYR B CA 1
ATOM 2868 C C . TYR B 1 121 ? -7.219 -6.312 -13.125 1 96.44 121 TYR B C 1
ATOM 2870 O O . TYR B 1 121 ? -7.047 -5.445 -12.266 1 96.44 121 TYR B O 1
ATOM 2878 N N . LEU B 1 122 ? -8.328 -6.895 -13.484 1 96.12 122 LEU B N 1
ATOM 2879 C CA . LEU B 1 122 ? -9.602 -6.336 -13.039 1 96.12 122 LEU B CA 1
ATOM 2880 C C . LEU B 1 122 ? -10.078 -7.027 -11.766 1 96.12 122 LEU B C 1
ATOM 2882 O O . LEU B 1 122 ? -9.664 -8.148 -11.469 1 96.12 122 LEU B O 1
ATOM 2886 N N . ARG B 1 123 ? -10.867 -6.363 -11.062 1 97.12 123 ARG B N 1
ATOM 2887 C CA . ARG B 1 123 ? -11.477 -6.902 -9.852 1 97.12 123 ARG B CA 1
ATOM 2888 C C . ARG B 1 123 ? -12.352 -8.109 -10.172 1 97.12 123 ARG B C 1
ATOM 2890 O O . ARG B 1 123 ? -13.18 -8.055 -11.086 1 97.12 123 ARG B O 1
ATOM 2897 N N . PRO B 1 124 ? -12.172 -9.219 -9.422 1 97.25 124 PRO B N 1
ATOM 2898 C CA . PRO B 1 124 ? -13.117 -10.32 -9.609 1 97.25 124 PRO B CA 1
ATOM 2899 C C . PRO B 1 124 ? -14.57 -9.906 -9.352 1 97.25 124 PRO B C 1
ATOM 2901 O O . PRO B 1 124 ? -14.836 -9.133 -8.438 1 97.25 124 PRO B O 1
ATOM 2904 N N . GLU B 1 125 ? -15.484 -10.398 -10.078 1 95.31 125 GLU B N 1
ATOM 2905 C CA . GLU B 1 125 ? -16.875 -9.953 -10.039 1 95.31 125 GLU B CA 1
ATOM 2906 C C . GLU B 1 125 ? -17.516 -10.258 -8.688 1 95.31 125 GLU B C 1
ATOM 2908 O O . GLU B 1 125 ? -18.422 -9.547 -8.25 1 95.31 125 GLU B O 1
ATOM 2913 N N . ASN B 1 126 ? -17.062 -11.328 -8.016 1 95.06 126 ASN B N 1
ATOM 2914 C CA . ASN B 1 126 ? -17.688 -11.695 -6.746 1 95.06 126 ASN B CA 1
ATOM 2915 C C . ASN B 1 126 ? -16.953 -11.07 -5.562 1 95.06 126 ASN B C 1
ATOM 2917 O O . ASN B 1 126 ? -17.156 -11.469 -4.414 1 95.06 126 ASN B O 1
ATOM 2921 N N . CYS B 1 127 ? -16.031 -10.195 -5.762 1 95.5 127 CYS B N 1
ATOM 2922 C CA . CYS B 1 127 ? -15.383 -9.391 -4.73 1 95.5 127 CYS B CA 1
ATOM 2923 C C . CYS B 1 127 ? -15.781 -7.922 -4.863 1 95.5 127 CYS B C 1
ATOM 2925 O O . CYS B 1 127 ? -14.922 -7.055 -5.031 1 95.5 127 CYS B O 1
ATOM 2927 N N . THR B 1 128 ? -16.938 -7.578 -4.656 1 91.56 128 THR B N 1
ATOM 2928 C CA . THR B 1 128 ? -17.578 -6.324 -5.035 1 91.56 128 THR B CA 1
ATOM 2929 C C . THR B 1 128 ? -16.953 -5.152 -4.281 1 91.56 128 THR B C 1
ATOM 2931 O O . THR B 1 128 ? -16.812 -4.059 -4.832 1 91.56 128 THR B O 1
ATOM 2934 N N . ASN B 1 129 ? -16.516 -5.395 -3.09 1 90.75 129 ASN B N 1
ATOM 2935 C CA . ASN B 1 129 ? -16.047 -4.281 -2.273 1 90.75 129 ASN B CA 1
ATOM 2936 C C . ASN B 1 129 ? -14.523 -4.191 -2.279 1 90.75 129 ASN B C 1
ATOM 2938 O O . ASN B 1 129 ? -13.938 -3.43 -1.506 1 90.75 129 ASN B O 1
ATOM 2942 N N . LEU B 1 130 ? -13.938 -4.98 -3.16 1 95.5 130 LEU B N 1
ATOM 2943 C CA . LEU B 1 130 ? -12.484 -4.945 -3.252 1 95.5 130 LEU B CA 1
ATOM 2944 C C . LEU B 1 130 ? -12.023 -3.814 -4.164 1 95.5 130 LEU B C 1
ATOM 2946 O O . LEU B 1 130 ? -11.43 -4.062 -5.215 1 95.5 130 LEU B O 1
ATOM 2950 N N . VAL B 1 131 ? -12.328 -2.594 -3.787 1 93.69 131 VAL B N 1
ATOM 2951 C CA . VAL B 1 131 ? -11.992 -1.361 -4.492 1 93.69 131 VAL B CA 1
ATOM 2952 C C . VAL B 1 131 ? -11.453 -0.331 -3.504 1 93.69 131 VAL B C 1
ATOM 2954 O O . VAL B 1 131 ? -11.672 -0.447 -2.295 1 93.69 131 VAL B O 1
ATOM 2957 N N . ALA B 1 132 ? -10.617 0.569 -4.031 1 94.56 132 ALA B N 1
ATOM 2958 C CA . ALA B 1 132 ? -10.219 1.692 -3.184 1 94.56 132 ALA B CA 1
ATOM 2959 C C . ALA B 1 132 ? -11.43 2.527 -2.777 1 94.56 132 ALA B C 1
ATOM 2961 O O . ALA B 1 132 ? -12.117 3.086 -3.633 1 94.56 132 ALA B O 1
ATOM 2962 N N . PRO B 1 133 ? -11.664 2.582 -1.516 1 93.06 133 PRO B N 1
ATOM 2963 C CA . PRO B 1 133 ? -12.875 3.301 -1.104 1 93.06 133 PRO B CA 1
ATOM 2964 C C . PRO B 1 133 ? -12.789 4.801 -1.377 1 93.06 133 PRO B C 1
ATOM 2966 O O . PRO B 1 133 ? -11.727 5.402 -1.223 1 93.06 133 PRO B O 1
ATOM 2969 N N . LYS B 1 134 ? -13.867 5.355 -1.752 1 92 134 LYS B N 1
ATOM 2970 C CA . LYS B 1 134 ? -13.984 6.797 -1.952 1 92 134 LYS B CA 1
ATOM 2971 C C . LYS B 1 134 ? -14.547 7.48 -0.71 1 92 134 LYS B C 1
ATOM 2973 O O . LYS B 1 134 ? -15.25 6.852 0.083 1 92 134 LYS B O 1
ATOM 2978 N N . ILE B 1 135 ? -14.211 8.711 -0.601 1 92.75 135 ILE B N 1
ATOM 2979 C CA . ILE B 1 135 ? -14.789 9.484 0.494 1 92.75 135 ILE B CA 1
ATOM 2980 C C . ILE B 1 135 ? -16.25 9.781 0.199 1 92.75 135 ILE B C 1
ATOM 2982 O O . ILE B 1 135 ? -16.609 10.094 -0.939 1 92.75 135 ILE B O 1
ATOM 2986 N N . ASN B 1 136 ? -17.062 9.672 1.23 1 89.62 136 ASN B N 1
ATOM 2987 C CA . ASN B 1 136 ? -18.469 10.039 1.099 1 89.62 136 ASN B CA 1
ATOM 2988 C C . ASN B 1 136 ? -18.641 11.484 0.648 1 89.62 136 ASN B C 1
ATOM 2990 O O . ASN B 1 136 ? -17.938 12.375 1.133 1 89.62 136 ASN B O 1
ATOM 2994 N N . GLU B 1 137 ? -19.547 11.711 -0.184 1 86.88 137 GLU B N 1
ATOM 2995 C CA . GLU B 1 137 ? -19.734 13.016 -0.8 1 86.88 137 GLU B CA 1
ATOM 2996 C C . GLU B 1 137 ? -19.953 14.102 0.255 1 86.88 137 GLU B C 1
ATOM 2998 O O . GLU B 1 137 ? -19.375 15.188 0.166 1 86.88 137 GLU B O 1
ATOM 3003 N N . GLN B 1 138 ? -20.75 13.82 1.217 1 84 138 GLN B N 1
ATOM 3004 C CA . GLN B 1 138 ? -21.062 14.773 2.273 1 84 138 GLN B CA 1
ATOM 3005 C C . GLN B 1 138 ? -19.812 15.164 3.055 1 84 138 GLN B C 1
ATOM 3007 O O . GLN B 1 138 ? -19.656 16.312 3.463 1 84 138 GLN B O 1
ATOM 3012 N N . VAL B 1 139 ? -18.969 14.234 3.211 1 89.56 139 VAL B N 1
ATOM 3013 C CA . VAL B 1 139 ? -17.719 14.477 3.93 1 89.56 139 VAL B CA 1
ATOM 3014 C C . VAL B 1 139 ? -16.734 15.211 3.023 1 89.56 139 VAL B C 1
ATOM 3016 O O . VAL B 1 139 ? -16.062 16.156 3.455 1 89.56 139 VAL B O 1
ATOM 3019 N N . TRP B 1 140 ? -16.719 14.844 1.805 1 89.56 140 TRP B N 1
ATOM 3020 C CA . TRP B 1 140 ? -15.805 15.422 0.821 1 89.56 140 TRP B CA 1
ATOM 3021 C C . TRP B 1 140 ? -15.977 16.938 0.739 1 89.56 140 TRP B C 1
ATOM 3023 O O . TRP B 1 140 ? -15 17.672 0.653 1 89.56 140 TRP B O 1
ATOM 3033 N N . GLN B 1 141 ? -17.125 17.391 0.852 1 86.69 141 GLN B N 1
ATOM 3034 C CA . GLN B 1 141 ? -17.453 18.797 0.695 1 86.69 141 GLN B CA 1
ATOM 3035 C C . GLN B 1 141 ? -16.906 19.625 1.856 1 86.69 141 GLN B C 1
ATOM 3037 O O . GLN B 1 141 ? -16.719 20.844 1.734 1 86.69 141 GLN B O 1
ATOM 3042 N N . GLN B 1 142 ? -16.578 19.016 2.936 1 87 142 GLN B N 1
ATOM 3043 C CA . GLN B 1 142 ? -16.156 19.719 4.141 1 87 142 GLN B CA 1
ATOM 3044 C C . GLN B 1 142 ? -14.625 19.703 4.27 1 87 142 GLN B C 1
ATOM 3046 O O . GLN B 1 142 ? -14.07 20.359 5.152 1 87 142 GLN B O 1
ATOM 3051 N N . LEU B 1 143 ? -13.992 19.047 3.391 1 92.12 143 LEU B N 1
ATOM 3052 C CA . LEU B 1 143 ? -12.562 18.797 3.555 1 92.12 143 LEU B CA 1
ATOM 3053 C C . LEU B 1 143 ? -11.742 19.984 3.066 1 92.12 143 LEU B C 1
ATOM 3055 O O . LEU B 1 143 ? -12.109 20.625 2.078 1 92.12 143 LEU B O 1
ATOM 3059 N N . SER B 1 144 ? -10.727 20.203 3.758 1 93.25 144 SER B N 1
ATOM 3060 C CA . SER B 1 144 ? -9.75 21.172 3.273 1 93.25 144 SER B CA 1
ATOM 3061 C C . SER B 1 144 ? -9.078 20.688 1.993 1 93.25 144 SER B C 1
ATOM 3063 O O . SER B 1 144 ? -9.125 19.5 1.673 1 93.25 144 SER B O 1
ATOM 3065 N N . GLN B 1 145 ? -8.492 21.562 1.306 1 91.88 145 GLN B N 1
ATOM 3066 C CA . GLN B 1 145 ? -7.777 21.219 0.084 1 91.88 145 GLN B CA 1
ATOM 3067 C C . GLN B 1 145 ? -6.613 20.266 0.38 1 91.88 145 GLN B C 1
ATOM 3069 O O . GLN B 1 145 ? -6.348 19.344 -0.389 1 91.88 145 GLN B O 1
ATOM 3074 N N . GLU B 1 146 ? -5.938 20.5 1.47 1 92.19 146 GLU B N 1
ATOM 3075 C CA . GLU B 1 146 ? -4.82 19.656 1.866 1 92.19 146 GLU B CA 1
ATOM 3076 C C . GLU B 1 146 ? -5.277 18.203 2.078 1 92.19 146 GLU B C 1
ATOM 3078 O O . GLU B 1 146 ? -4.625 17.266 1.611 1 92.19 146 GLU B O 1
ATOM 3083 N N . THR B 1 147 ? -6.367 18.094 2.734 1 93.88 147 THR B N 1
ATOM 3084 C CA . THR B 1 147 ? -6.902 16.766 3.004 1 93.88 147 THR B CA 1
ATOM 3085 C C . THR B 1 147 ? -7.344 16.094 1.71 1 93.88 147 THR B C 1
ATOM 3087 O O . THR B 1 147 ? -7.137 14.883 1.53 1 93.88 147 THR B O 1
ATOM 3090 N N . ARG B 1 148 ? -7.895 16.844 0.807 1 93.19 148 ARG B N 1
ATOM 3091 C CA . ARG B 1 148 ? -8.289 16.297 -0.488 1 93.19 148 ARG B CA 1
ATOM 3092 C C . ARG B 1 148 ? -7.074 15.812 -1.273 1 93.19 148 ARG B C 1
ATOM 3094 O O . ARG B 1 148 ? -7.121 14.758 -1.907 1 93.19 148 ARG B O 1
ATOM 3101 N N . ASN B 1 149 ? -6.039 16.531 -1.175 1 92.56 149 ASN B N 1
ATOM 3102 C CA . ASN B 1 149 ? -4.797 16.141 -1.832 1 92.56 149 ASN B CA 1
ATOM 3103 C C . ASN B 1 149 ? -4.23 14.859 -1.228 1 92.56 149 ASN B C 1
ATOM 3105 O O . ASN B 1 149 ? -3.773 13.969 -1.954 1 92.56 149 ASN B O 1
ATOM 3109 N N . ASN B 1 150 ? -4.32 14.82 0.043 1 93.44 150 ASN B N 1
ATOM 3110 C CA . ASN B 1 150 ? -3.889 13.602 0.721 1 93.44 150 ASN B CA 1
ATOM 3111 C C . ASN B 1 150 ? -4.699 12.391 0.271 1 93.44 150 ASN B C 1
ATOM 3113 O O . ASN B 1 150 ? -4.137 11.328 -0.008 1 93.44 150 ASN B O 1
ATOM 3117 N N . ASP B 1 151 ? -5.945 12.555 0.181 1 93.88 151 ASP B N 1
ATOM 3118 C CA . ASP B 1 151 ? -6.812 11.445 -0.205 1 93.88 151 ASP B CA 1
ATOM 3119 C C . ASP B 1 151 ? -6.492 10.961 -1.617 1 93.88 151 ASP B C 1
ATOM 3121 O O . ASP B 1 151 ? -6.516 9.758 -1.888 1 93.88 151 ASP B O 1
ATOM 3125 N N . SER B 1 152 ? -6.199 11.898 -2.484 1 93.56 152 SER B N 1
ATOM 3126 C CA . SER B 1 152 ? -5.844 11.531 -3.852 1 93.56 152 SER B CA 1
ATOM 3127 C C . SER B 1 152 ? -4.602 10.648 -3.881 1 93.56 152 SER B C 1
ATOM 3129 O O . SER B 1 152 ? -4.539 9.688 -4.656 1 93.56 152 SER B O 1
ATOM 3131 N N . ALA B 1 153 ? -3.646 10.938 -3.062 1 94 153 ALA B N 1
ATOM 3132 C CA . ALA B 1 153 ? -2.43 10.133 -2.98 1 94 153 ALA B CA 1
ATOM 3133 C C . ALA B 1 153 ? -2.727 8.734 -2.447 1 94 153 ALA B C 1
ATOM 3135 O O . ALA B 1 153 ? -2.207 7.742 -2.965 1 94 153 ALA B O 1
ATOM 3136 N N . PHE B 1 154 ? -3.588 8.664 -1.458 1 95.75 154 PHE B N 1
ATOM 3137 C CA . PHE B 1 154 ? -3.979 7.375 -0.902 1 95.75 154 PHE B CA 1
ATOM 3138 C C . PHE B 1 154 ? -4.746 6.551 -1.929 1 95.75 154 PHE B C 1
ATOM 3140 O O . PHE B 1 154 ? -4.508 5.352 -2.072 1 95.75 154 PHE B O 1
ATOM 3147 N N . GLN B 1 155 ? -5.613 7.238 -2.654 1 94.44 155 GLN B N 1
ATOM 3148 C CA . GLN B 1 155 ? -6.387 6.559 -3.689 1 94.44 155 GLN B CA 1
ATOM 3149 C C . GLN B 1 155 ? -5.473 5.953 -4.75 1 94.44 155 GLN B C 1
ATOM 3151 O O . GLN B 1 155 ? -5.695 4.828 -5.195 1 94.44 155 GLN B O 1
ATOM 3156 N N . ARG B 1 156 ? -4.488 6.613 -5.098 1 94.62 156 ARG B N 1
ATOM 3157 C CA . ARG B 1 156 ? -3.549 6.121 -6.102 1 94.62 156 ARG B CA 1
ATOM 3158 C C . ARG B 1 156 ? -2.783 4.906 -5.582 1 94.62 156 ARG B C 1
ATOM 3160 O O . ARG B 1 156 ? -2.693 3.887 -6.27 1 94.62 156 ARG B O 1
ATOM 3167 N N . ALA B 1 157 ? -2.25 5.055 -4.379 1 97.12 157 ALA B N 1
ATOM 3168 C CA . ALA B 1 157 ? -1.5 3.955 -3.775 1 97.12 157 ALA B CA 1
ATOM 3169 C C . ALA B 1 157 ? -2.377 2.717 -3.609 1 97.12 157 ALA B C 1
ATOM 3171 O O . ALA B 1 157 ? -1.955 1.603 -3.932 1 97.12 157 ALA B O 1
ATOM 3172 N N . GLN B 1 158 ? -3.602 2.934 -3.168 1 97.62 158 GLN B N 1
ATOM 3173 C CA . GLN B 1 158 ? -4.512 1.82 -2.922 1 97.62 158 GLN B CA 1
ATOM 3174 C C . GLN B 1 158 ? -4.949 1.168 -4.23 1 97.62 158 GLN B C 1
ATOM 3176 O O . GLN B 1 158 ? -5.07 -0.056 -4.309 1 97.62 158 GLN B O 1
ATOM 3181 N N . SER B 1 159 ? -5.188 2.006 -5.199 1 97.06 159 SER B N 1
ATOM 3182 C CA . SER B 1 159 ? -5.594 1.464 -6.492 1 97.06 159 SER B CA 1
ATOM 3183 C C . SER B 1 159 ? -4.523 0.543 -7.07 1 97.06 159 SER B C 1
ATOM 3185 O O . SER B 1 159 ? -4.836 -0.521 -7.605 1 97.06 159 SER B O 1
ATOM 3187 N N . LEU B 1 160 ? -3.312 0.929 -6.961 1 97.75 160 LEU B N 1
ATOM 3188 C CA . LEU B 1 160 ? -2.203 0.103 -7.426 1 97.75 160 LEU B CA 1
ATOM 3189 C C . LEU B 1 160 ? -2.076 -1.161 -6.582 1 97.75 160 LEU B C 1
ATOM 3191 O O . LEU B 1 160 ? -1.915 -2.258 -7.121 1 97.75 160 LEU B O 1
ATOM 3195 N N . LEU B 1 161 ? -2.176 -0.986 -5.309 1 98.62 161 LEU B N 1
ATOM 3196 C CA . LEU B 1 161 ? -2.125 -2.121 -4.395 1 98.62 161 LEU B CA 1
ATOM 3197 C C . LEU B 1 161 ? -3.207 -3.143 -4.734 1 98.62 161 LEU B C 1
ATOM 3199 O O . LEU B 1 161 ? -2.924 -4.336 -4.848 1 98.62 161 LEU B O 1
ATOM 3203 N N . LEU B 1 162 ? -4.383 -2.658 -4.961 1 98.38 162 LEU B N 1
ATOM 3204 C CA . LEU B 1 162 ? -5.516 -3.541 -5.207 1 98.38 162 LEU B CA 1
ATOM 3205 C C . LEU B 1 162 ? -5.414 -4.191 -6.582 1 98.38 162 LEU B C 1
ATOM 3207 O O . LEU B 1 162 ? -5.781 -5.359 -6.75 1 98.38 162 LEU B O 1
ATOM 3211 N N . SER B 1 163 ? -4.926 -3.479 -7.523 1 98 163 SER B N 1
ATOM 3212 C CA . SER B 1 163 ? -4.695 -4.102 -8.82 1 98 163 SER B CA 1
ATOM 3213 C C . SER B 1 163 ? -3.689 -5.242 -8.719 1 98 163 SER B C 1
ATOM 3215 O O . SER B 1 163 ? -3.859 -6.285 -9.352 1 98 163 SER B O 1
ATOM 3217 N N . GLY B 1 164 ? -2.594 -4.984 -7.953 1 98.62 164 GLY B N 1
ATOM 3218 C CA . GLY B 1 164 ? -1.67 -6.07 -7.668 1 98.62 164 GLY B CA 1
ATOM 3219 C C . GLY B 1 164 ? -2.33 -7.25 -6.977 1 98.62 164 GLY B C 1
ATOM 3220 O O . GLY B 1 164 ? -2.051 -8.406 -7.309 1 98.62 164 GLY B O 1
ATOM 3221 N N . LEU B 1 165 ? -3.221 -6.926 -6.078 1 98.69 165 LEU B N 1
ATOM 3222 C CA . LEU B 1 165 ? -3.961 -7.957 -5.363 1 98.69 165 LEU B CA 1
ATOM 3223 C C . LEU B 1 165 ? -4.875 -8.727 -6.309 1 98.69 165 LEU B C 1
ATOM 3225 O O . LEU B 1 165 ? -5.023 -9.945 -6.184 1 98.69 165 LEU B O 1
ATOM 3229 N N . HIS B 1 166 ? -5.492 -8.023 -7.227 1 98.44 166 HIS B N 1
ATOM 3230 C CA . HIS B 1 166 ? -6.316 -8.703 -8.219 1 98.44 166 HIS B CA 1
ATOM 3231 C C . HIS B 1 166 ? -5.512 -9.75 -8.984 1 98.44 166 HIS B C 1
ATOM 3233 O O . HIS B 1 166 ? -5.992 -10.867 -9.211 1 98.44 166 HIS B O 1
ATOM 3239 N N . ALA B 1 167 ? -4.328 -9.422 -9.375 1 98.19 167 ALA B N 1
ATOM 3240 C CA . ALA B 1 167 ? -3.447 -10.359 -10.07 1 98.19 167 ALA B CA 1
ATOM 3241 C C . ALA B 1 167 ? -3.111 -11.547 -9.18 1 98.19 167 ALA B C 1
ATOM 3243 O O . ALA B 1 167 ? -3.113 -12.695 -9.641 1 98.19 167 ALA B O 1
ATOM 3244 N N . VAL B 1 168 ? -2.861 -11.297 -7.934 1 98.5 168 VAL B N 1
ATOM 3245 C CA . VAL B 1 168 ? -2.543 -12.352 -6.973 1 98.5 168 VAL B CA 1
ATOM 3246 C C . VAL B 1 168 ? -3.734 -13.297 -6.832 1 98.5 168 VAL B C 1
ATOM 3248 O O . VAL B 1 168 ? -3.568 -14.523 -6.84 1 98.5 168 VAL B O 1
ATOM 3251 N N . LEU B 1 169 ? -4.906 -12.719 -6.695 1 97.81 169 LEU B N 1
ATOM 3252 C CA . LEU B 1 169 ? -6.113 -13.523 -6.52 1 97.81 169 LEU B CA 1
ATOM 3253 C C . LEU B 1 169 ? -6.383 -14.375 -7.758 1 97.81 169 LEU B C 1
ATOM 3255 O O . LEU B 1 169 ? -6.82 -15.523 -7.641 1 97.81 169 LEU B O 1
ATOM 3259 N N . GLN B 1 170 ? -6.16 -13.812 -8.883 1 96.62 170 GLN B N 1
ATOM 3260 C CA . GLN B 1 170 ? -6.312 -14.562 -10.125 1 96.62 170 GLN B CA 1
ATOM 3261 C C . GLN B 1 170 ? -5.406 -15.789 -10.148 1 96.62 170 GLN B C 1
ATOM 3263 O O . GLN B 1 170 ? -5.848 -16.891 -10.484 1 96.62 170 GLN B O 1
ATOM 3268 N N . THR B 1 171 ? -4.141 -15.617 -9.836 1 97.12 171 THR B N 1
ATOM 3269 C CA . THR B 1 171 ? -3.178 -16.719 -9.828 1 97.12 171 THR B CA 1
ATOM 3270 C C . THR B 1 171 ? -3.508 -17.719 -8.719 1 97.12 171 THR B C 1
ATOM 3272 O O . THR B 1 171 ? -3.398 -18.922 -8.914 1 97.12 171 THR B O 1
ATOM 3275 N N . CYS B 1 172 ? -3.889 -17.188 -7.574 1 95.25 172 CYS B N 1
ATOM 3276 C CA . CYS B 1 172 ? -4.277 -18.031 -6.453 1 95.25 172 CYS B CA 1
ATOM 3277 C C . CYS B 1 172 ? -5.418 -18.969 -6.848 1 95.25 172 CYS B C 1
ATOM 3279 O O . CYS B 1 172 ? -5.406 -20.156 -6.504 1 95.25 172 CYS B O 1
ATOM 3281 N N . ASN B 1 173 ? -6.367 -18.391 -7.523 1 93.88 173 ASN B N 1
ATOM 3282 C CA . ASN B 1 173 ? -7.562 -19.125 -7.941 1 93.88 173 ASN B CA 1
ATOM 3283 C C . ASN B 1 173 ? -7.211 -20.312 -8.828 1 93.88 173 ASN B C 1
ATOM 3285 O O . ASN B 1 173 ? -7.902 -21.328 -8.812 1 93.88 173 ASN B O 1
ATOM 3289 N N . SER B 1 174 ? -6.148 -20.234 -9.625 1 93.81 174 SER B N 1
ATOM 3290 C CA . SER B 1 174 ? -5.762 -21.281 -10.562 1 93.81 174 SER B CA 1
ATOM 3291 C C . SER B 1 174 ? -4.641 -22.156 -10 1 93.81 174 SER B C 1
ATOM 3293 O O . SER B 1 174 ? -4.176 -23.078 -10.664 1 93.81 174 SER B O 1
ATOM 3295 N N . SER B 1 175 ? -4.184 -21.875 -8.828 1 93.56 175 SER B N 1
ATOM 3296 C CA . SER B 1 175 ? -3.064 -22.594 -8.227 1 93.56 175 SER B CA 1
ATOM 3297 C C . SER B 1 175 ? -3.549 -23.688 -7.281 1 93.56 175 SER B C 1
ATOM 3299 O O . SER B 1 175 ? -4.734 -23.734 -6.941 1 93.56 175 SER B O 1
ATOM 3301 N N . SER B 1 176 ? -2.66 -24.594 -6.969 1 91.44 176 SER B N 1
ATOM 3302 C CA . SER B 1 176 ? -2.926 -25.656 -6.012 1 91.44 176 SER B CA 1
ATOM 3303 C C . SER B 1 176 ? -1.728 -25.891 -5.098 1 91.44 176 SER B C 1
ATOM 3305 O O . SER B 1 176 ? -0.645 -25.359 -5.336 1 91.44 176 SER B O 1
ATOM 3307 N N . GLY B 1 177 ? -1.97 -26.562 -3.91 1 91.19 177 GLY B N 1
ATOM 3308 C CA . GLY B 1 177 ? -0.895 -26.969 -3.023 1 91.19 177 GLY B CA 1
ATOM 3309 C C . GLY B 1 177 ? -0.206 -25.812 -2.336 1 91.19 177 GLY B C 1
ATOM 3310 O O . GLY B 1 177 ? -0.868 -24.891 -1.839 1 91.19 177 GLY B O 1
ATOM 3311 N N . GLU B 1 178 ? 1.099 -25.875 -2.311 1 90.44 178 GLU B N 1
ATOM 3312 C CA . GLU B 1 178 ? 1.897 -24.891 -1.572 1 90.44 178 GLU B CA 1
ATOM 3313 C C . GLU B 1 178 ? 1.808 -23.516 -2.207 1 90.44 178 GLU B C 1
ATOM 3315 O O . GLU B 1 178 ? 1.762 -22.5 -1.503 1 90.44 178 GLU B O 1
ATOM 3320 N N . GLN B 1 179 ? 1.759 -23.516 -3.498 1 94.31 179 GLN B N 1
ATOM 3321 C CA . GLN B 1 179 ? 1.664 -22.234 -4.199 1 94.31 179 GLN B CA 1
ATOM 3322 C C . GLN B 1 179 ? 0.379 -21.5 -3.832 1 94.31 179 GLN B C 1
ATOM 3324 O O . GLN B 1 179 ? 0.392 -20.281 -3.621 1 94.31 179 GLN B O 1
ATOM 3329 N N . LYS B 1 180 ? -0.715 -22.234 -3.787 1 93.31 180 LYS B N 1
ATOM 3330 C CA . LYS B 1 180 ? -1.99 -21.641 -3.391 1 93.31 180 LYS B CA 1
ATOM 3331 C C . LYS B 1 180 ? -1.925 -21.094 -1.968 1 93.31 180 LYS B C 1
ATOM 3333 O O . LYS B 1 180 ? -2.434 -20 -1.692 1 93.31 180 LYS B O 1
ATOM 3338 N N . ASN B 1 181 ? -1.269 -21.797 -1.085 1 92.44 181 ASN B N 1
ATOM 3339 C CA . ASN B 1 181 ? -1.133 -21.359 0.302 1 92.44 181 ASN B CA 1
ATOM 3340 C C . ASN B 1 181 ? -0.344 -20.062 0.407 1 92.44 181 ASN B C 1
ATOM 3342 O O . ASN B 1 181 ? -0.754 -19.141 1.113 1 92.44 181 ASN B O 1
ATOM 3346 N N . VAL B 1 182 ? 0.8 -20.016 -0.304 1 96.25 182 VAL B N 1
ATOM 3347 C CA . VAL B 1 182 ? 1.656 -18.828 -0.269 1 96.25 182 VAL B CA 1
ATOM 3348 C C . VAL B 1 182 ? 0.895 -17.625 -0.814 1 96.25 182 VAL B C 1
ATOM 3350 O O . VAL B 1 182 ? 0.926 -16.547 -0.223 1 96.25 182 VAL B O 1
ATOM 3353 N N . LEU B 1 183 ? 0.144 -17.828 -1.877 1 97.25 183 LEU B N 1
ATOM 3354 C CA . LEU B 1 183 ? -0.584 -16.734 -2.508 1 97.25 183 LEU B CA 1
ATOM 3355 C C . LEU B 1 183 ? -1.771 -16.312 -1.651 1 97.25 183 LEU B C 1
ATOM 3357 O O . LEU B 1 183 ? -2.129 -15.125 -1.622 1 97.25 183 LEU B O 1
ATOM 3361 N N . THR B 1 184 ? -2.365 -17.234 -0.955 1 94 184 THR B N 1
ATOM 3362 C CA . THR B 1 184 ? -3.406 -16.875 0.006 1 94 184 THR B CA 1
ATOM 3363 C C . THR B 1 184 ? -2.842 -15.992 1.111 1 94 184 THR B C 1
ATOM 3365 O O . THR B 1 184 ? -3.443 -14.977 1.463 1 94 184 THR B O 1
ATOM 3368 N N . HIS B 1 185 ? -1.724 -16.359 1.623 1 96.31 185 HIS B N 1
ATOM 3369 C CA . HIS B 1 185 ? -1.072 -15.539 2.643 1 96.31 185 HIS B CA 1
ATOM 3370 C C . HIS B 1 185 ? -0.712 -14.164 2.098 1 96.31 185 HIS B C 1
ATOM 3372 O O . HIS B 1 185 ? -0.844 -13.164 2.803 1 96.31 185 HIS B O 1
ATOM 3378 N N . ALA B 1 186 ? -0.212 -14.156 0.818 1 98.25 186 ALA B N 1
ATOM 3379 C CA . ALA B 1 186 ? 0.065 -12.867 0.188 1 98.25 186 ALA B CA 1
ATOM 3380 C C . ALA B 1 186 ? -1.182 -11.984 0.165 1 98.25 186 ALA B C 1
ATOM 3382 O O . ALA B 1 186 ? -1.115 -10.797 0.486 1 98.25 186 ALA B O 1
ATOM 3383 N N . ALA B 1 187 ? -2.338 -12.578 -0.184 1 97.31 187 ALA B N 1
ATOM 3384 C CA . ALA B 1 187 ? -3.598 -11.844 -0.224 1 97.31 187 ALA B CA 1
ATOM 3385 C C . ALA B 1 187 ? -3.963 -11.305 1.157 1 97.31 187 ALA B C 1
ATOM 3387 O O . ALA B 1 187 ? -4.391 -10.156 1.29 1 97.31 187 ALA B O 1
ATOM 3388 N N . VAL B 1 188 ? -3.746 -12.109 2.146 1 95.5 188 VAL B N 1
ATOM 3389 C CA . VAL B 1 188 ? -4.035 -11.719 3.521 1 95.5 188 VAL B CA 1
ATOM 3390 C C . VAL B 1 188 ? -3.184 -10.516 3.908 1 95.5 188 VAL B C 1
ATOM 3392 O O . VAL B 1 188 ? -3.697 -9.531 4.453 1 95.5 188 VAL B O 1
ATOM 3395 N N . LEU B 1 189 ? -1.973 -10.547 3.604 1 97.88 189 LEU B N 1
ATOM 3396 C CA . LEU B 1 189 ? -1.043 -9.484 3.963 1 97.88 189 LEU B CA 1
ATOM 3397 C C . LEU B 1 189 ? -1.361 -8.203 3.199 1 97.88 189 LEU B C 1
ATOM 3399 O O . LEU B 1 189 ? -1.368 -7.117 3.777 1 97.88 189 LEU B O 1
ATOM 3403 N N . LEU B 1 190 ? -1.652 -8.328 1.929 1 98.56 190 LEU B N 1
ATOM 3404 C CA . LEU B 1 190 ? -1.959 -7.168 1.104 1 98.56 190 LEU B CA 1
ATOM 3405 C C . LEU B 1 190 ? -3.273 -6.527 1.535 1 98.56 190 LEU B C 1
ATOM 3407 O O . LEU B 1 190 ? -3.393 -5.301 1.56 1 98.56 190 LEU B O 1
ATOM 3411 N N . LEU B 1 191 ? -4.23 -7.371 1.881 1 96.75 191 LEU B N 1
ATOM 3412 C CA . LEU B 1 191 ? -5.496 -6.848 2.379 1 96.75 191 LEU B CA 1
ATOM 3413 C C . LEU B 1 191 ? -5.305 -6.148 3.721 1 96.75 191 LEU B C 1
ATOM 3415 O O . LEU B 1 191 ? -5.918 -5.109 3.977 1 96.75 191 LEU B O 1
ATOM 3419 N N . SER B 1 192 ? -4.496 -6.688 4.551 1 95.5 192 SER B N 1
ATOM 3420 C CA . SER B 1 192 ? -4.199 -6.066 5.84 1 95.5 192 SER B CA 1
ATOM 3421 C C . SER B 1 192 ? -3.49 -4.727 5.656 1 95.5 192 SER B C 1
ATOM 3423 O O . SER B 1 192 ? -3.748 -3.775 6.398 1 95.5 192 SER B O 1
ATOM 3425 N N . SER B 1 193 ? -2.564 -4.703 4.695 1 97.88 193 SER B N 1
ATOM 3426 C CA . SER B 1 193 ? -1.914 -3.441 4.363 1 97.88 193 SER B CA 1
ATOM 3427 C C . SER B 1 193 ? -2.934 -2.389 3.945 1 97.88 193 SER B C 1
ATOM 3429 O O . SER B 1 193 ? -2.873 -1.243 4.398 1 97.88 193 SER B O 1
ATOM 3431 N N . ASN B 1 194 ? -3.824 -2.777 3.076 1 96.88 194 ASN B N 1
ATOM 3432 C CA . ASN B 1 194 ? -4.863 -1.864 2.611 1 96.88 194 ASN B CA 1
ATOM 3433 C C . ASN B 1 194 ? -5.707 -1.338 3.77 1 96.88 194 ASN B C 1
ATOM 3435 O O . ASN B 1 194 ? -6.094 -0.168 3.777 1 96.88 194 ASN B O 1
ATOM 3439 N N . ARG B 1 195 ? -5.984 -2.162 4.688 1 94.5 195 ARG B N 1
ATOM 3440 C CA . ARG B 1 195 ? -6.742 -1.746 5.863 1 94.5 195 ARG B CA 1
ATOM 3441 C C . ARG B 1 195 ? -6 -0.664 6.641 1 94.5 195 ARG B C 1
ATOM 3443 O O . ARG B 1 195 ? -6.605 0.311 7.094 1 94.5 195 ARG B O 1
ATOM 3450 N N . GLU B 1 196 ? -4.719 -0.892 6.793 1 94.88 196 GLU B N 1
ATOM 3451 C CA . GLU B 1 196 ? -3.916 0.12 7.473 1 94.88 196 GLU B CA 1
ATOM 3452 C C . GLU B 1 196 ? -3.986 1.46 6.746 1 94.88 196 GLU B C 1
ATOM 3454 O O . GLU B 1 196 ? -4.055 2.514 7.379 1 94.88 196 GLU B O 1
ATOM 3459 N N . LEU B 1 197 ? -3.977 1.409 5.453 1 96.44 197 LEU B N 1
ATOM 3460 C CA . LEU B 1 197 ? -4.051 2.629 4.656 1 96.44 197 LEU B CA 1
ATOM 3461 C C . LEU B 1 197 ? -5.398 3.318 4.84 1 96.44 197 LEU B C 1
ATOM 3463 O O . LEU B 1 197 ? -5.465 4.547 4.941 1 96.44 197 LEU B O 1
ATOM 3467 N N . ILE B 1 198 ? -6.387 2.543 4.887 1 95.38 198 ILE B N 1
ATOM 3468 C CA . ILE B 1 198 ? -7.734 3.072 5.07 1 95.38 198 ILE B CA 1
ATOM 3469 C C . ILE B 1 198 ? -7.836 3.768 6.426 1 95.38 198 ILE B C 1
ATOM 3471 O O . ILE B 1 198 ? -8.375 4.875 6.523 1 95.38 198 ILE B O 1
ATOM 3475 N N . LEU B 1 199 ? -7.301 3.162 7.426 1 94.06 199 LEU B N 1
ATOM 3476 C CA . LEU B 1 199 ? -7.336 3.748 8.758 1 94.06 199 LEU B CA 1
ATOM 3477 C C . LEU B 1 199 ? -6.559 5.059 8.797 1 94.06 199 LEU B C 1
ATOM 3479 O O . LEU B 1 199 ? -6.977 6.016 9.453 1 94.06 199 LEU B O 1
ATOM 3483 N N . LYS B 1 200 ? -5.508 5.055 8.102 1 95.06 200 LYS B N 1
ATOM 3484 C CA . LYS B 1 200 ? -4.715 6.277 8.062 1 95.06 200 LYS B CA 1
ATOM 3485 C C . LYS B 1 200 ? -5.445 7.383 7.305 1 95.06 200 LYS B C 1
ATOM 3487 O O . LYS B 1 200 ? -5.391 8.555 7.695 1 95.06 200 LYS B O 1
ATOM 3492 N N . GLN B 1 201 ? -6.055 7.027 6.246 1 95 201 GLN B N 1
ATOM 3493 C CA . GLN B 1 201 ? -6.887 7.969 5.504 1 95 201 GLN B CA 1
ATOM 3494 C C . GLN B 1 201 ? -7.918 8.625 6.418 1 95 201 GLN B C 1
ATOM 3496 O O . GLN B 1 201 ? -8.055 9.852 6.426 1 95 201 GLN B O 1
ATOM 3501 N N . ARG B 1 202 ? -8.555 7.848 7.148 1 94.75 202 ARG B N 1
ATOM 3502 C CA . ARG B 1 202 ? -9.57 8.344 8.078 1 94.75 202 ARG B CA 1
ATOM 3503 C C . ARG B 1 202 ? -8.945 9.266 9.125 1 94.75 202 ARG B C 1
ATOM 3505 O O . ARG B 1 202 ? -9.516 10.305 9.461 1 94.75 202 ARG B O 1
ATOM 3512 N N . ASP B 1 203 ? -7.836 8.898 9.602 1 94.5 203 ASP B N 1
ATOM 3513 C CA . ASP B 1 203 ? -7.137 9.703 10.594 1 94.5 203 ASP B CA 1
ATOM 3514 C C . ASP B 1 203 ? -6.816 11.094 10.055 1 94.5 203 ASP B C 1
ATOM 3516 O O . ASP B 1 203 ? -6.91 12.086 10.781 1 94.5 203 ASP B O 1
ATOM 3520 N N . LEU B 1 204 ? -6.441 11.164 8.82 1 94.31 204 LEU B N 1
ATOM 3521 C CA . LEU B 1 204 ? -6.047 12.43 8.211 1 94.31 204 LEU B CA 1
ATOM 3522 C C . LEU B 1 204 ? -7.27 13.289 7.914 1 94.31 204 LEU B C 1
ATOM 3524 O O . LEU B 1 204 ? -7.156 14.508 7.754 1 94.31 204 LEU B O 1
ATOM 3528 N N . ILE B 1 205 ? -8.406 12.656 7.867 1 94.44 205 ILE B N 1
ATOM 3529 C CA . ILE B 1 205 ? -9.656 13.352 7.586 1 94.44 205 ILE B CA 1
ATOM 3530 C C . ILE B 1 205 ? -10.258 13.883 8.883 1 94.44 205 ILE B C 1
ATOM 3532 O O . ILE B 1 205 ? -10.961 14.898 8.883 1 94.44 205 ILE B O 1
ATOM 3536 N N . ARG B 1 206 ? -9.945 13.32 9.953 1 93.5 206 ARG B N 1
ATOM 3537 C CA . ARG B 1 206 ? -10.562 13.531 11.258 1 93.5 206 ARG B CA 1
ATOM 3538 C C . ARG B 1 206 ? -10.523 15.008 11.648 1 93.5 206 ARG B C 1
ATOM 3540 O O . ARG B 1 206 ? -11.531 15.562 12.102 1 93.5 206 ARG B O 1
ATOM 3547 N N . PRO B 1 207 ? -9.398 15.727 11.445 1 91.75 207 PRO B N 1
ATOM 3548 C CA . PRO B 1 207 ? -9.328 17.125 11.867 1 91.75 207 PRO B CA 1
ATOM 3549 C C . PRO B 1 207 ? -10.312 18.016 11.109 1 91.75 207 PRO B C 1
ATOM 3551 O O . PRO B 1 207 ? -10.656 19.109 11.578 1 91.75 207 PRO B O 1
ATOM 3554 N N . ASP B 1 208 ? -10.75 17.641 9.992 1 92.19 208 ASP B N 1
ATOM 3555 C CA . ASP B 1 208 ? -11.641 18.453 9.172 1 92.19 208 ASP B CA 1
ATOM 3556 C C . ASP B 1 208 ? -13.109 18.188 9.523 1 92.19 208 ASP B C 1
ATOM 3558 O O . ASP B 1 208 ? -14 18.875 9.031 1 92.19 208 ASP B O 1
ATOM 3562 N N . LEU B 1 209 ? -13.336 17.188 10.328 1 89.69 209 LEU B N 1
ATOM 3563 C CA . LEU B 1 209 ? -14.703 16.844 10.711 1 89.69 209 LEU B CA 1
ATOM 3564 C C . LEU B 1 209 ? -15.102 17.562 12 1 89.69 209 LEU B C 1
ATOM 3566 O O . LEU B 1 209 ? -14.25 17.844 12.844 1 89.69 209 LEU B O 1
ATOM 3570 N N . ASN B 1 210 ? -16.438 17.828 12.039 1 87.12 210 ASN B N 1
ATOM 3571 C CA . ASN B 1 210 ? -16.969 18.234 13.336 1 87.12 210 ASN B CA 1
ATOM 3572 C C . ASN B 1 210 ? -16.656 17.219 14.422 1 87.12 210 ASN B C 1
ATOM 3574 O O . ASN B 1 210 ? -16.766 16.016 14.195 1 87.12 210 ASN B O 1
ATOM 3578 N N . LYS B 1 211 ? -16.344 17.672 15.547 1 85.06 211 LYS B N 1
ATOM 3579 C CA . LYS B 1 211 ? -15.93 16.828 16.656 1 85.06 211 LYS B CA 1
ATOM 3580 C C . LYS B 1 211 ? -17 15.781 16.984 1 85.06 211 LYS B C 1
ATOM 3582 O O . LYS B 1 211 ? -16.688 14.664 17.375 1 85.06 211 LYS B O 1
ATOM 3587 N N . GLN B 1 212 ? -18.203 16.125 16.781 1 82.62 212 GLN B N 1
ATOM 3588 C CA . GLN B 1 212 ? -19.312 15.234 17.078 1 82.62 212 GLN B CA 1
ATOM 3589 C C . GLN B 1 212 ? -19.297 14 16.172 1 82.62 212 GLN B C 1
ATOM 3591 O O . GLN B 1 212 ? -19.859 12.961 16.516 1 82.62 212 GLN B O 1
ATOM 3596 N N . TYR B 1 213 ? -18.562 14.148 15.078 1 82.88 213 TYR B N 1
ATOM 3597 C CA . TYR B 1 213 ? -18.578 13.055 14.109 1 82.88 213 TYR B CA 1
ATOM 3598 C C . TYR B 1 213 ? -17.219 12.391 14.016 1 82.88 213 TYR B C 1
ATOM 3600 O O . TYR B 1 213 ? -16.984 11.57 13.117 1 82.88 213 TYR B O 1
ATOM 3608 N N . ALA B 1 214 ? -16.344 12.664 14.914 1 84.94 214 ALA B N 1
ATOM 3609 C CA . ALA B 1 214 ? -14.992 12.133 14.906 1 84.94 214 ALA B CA 1
ATOM 3610 C C . ALA B 1 214 ? -14.984 10.617 15.039 1 84.94 214 ALA B C 1
ATOM 3612 O O . ALA B 1 214 ? -14.086 9.945 14.539 1 84.94 214 ALA B O 1
ATOM 3613 N N . SER B 1 215 ? -16.031 10.078 15.656 1 86.25 215 SER B N 1
ATOM 3614 C CA . SER B 1 215 ? -16.109 8.641 15.898 1 86.25 215 SER B CA 1
ATOM 3615 C C . SER B 1 215 ? -16.312 7.871 14.594 1 86.25 215 SER B C 1
ATOM 3617 O O . SER B 1 215 ? -16.109 6.656 14.547 1 86.25 215 SER B O 1
ATOM 3619 N N . LEU B 1 216 ? -16.719 8.508 13.547 1 86.5 216 LEU B N 1
ATOM 3620 C CA . LEU B 1 216 ? -16.812 7.887 12.227 1 86.5 216 LEU B CA 1
ATOM 3621 C C . LEU B 1 216 ? -15.453 7.367 11.766 1 86.5 216 LEU B C 1
ATOM 3623 O O . LEU B 1 216 ? -15.375 6.438 10.961 1 86.5 216 LEU B O 1
ATOM 3627 N N . CYS B 1 217 ? -14.406 7.941 12.289 1 90.31 217 CYS B N 1
ATOM 3628 C CA . CYS B 1 217 ? -13.055 7.598 11.859 1 90.31 217 CYS B CA 1
ATOM 3629 C C . CYS B 1 217 ? -12.531 6.391 12.625 1 90.31 217 CYS B C 1
ATOM 3631 O O . CYS B 1 217 ? -11.422 5.914 12.359 1 90.31 217 CYS B O 1
ATOM 3633 N N . ASN B 1 218 ? -13.344 5.871 13.484 1 87.38 218 ASN B N 1
ATOM 3634 C CA . ASN B 1 218 ? -12.922 4.719 14.281 1 87.38 218 ASN B CA 1
ATOM 3635 C C . ASN B 1 218 ? -12.859 3.451 13.438 1 87.38 218 ASN B C 1
ATOM 3637 O O . ASN B 1 218 ? -13.641 3.285 12.492 1 87.38 218 ASN B O 1
ATOM 3641 N N . PRO B 1 219 ? -12.039 2.512 13.844 1 85.94 219 PRO B N 1
ATOM 3642 C CA . PRO B 1 219 ? -11.859 1.267 13.094 1 85.94 219 PRO B CA 1
ATOM 3643 C C . PRO B 1 219 ? -13.133 0.424 13.039 1 85.94 219 PRO B C 1
ATOM 3645 O O . PRO B 1 219 ? -13.281 -0.419 12.148 1 85.94 219 PRO B O 1
ATOM 3648 N N . SER B 1 220 ? -13.984 0.615 13.898 1 83 220 SER B N 1
ATOM 3649 C CA . SER B 1 220 ? -15.203 -0.19 13.969 1 83 220 SER B CA 1
ATOM 3650 C C . SER B 1 220 ? -16.203 0.212 12.883 1 83 220 SER B C 1
ATOM 3652 O O . SER B 1 220 ? -17.125 -0.538 12.578 1 83 220 SER B O 1
ATOM 3654 N N . THR B 1 221 ? -16.047 1.423 12.375 1 84.44 221 THR B N 1
ATOM 3655 C CA . THR B 1 221 ? -16.906 1.835 11.266 1 84.44 221 THR B CA 1
ATOM 3656 C C . THR B 1 221 ? -16.594 1.011 10.016 1 84.44 221 THR B C 1
ATOM 3658 O O . THR B 1 221 ? -15.445 0.963 9.562 1 84.44 221 THR B O 1
ATOM 3661 N N . PRO B 1 222 ? -17.594 0.404 9.539 1 82 222 PRO B N 1
ATOM 3662 C CA . PRO B 1 222 ? -17.328 -0.45 8.375 1 82 222 PRO B CA 1
ATOM 3663 C C . PRO B 1 222 ? -16.906 0.345 7.145 1 82 222 PRO B C 1
ATOM 3665 O O . PRO B 1 222 ? -17.359 1.482 6.957 1 82 222 PRO B O 1
ATOM 3668 N N . VAL B 1 223 ? -15.977 -0.32 6.371 1 83.88 223 VAL B N 1
ATOM 3669 C CA . VAL B 1 223 ? -15.547 0.238 5.094 1 83.88 223 VAL B CA 1
ATOM 3670 C C . VAL B 1 223 ? -16.016 -0.656 3.951 1 83.88 223 VAL B C 1
ATOM 3672 O O . VAL B 1 223 ? -15.797 -1.869 3.969 1 83.88 223 VAL B O 1
ATOM 3675 N N . LEU B 1 224 ? -16.719 -0.109 3.035 1 84.06 224 LEU B N 1
ATOM 3676 C CA . LEU B 1 224 ? -17.125 -0.8 1.814 1 84.06 224 LEU B CA 1
ATOM 3677 C C . LEU B 1 224 ? -16.625 -0.055 0.581 1 84.06 224 LEU B C 1
ATOM 3679 O O . LEU B 1 224 ? -15.422 0.163 0.428 1 84.06 224 LEU B O 1
ATOM 3683 N N . SER B 1 225 ? -17.5 0.391 -0.246 1 86.62 225 SER B N 1
ATOM 3684 C CA . SER B 1 225 ? -17.078 1.185 -1.396 1 86.62 225 SER B CA 1
ATOM 3685 C C . SER B 1 225 ? -16.828 2.639 -1.006 1 86.62 225 SER B C 1
ATOM 3687 O O . SER B 1 225 ? -16.172 3.379 -1.732 1 86.62 225 SER B O 1
ATOM 3689 N N . LEU B 1 226 ? -17.359 2.945 0.19 1 90.56 226 LEU B N 1
ATOM 3690 C CA . LEU B 1 226 ? -17.172 4.289 0.72 1 90.56 226 LEU B CA 1
ATOM 3691 C C . LEU B 1 226 ? -16.422 4.246 2.053 1 90.56 226 LEU B C 1
ATOM 3693 O O . LEU B 1 226 ? -16.672 3.363 2.877 1 90.56 226 LEU B O 1
ATOM 3697 N N . LEU B 1 227 ? -15.648 5.211 2.297 1 93.19 227 LEU B N 1
ATOM 3698 C CA . LEU B 1 227 ? -14.711 5.242 3.414 1 93.19 227 LEU B CA 1
ATOM 3699 C C . LEU B 1 227 ? -15.453 5.195 4.746 1 93.19 227 LEU B C 1
ATOM 3701 O O . LEU B 1 227 ? -14.938 4.652 5.727 1 93.19 227 LEU B O 1
ATOM 3705 N N . PHE B 1 228 ? -16.625 5.82 4.773 1 90.06 228 PHE B N 1
ATOM 3706 C CA . PHE B 1 228 ? -17.375 5.871 6.023 1 90.06 228 PHE B CA 1
ATOM 3707 C C . PHE B 1 228 ? -18.656 5.066 5.91 1 90.06 228 PHE B C 1
ATOM 3709 O O . PHE B 1 228 ? -19.641 5.355 6.602 1 90.06 228 PHE B O 1
ATOM 3716 N N . GLY B 1 229 ? -18.609 4.078 5.016 1 84.88 229 GLY B N 1
ATOM 3717 C CA . GLY B 1 229 ? -19.75 3.193 4.844 1 84.88 229 GLY B CA 1
ATOM 3718 C C . GLY B 1 229 ? -20.797 3.75 3.904 1 84.88 229 GLY B C 1
ATOM 3719 O O . GLY B 1 229 ? -20.797 4.945 3.605 1 84.88 229 GLY B O 1
ATOM 3720 N N . ASP B 1 230 ? -21.641 2.877 3.5 1 80 230 ASP B N 1
ATOM 3721 C CA . ASP B 1 230 ? -22.656 3.236 2.512 1 80 230 ASP B CA 1
ATOM 3722 C C . ASP B 1 230 ? -23.875 3.859 3.178 1 80 230 ASP B C 1
ATOM 3724 O O . ASP B 1 230 ? -24.703 4.473 2.508 1 80 230 ASP B O 1
ATOM 3728 N N . GLU B 1 231 ? -23.984 3.748 4.441 1 81.44 231 GLU B N 1
ATOM 3729 C CA . GLU B 1 231 ? -25.125 4.277 5.184 1 81.44 231 GLU B CA 1
ATOM 3730 C C . GLU B 1 231 ? -24.703 5.41 6.113 1 81.44 231 GLU B C 1
ATOM 3732 O O . GLU B 1 231 ? -25.062 5.422 7.293 1 81.44 231 GLU B O 1
ATOM 3737 N N . LEU B 1 232 ? -24.062 6.348 5.633 1 82.88 232 LEU B N 1
ATOM 3738 C CA . LEU B 1 232 ? -23.5 7.434 6.422 1 82.88 232 LEU B CA 1
ATOM 3739 C C . LEU B 1 232 ? -24.594 8.219 7.133 1 82.88 232 LEU B C 1
ATOM 3741 O O . LEU B 1 232 ? -24.453 8.57 8.305 1 82.88 232 LEU B O 1
ATOM 3745 N N . ASN B 1 233 ? -25.609 8.484 6.383 1 78.88 233 ASN B N 1
ATOM 3746 C CA . ASN B 1 233 ? -26.703 9.273 6.953 1 78.88 233 ASN B CA 1
ATOM 3747 C C . ASN B 1 233 ? -27.266 8.617 8.211 1 78.88 233 ASN B C 1
ATOM 3749 O O . ASN B 1 233 ? -27.531 9.305 9.203 1 78.88 233 ASN B O 1
ATOM 3753 N N . LYS B 1 234 ? -27.391 7.336 8.102 1 78.06 234 LYS B N 1
ATOM 3754 C CA . LYS B 1 234 ? -27.875 6.605 9.266 1 78.06 234 LYS B CA 1
ATOM 3755 C C . LYS B 1 234 ? -26.906 6.715 10.438 1 78.06 234 LYS B C 1
ATOM 3757 O O . LYS B 1 234 ? -27.328 6.918 11.578 1 78.06 234 LYS B O 1
ATOM 3762 N N . GLU B 1 235 ? -25.703 6.656 10.164 1 76.94 235 GLU B N 1
ATOM 3763 C CA . GLU B 1 235 ? -24.672 6.734 11.203 1 76.94 235 GLU B CA 1
ATOM 3764 C C . GLU B 1 235 ? -24.609 8.125 11.82 1 76.94 235 GLU B C 1
ATOM 3766 O O . GLU B 1 235 ? -24.5 8.258 13.047 1 76.94 235 GLU B O 1
ATOM 3771 N N . VAL B 1 236 ? -24.781 9.086 11.055 1 79.88 236 VAL B N 1
ATOM 3772 C CA . VAL B 1 236 ? -24.734 10.469 11.523 1 79.88 236 VAL B CA 1
ATOM 3773 C C . VAL B 1 236 ? -25.953 10.75 12.414 1 79.88 236 VAL B C 1
ATOM 3775 O O . VAL B 1 236 ? -25.828 11.406 13.445 1 79.88 236 VAL B O 1
ATOM 3778 N N . GLU B 1 237 ? -27.016 10.312 11.93 1 79.69 237 GLU B N 1
ATOM 3779 C CA . GLU B 1 237 ? -28.219 10.484 12.734 1 79.69 237 GLU B CA 1
ATOM 3780 C C . GLU B 1 237 ? -28.062 9.828 14.102 1 79.69 237 GLU B C 1
ATOM 3782 O O . GLU B 1 237 ? -28.422 10.414 15.125 1 79.69 237 GLU B O 1
ATOM 3787 N N . GLU B 1 238 ? -27.562 8.68 14.039 1 75.62 238 GLU B N 1
ATOM 3788 C CA . GLU B 1 238 ? -27.359 7.949 15.281 1 75.62 238 GLU B CA 1
ATOM 3789 C C . GLU B 1 238 ? -26.359 8.672 16.188 1 75.62 238 GLU B C 1
ATOM 3791 O O . GLU B 1 238 ? -26.547 8.75 17.391 1 75.62 238 GLU B O 1
ATOM 3796 N N . LEU B 1 239 ? -25.391 9.219 15.625 1 72.38 239 LEU B N 1
ATOM 3797 C CA . LEU B 1 239 ? -24.375 9.945 16.391 1 72.38 239 LEU B CA 1
ATOM 3798 C C . LEU B 1 239 ? -24.938 11.25 16.938 1 72.38 239 LEU B C 1
ATOM 3800 O O . LEU B 1 239 ? -24.625 11.641 18.062 1 72.38 239 LEU B O 1
ATOM 3804 N N . THR B 1 240 ? -25.672 11.844 16.141 1 74.12 240 THR B N 1
ATOM 3805 C CA . THR B 1 240 ? -26.297 13.086 16.578 1 74.12 240 THR B CA 1
ATOM 3806 C C . THR B 1 240 ? -27.219 12.836 17.766 1 74.12 240 THR B C 1
ATOM 3808 O O . THR B 1 240 ? -27.203 13.594 18.75 1 74.12 240 THR B O 1
ATOM 3811 N N . LYS B 1 241 ? -27.953 11.773 17.672 1 73.56 241 LYS B N 1
ATOM 3812 C CA . LYS B 1 241 ? -28.828 11.398 18.766 1 73.56 241 LYS B CA 1
ATOM 3813 C C . LYS B 1 241 ? -28.016 11.062 20.016 1 73.56 241 LYS B C 1
ATOM 3815 O O . LYS B 1 241 ? -28.375 11.484 21.125 1 73.56 241 LYS B O 1
ATOM 3820 N N . SER B 1 242 ? -27.047 10.328 19.812 1 69.12 242 SER B N 1
ATOM 3821 C CA . SER B 1 242 ? -26.203 9.922 20.938 1 69.12 242 SER B CA 1
ATOM 3822 C C . SER B 1 242 ? -25.547 11.125 21.594 1 69.12 242 SER B C 1
ATOM 3824 O O . SER B 1 242 ? -25.438 11.188 22.812 1 69.12 242 SER B O 1
ATOM 3826 N N . HIS B 1 243 ? -25.109 12.039 20.844 1 69.94 243 HIS B N 1
ATOM 3827 C CA . HIS B 1 243 ? -24.469 13.242 21.375 1 69.94 243 HIS B CA 1
ATOM 3828 C C . HIS B 1 243 ? -25.484 14.094 22.156 1 69.94 243 HIS B C 1
ATOM 3830 O O . HIS B 1 243 ? -25.141 14.672 23.188 1 69.94 243 HIS B O 1
ATOM 3836 N N . LYS B 1 244 ? -26.531 14.188 21.578 1 68.31 244 LYS B N 1
ATOM 3837 C CA . LYS B 1 244 ? -27.578 14.898 22.297 1 68.31 244 LYS B CA 1
ATOM 3838 C C . LYS B 1 244 ? -27.875 14.234 23.641 1 68.31 244 LYS B C 1
ATOM 3840 O O . LYS B 1 244 ? -28.062 14.922 24.641 1 68.31 244 LYS B O 1
ATOM 3845 N N . LEU B 1 245 ? -27.812 12.969 23.625 1 58.62 245 LEU B N 1
ATOM 3846 C CA . LEU B 1 245 ? -28.031 12.203 24.844 1 58.62 245 LEU B CA 1
ATOM 3847 C C . LEU B 1 245 ? -26.875 12.375 25.797 1 58.62 245 LEU B C 1
ATOM 3849 O O . LEU B 1 245 ? -27.062 12.531 27.016 1 58.62 245 LEU B O 1
ATOM 3853 N N . SER B 1 246 ? -25.656 12.234 25.297 1 58.81 246 SER B N 1
ATOM 3854 C CA . SER B 1 246 ? -24.469 12.398 26.141 1 58.81 246 SER B CA 1
ATOM 3855 C C . SER B 1 246 ? -24.391 13.805 26.719 1 58.81 246 SER B C 1
ATOM 3857 O O . SER B 1 246 ? -24 13.977 27.875 1 58.81 246 SER B O 1
ATOM 3859 N N . SER B 1 247 ? -24.562 14.75 25.859 1 59.19 247 SER B N 1
ATOM 3860 C CA . SER B 1 247 ? -24.609 16.125 26.375 1 59.19 247 SER B CA 1
ATOM 3861 C C . SER B 1 247 ? -25.641 16.266 27.484 1 59.19 247 SER B C 1
ATOM 3863 O O . SER B 1 247 ? -25.453 17.047 28.422 1 59.19 247 SER B O 1
ATOM 3865 N N . LYS B 1 248 ? -26.625 15.547 27.375 1 52.59 248 LYS B N 1
ATOM 3866 C CA . LYS B 1 248 ? -27.641 15.562 28.422 1 52.59 248 LYS B CA 1
ATOM 3867 C C . LYS B 1 248 ? -27.156 14.828 29.672 1 52.59 248 LYS B C 1
ATOM 3869 O O . LYS B 1 248 ? -27.484 15.211 30.797 1 52.59 248 LYS B O 1
ATOM 3874 N N . VAL B 1 249 ? -26.516 13.844 29.422 1 53.88 249 VAL B N 1
ATOM 3875 C CA . VAL B 1 249 ? -26.047 13.055 30.547 1 53.88 249 VAL B CA 1
ATOM 3876 C C . VAL B 1 249 ? -24.844 13.75 31.188 1 53.88 249 VAL B C 1
ATOM 3878 O O . VAL B 1 249 ? -24.625 13.656 32.406 1 53.88 249 VAL B O 1
ATOM 3881 N N . THR B 1 250 ? -23.953 14.32 30.438 1 47.53 250 THR B N 1
ATOM 3882 C CA . THR B 1 250 ? -22.781 14.969 31.016 1 47.53 250 THR B CA 1
ATOM 3883 C C . THR B 1 250 ? -23.125 16.359 31.531 1 47.53 250 THR B C 1
ATOM 3885 O O . THR B 1 250 ? -22.234 17.094 31.969 1 47.53 250 THR B O 1
ATOM 3888 N N . CYS B 1 251 ? -24.297 16.938 31.328 1 42.41 251 CYS B N 1
ATOM 3889 C CA . CYS B 1 251 ? -24.578 18.188 32.031 1 42.41 251 CYS B CA 1
ATOM 3890 C C . CYS B 1 251 ? -24.359 18 33.531 1 42.41 251 CYS B C 1
ATOM 3892 O O . CYS B 1 251 ? -25.047 17.203 34.188 1 42.41 251 CYS B O 1
ATOM 3894 N N . ARG B 1 252 ? -23.031 18 33.906 1 37.16 252 ARG B N 1
ATOM 3895 C CA . ARG B 1 252 ? -22.859 18.469 35.281 1 37.16 252 ARG B CA 1
ATOM 3896 C C . ARG B 1 252 ? -23.203 19.953 35.406 1 37.16 252 ARG B C 1
ATOM 3898 O O . ARG B 1 252 ? -22.891 20.734 34.5 1 37.16 252 ARG B O 1
#